Protein AF-0000000067177749 (afdb_homodimer)

Solvent-accessible surface area (backbone atoms only — not comparable to full-atom values): 25321 Å² total; per-residue (Å²): 124,82,77,78,74,75,46,23,33,37,27,30,26,16,43,41,59,54,26,25,30,34,47,50,45,42,32,74,72,66,27,38,26,38,27,27,24,71,51,59,69,42,24,50,57,51,28,57,97,35,91,42,40,44,68,45,76,39,55,46,50,37,53,69,58,34,46,52,51,50,50,49,48,30,72,73,70,38,70,59,27,30,39,37,42,48,42,65,64,75,65,81,40,43,67,90,73,46,51,70,67,59,46,50,48,38,35,34,35,42,36,46,13,44,53,35,53,47,63,59,38,47,64,62,12,59,75,66,39,38,25,35,37,38,36,52,52,53,49,59,38,54,45,48,42,69,27,21,24,54,41,14,11,30,38,29,16,44,56,34,31,39,32,15,54,33,63,62,52,54,57,83,81,29,32,36,48,32,31,30,35,37,19,70,39,41,38,32,33,100,85,32,91,57,57,46,58,34,69,65,45,25,64,52,51,51,54,61,66,62,49,55,70,64,43,84,57,36,39,38,26,47,55,95,36,79,48,77,68,52,52,57,55,24,43,48,50,30,56,73,36,64,56,65,80,58,80,64,53,72,63,61,80,106,124,80,78,78,74,78,46,24,33,36,27,30,26,14,43,40,59,55,26,25,29,35,46,50,46,43,32,74,72,66,26,39,25,39,28,27,24,71,50,56,69,43,24,49,58,52,25,56,100,35,91,42,41,45,69,43,77,38,54,45,49,36,53,70,57,34,46,51,51,50,50,50,47,30,71,75,67,38,69,58,26,30,39,36,41,48,43,66,62,76,65,80,40,42,66,90,74,45,50,71,66,60,44,49,48,37,35,33,35,42,36,46,12,43,53,34,53,47,62,58,40,47,64,60,12,59,75,67,38,37,25,35,38,38,37,52,50,54,50,60,37,57,46,49,41,70,29,21,25,56,41,13,11,28,38,29,17,42,55,34,32,39,34,15,54,34,62,62,50,55,56,84,83,27,31,36,48,33,31,32,35,37,17,71,40,40,38,30,33,98,85,31,90,58,56,46,56,34,68,65,45,25,65,52,52,51,55,62,64,62,50,52,72,64,42,84,59,36,39,38,25,46,54,95,37,77,50,75,66,51,52,57,54,24,43,49,49,32,55,72,35,64,56,66,80,58,78,67,55,71,64,61,82,109

Sequence (508 aa):
MPEHRFQVAVVTGGGGGIGRAVARGLASAGYCVAILGRCMEDLAEAARDHAHIAPFCLDVGDAARSAAVFAEVERRMGPVDILVANAAVYPKVHFLDQSPADFEETFRTNVHGVANAVRAVLPGMLSRNAGRVIVLGSLADQSPLAGACSYSASKGALHALVRGIAAEIDRVRYPNVLVNEFNPGQTRTAMSDGGQPPEAVYPLIQALIDLPPGGAHGRMFVMDREVRSNERLSRAILRRAGIGPRLTRLERHGMPEHRFQVAVVTGGGGGIGRAVARGLASAGYCVAILGRCMEDLAEAARDHAHIAPFCLDVGDAARSAAVFAEVERRMGPVDILVANAAVYPKVHFLDQSPADFEETFRTNVHGVANAVRAVLPGMLSRNAGRVIVLGSLADQSPLAGACSYSASKGALHALVRGIAAEIDRVRYPNVLVNEFNPGQTRTAMSDGGQPPEAVYPLIQALIDLPPGGAHGRMFVMDREVRSNERLSRAILRRAGIGPRLTRLERHG

Foldseek 3Di:
DPPPDAAEEEFEVCLFFLNLLQQVLCLVVHHQYEYEEADVVSQCVSCPPRPSYHYDYDQLLDLVVLLVRLVVSCVVRNAHQEYEYDWFDFFQAAPVGDDPVNLVVRLSRLPSSLVSNCVNRVVVCLVVLGHEYEYEAEPCLVPVPRRGVSNNVSSVNVLVVQLVVQVPDDLVSRQRYAGEYEYAYDECTVVHNDDHRSNLVNVQVVVRNPADRNGDHSWYYYNNDTDDDCVVVVVVVCVVVVPDPPVVPVPPVD/DPPPDAAEEEFEVCLFFLNLLQQVLCLVVHHQYEYEEADVVSQCVSCPPRPSYHYDYDQLLDLVVLLVRLVVCCVVRNAHQEYEYDWFDFFQAAPVGDDPVNLVVRLSRLPSSLVSNCVNRVVVCLVVLGHEYEYEAEPCLVPVPRRGVSNNVSSVNVLVVQLVVQVPDDLVSRQNYAGEYEYAYDECTVVHNDDHRSNLVNVLVVVRNPADRNGDHSWYYYNNDTDDDCVVVVVVVCVVVVPDPPVVPVPPVD

Secondary structure (DSSP, 8-state):
-------EEEEETTTSHHHHHHHHHHHHTT-EEEEEES-HHHHHHHHTT-TTEEEEE--TT-HHHHHHHHHHHHHHH-S--EEEE-------B-GGGS-HHHHHHHHIIIIIHHHHHHHHHHHHHHHHT-EEEEEE--GGGTS--TTBHHHHHHHHHHHHHHHHHHHTS-TTT-TTEEEEEEE--SB-BTTBSSSB-GGGHHHHHHHHHTPPTT---S-EEETTEEE---HHHHHHHHHHTT--GGGGGGGTT-/-------EEEEETTTSHHHHHHHHHHHHTT-EEEEEES-HHHHHHHHTT-TTEEEEE--TT-HHHHHHHHHHHHHHH-S--EEEE-------B-GGGS-HHHHHHHHIIIIIHHHHHHHHHHHHHHHHT-EEEEEE--GGGTS--TTBHHHHHHHHHHHHHHHHHHHTS-TTT-TTEEEEEEE--SB-BTTBSSSB-GGGHHHHHHHHHTPPTT---S-EEETTEEE---HHHHHHHHHHTT--GGGGGGGTT-

pLDDT: mean 82.86, std 21.35, range [20.5, 98.88]

Organism: Mycolicibacterium smegmatis (strain ATCC 700084 / mc(2)155) (NCBI:txid246196)

InterPro domains:
  IPR002347 Short-chain dehydrogenase/reductase SDR [PF00106] (7-193)
  IPR002347 Short-chain dehydrogenase/reductase SDR [PR00080] (78-89)
  IPR002347 Short-chain dehydrogenase/reductase SDR [PR00080] (131-139)
  IPR002347 Short-chain dehydrogenase/reductase SDR [PR00080] (151-170)
  IPR002347 Short-chain dehydrogenase/reductase SDR [PR00081] (8-25)
  IPR002347 Short-chain dehydrogenase/reductase SDR [PR00081] (78-89)
  IPR002347 Short-chain dehydrogenase/reductase SDR [PR00081] (125-141)
  IPR002347 Short-chain dehydrogenase/reductase SDR [PR00081] (151-170)
  IPR002347 Short-chain dehydrogenase/reductase SDR [PR00081] (175-192)
  IPR020904 Short-chain dehydrogenase/reductase, conserved site [PS00061] (138-166)
  IPR036291 NAD(P)-binding domain superfamily [SSF51735] (7-226)
  IPR057326 Ketoreductase domain [SM00822] (7-175)

Radius of gyration: 23.21 Å; Cα contacts (8 Å, |Δi|>4): 1094; chains: 2; bounding box: 67×69×51 Å

Structure (mmCIF, N/CA/C/O backbone):
data_AF-0000000067177749-model_v1
#
loop_
_entity.id
_entity.type
_entity.pdbx_description
1 polymer 'Oxidoreductase, short chain dehydrogenase/reductase family protein'
#
loop_
_atom_site.group_PDB
_atom_site.id
_atom_site.type_symbol
_atom_site.label_atom_id
_atom_site.label_alt_id
_atom_site.label_comp_id
_atom_site.label_asym_id
_atom_site.label_entity_id
_atom_site.label_seq_id
_atom_site.pdbx_PDB_ins_code
_atom_site.Cartn_x
_atom_site.Cartn_y
_atom_site.Cartn_z
_atom_site.occupancy
_atom_site.B_iso_or_equiv
_atom_site.auth_seq_id
_atom_site.auth_comp_id
_atom_site.auth_asym_id
_atom_site.auth_atom_id
_atom_site.pdbx_PDB_model_num
ATOM 1 N N . MET A 1 1 ? -17.219 33.719 6.602 1 36.5 1 MET A N 1
ATOM 2 C CA . MET A 1 1 ? -16.797 32.906 7.73 1 36.5 1 MET A CA 1
ATOM 3 C C . MET A 1 1 ? -15.391 33.281 8.188 1 36.5 1 MET A C 1
ATOM 5 O O . MET A 1 1 ? -14.547 33.656 7.371 1 36.5 1 MET A O 1
ATOM 9 N N . PRO A 1 2 ? -15.133 33.625 9.352 1 42.12 2 PRO A N 1
ATOM 10 C CA . PRO A 1 2 ? -13.836 34.188 9.742 1 42.12 2 PRO A CA 1
ATOM 11 C C . PRO A 1 2 ? -12.656 33.344 9.25 1 42.12 2 PRO A C 1
ATOM 13 O O . PRO A 1 2 ? -12.789 32.125 9.062 1 42.12 2 PRO A O 1
ATOM 16 N N . GLU A 1 3 ? -11.781 33.938 8.438 1 51.81 3 GLU A N 1
ATOM 17 C CA . GLU A 1 3 ? -10.594 33.312 7.852 1 51.81 3 GLU A CA 1
ATOM 18 C C . GLU A 1 3 ? -9.828 32.5 8.883 1 51.81 3 GLU A C 1
ATOM 20 O O . GLU A 1 3 ? -9.352 33.031 9.883 1 51.81 3 GLU A O 1
ATOM 25 N N . HIS A 1 4 ? -10.344 31.344 9.312 1 58.22 4 HIS A N 1
ATOM 26 C CA . HIS A 1 4 ? -9.609 30.531 10.273 1 58.22 4 HIS A CA 1
ATOM 27 C C . HIS A 1 4 ? -8.102 30.656 10.062 1 58.22 4 HIS A C 1
ATOM 29 O O . HIS A 1 4 ? -7.621 30.625 8.93 1 58.22 4 HIS A O 1
ATOM 35 N N . ARG A 1 5 ? -7.574 31.281 11.086 1 78.38 5 ARG A N 1
ATOM 36 C CA . ARG A 1 5 ? -6.121 31.406 11.031 1 78.38 5 ARG A CA 1
ATOM 37 C C . ARG A 1 5 ? -5.449 30.156 11.602 1 78.38 5 ARG A C 1
ATOM 39 O O . ARG A 1 5 ? -5.559 29.875 12.797 1 78.38 5 ARG A O 1
ATOM 46 N N . PHE A 1 6 ? -4.961 29.297 10.75 1 85.62 6 PHE A N 1
ATOM 47 C CA . PHE A 1 6 ? -4.18 28.141 11.164 1 85.62 6 PHE A CA 1
ATOM 48 C C . PHE A 1 6 ? -3 28.562 12.031 1 85.62 6 PHE A C 1
ATOM 50 O O . PHE A 1 6 ? -2.295 29.531 11.703 1 85.62 6 PHE A O 1
ATOM 57 N N . GLN A 1 7 ? -2.914 27.875 13.203 1 91.31 7 GLN A N 1
ATOM 58 C CA . GLN A 1 7 ? -1.868 28.266 14.141 1 91.31 7 GLN A CA 1
ATOM 59 C C . GLN A 1 7 ? -0.9 27.125 14.406 1 91.31 7 GLN A C 1
ATOM 61 O O . GLN A 1 7 ? 0.317 27.312 14.422 1 91.31 7 GLN A O 1
ATOM 66 N N . VAL A 1 8 ? -1.411 25.969 14.562 1 98.19 8 VAL A N 1
ATOM 67 C CA . VAL A 1 8 ? -0.595 24.844 15.016 1 98.19 8 VAL A CA 1
ATOM 68 C C . VAL A 1 8 ? -0.391 23.859 13.867 1 98.19 8 VAL A C 1
ATOM 70 O O . VAL A 1 8 ? -1.358 23.406 13.25 1 98.19 8 VAL A O 1
ATOM 73 N N . ALA A 1 9 ? 0.857 23.547 13.562 1 98.62 9 ALA A N 1
ATOM 74 C CA . ALA A 1 9 ? 1.231 22.562 12.547 1 98.62 9 ALA A CA 1
ATOM 75 C C . ALA A 1 9 ? 2.045 21.422 13.156 1 98.62 9 ALA A C 1
ATOM 77 O O . ALA A 1 9 ? 2.871 21.656 14.047 1 98.62 9 ALA A O 1
ATOM 78 N N . VAL A 1 10 ? 1.771 20.234 12.711 1 98.88 10 VAL A N 1
ATOM 79 C CA . VAL A 1 10 ? 2.578 19.078 13.07 1 98.88 10 VAL A CA 1
ATOM 80 C C . VAL A 1 10 ? 3.279 18.531 11.828 1 98.88 10 VAL A C 1
ATOM 82 O O . VAL A 1 10 ? 2.654 18.359 10.781 1 98.88 10 VAL A O 1
ATOM 85 N N . VAL A 1 11 ? 4.547 18.297 11.922 1 98.44 11 VAL A N 1
ATOM 86 C CA . VAL A 1 11 ? 5.344 17.672 10.875 1 98.44 11 VAL A CA 1
ATOM 87 C C . VAL A 1 11 ? 5.961 16.375 11.391 1 98.44 11 VAL A C 1
ATOM 89 O O . VAL A 1 11 ? 6.836 16.391 12.258 1 98.44 11 VAL A O 1
ATOM 92 N N . THR A 1 12 ? 5.492 15.273 10.922 1 98.38 12 THR A N 1
ATOM 93 C CA . THR A 1 12 ? 6.18 14.031 11.25 1 98.38 12 THR A CA 1
ATOM 94 C C . THR A 1 12 ? 7.445 13.875 10.414 1 98.38 12 THR A C 1
ATOM 96 O O . THR A 1 12 ? 7.523 14.375 9.289 1 98.38 12 THR A O 1
ATOM 99 N N . GLY A 1 13 ? 8.43 13.148 10.992 1 96.12 13 GLY A N 1
ATOM 100 C CA . GLY A 1 13 ? 9.711 13.117 10.32 1 96.12 13 GLY A CA 1
ATOM 101 C C . GLY A 1 13 ? 10.398 14.477 10.281 1 96.12 13 GLY A C 1
ATOM 102 O O . GLY A 1 13 ? 11.102 14.789 9.32 1 96.12 13 GLY A O 1
ATOM 103 N N . GLY A 1 14 ? 10.148 15.273 11.211 1 94.69 14 GLY A N 1
ATOM 104 C CA . GLY A 1 14 ? 10.602 16.656 11.219 1 94.69 14 GLY A CA 1
ATOM 105 C C . GLY A 1 14 ? 12.102 16.797 11.383 1 94.69 14 GLY A C 1
ATOM 106 O O . GLY A 1 14 ? 12.656 17.875 11.156 1 94.69 14 GLY A O 1
ATOM 107 N N . GLY A 1 15 ? 12.766 15.711 11.758 1 90.62 15 GLY A N 1
ATOM 108 C CA . GLY A 1 15 ? 14.211 15.742 11.914 1 90.62 15 GLY A CA 1
ATOM 109 C C . GLY A 1 15 ? 14.961 15.453 10.633 1 90.62 15 GLY A C 1
ATOM 110 O O . GLY A 1 15 ? 16.188 15.586 10.578 1 90.62 15 GLY A O 1
ATOM 111 N N . GLY A 1 16 ? 14.25 15.047 9.633 1 83.69 16 GLY A N 1
ATOM 112 C CA . GLY A 1 16 ? 14.859 14.695 8.359 1 83.69 16 GLY A CA 1
ATOM 113 C C . GLY A 1 16 ? 14.977 15.883 7.418 1 83.69 16 GLY A C 1
ATOM 114 O O . GLY A 1 16 ? 14.562 17 7.75 1 83.69 16 GLY A O 1
ATOM 115 N N . GLY A 1 17 ? 15.562 15.664 6.223 1 81.88 17 GLY A N 1
ATOM 116 C CA . GLY A 1 17 ? 15.859 16.734 5.273 1 81.88 17 GLY A CA 1
ATOM 117 C C . GLY A 1 17 ? 14.633 17.5 4.852 1 81.88 17 GLY A C 1
ATOM 118 O O . GLY A 1 17 ? 14.484 18.688 5.191 1 81.88 17 GLY A O 1
ATOM 119 N N . ILE A 1 18 ? 13.688 16.922 4.273 1 86.56 18 ILE A N 1
ATOM 120 C CA . ILE A 1 18 ? 12.492 17.594 3.803 1 86.56 18 ILE A CA 1
ATOM 121 C C . ILE A 1 18 ? 11.656 18.062 4.996 1 86.56 18 ILE A C 1
ATOM 123 O O . ILE A 1 18 ? 11.188 19.203 5.023 1 86.56 18 ILE A O 1
ATOM 127 N N . GLY A 1 19 ? 11.531 17.203 6.023 1 93.19 19 GLY A N 1
ATOM 128 C CA . GLY A 1 19 ? 10.758 17.531 7.207 1 93.19 19 GLY A CA 1
ATOM 129 C C . GLY A 1 19 ? 11.297 18.75 7.945 1 93.19 19 GLY A C 1
ATOM 130 O O . GLY A 1 19 ? 10.523 19.609 8.383 1 93.19 19 GLY A O 1
ATOM 131 N N . ARG A 1 20 ? 12.555 18.781 8.023 1 93.31 20 ARG A N 1
ATOM 132 C CA . ARG A 1 20 ? 13.203 19.922 8.688 1 93.31 20 ARG A CA 1
ATOM 133 C C . ARG A 1 20 ? 12.945 21.219 7.938 1 93.31 20 ARG A C 1
ATOM 135 O O . ARG A 1 20 ? 12.617 22.234 8.547 1 93.31 20 ARG A O 1
ATOM 142 N N . ALA A 1 21 ? 13.094 21.188 6.621 1 90.81 21 ALA A N 1
ATOM 143 C CA . ALA A 1 21 ? 12.891 22.359 5.789 1 90.81 21 ALA A CA 1
ATOM 144 C C . ALA A 1 21 ? 11.453 22.859 5.887 1 90.81 21 ALA A C 1
ATOM 146 O O . ALA A 1 21 ? 11.211 24.062 6 1 90.81 21 ALA A O 1
ATOM 147 N N . VAL A 1 22 ? 10.562 21.953 5.879 1 94 22 VAL A N 1
ATOM 148 C CA . VAL A 1 22 ? 9.148 22.297 5.961 1 94 22 VAL A CA 1
ATOM 149 C C . VAL A 1 22 ? 8.836 22.875 7.34 1 94 22 VAL A C 1
ATOM 151 O O . VAL A 1 22 ? 8.164 23.906 7.445 1 94 22 VAL A O 1
ATOM 154 N N . ALA A 1 23 ? 9.359 22.25 8.367 1 96.88 23 ALA A N 1
ATOM 155 C CA . ALA A 1 23 ? 9.133 22.719 9.727 1 96.88 23 ALA A CA 1
ATOM 156 C C . ALA A 1 23 ? 9.664 24.141 9.914 1 96.88 23 ALA A C 1
ATOM 158 O O . ALA A 1 23 ? 8.969 25 10.453 1 96.88 23 ALA A O 1
ATOM 159 N N . ARG A 1 24 ? 10.805 24.391 9.461 1 96.06 24 ARG A N 1
ATOM 160 C CA . ARG A 1 24 ? 11.422 25.703 9.602 1 96.06 24 ARG A CA 1
ATOM 161 C C . ARG A 1 24 ? 10.688 26.75 8.766 1 96.06 24 ARG A C 1
ATOM 163 O O . ARG A 1 24 ? 10.523 27.891 9.195 1 96.06 24 ARG A O 1
ATOM 170 N N . GLY A 1 25 ? 10.305 26.328 7.555 1 94.75 25 GLY A N 1
ATOM 171 C CA . GLY A 1 25 ? 9.492 27.219 6.738 1 94.75 25 GLY A CA 1
ATOM 172 C C . GLY A 1 25 ? 8.195 27.609 7.406 1 94.75 25 GLY A C 1
ATOM 173 O O . GLY A 1 25 ? 7.832 28.797 7.422 1 94.75 25 GLY A O 1
ATOM 174 N N . LEU A 1 26 ? 7.52 26.672 7.984 1 96.44 26 LEU A N 1
ATOM 175 C CA . LEU A 1 26 ? 6.273 26.922 8.695 1 96.44 26 LEU A CA 1
ATOM 176 C C . LEU A 1 26 ? 6.508 27.844 9.898 1 96.44 26 LEU A C 1
ATOM 178 O O . LEU A 1 26 ? 5.742 28.781 10.125 1 96.44 26 LEU A O 1
ATOM 182 N N . ALA A 1 27 ? 7.555 27.578 10.633 1 96.44 27 ALA A N 1
ATOM 183 C CA . ALA A 1 27 ? 7.887 28.406 11.789 1 96.44 27 ALA A CA 1
ATOM 184 C C . ALA A 1 27 ? 8.164 29.859 11.375 1 96.44 27 ALA A C 1
ATOM 186 O O . ALA A 1 27 ? 7.699 30.797 12.016 1 96.44 27 ALA A O 1
ATOM 187 N N . SER A 1 28 ? 8.867 29.984 10.312 1 94.44 28 SER A N 1
ATOM 188 C CA . SER A 1 28 ? 9.203 31.312 9.805 1 94.44 28 SER A CA 1
ATOM 189 C C . SER A 1 28 ? 7.953 32.062 9.359 1 94.44 28 SER A C 1
ATOM 191 O O . SER A 1 28 ? 7.918 33.312 9.391 1 94.44 28 SER A O 1
ATOM 193 N N . ALA A 1 29 ? 6.957 31.344 8.961 1 93.69 29 ALA A N 1
ATOM 194 C CA . ALA A 1 29 ? 5.703 31.938 8.5 1 93.69 29 ALA A CA 1
ATOM 195 C C . ALA A 1 29 ? 4.781 32.25 9.672 1 93.69 29 ALA A C 1
ATOM 197 O O . ALA A 1 29 ? 3.701 32.812 9.484 1 93.69 29 ALA A O 1
ATOM 198 N N . GLY A 1 30 ? 5.16 31.828 10.875 1 94.5 30 GLY A N 1
ATOM 199 C CA . GLY A 1 30 ? 4.43 32.25 12.055 1 94.5 30 GLY A CA 1
ATOM 200 C C . GLY A 1 30 ? 3.666 31.141 12.727 1 94.5 30 GLY A C 1
ATOM 201 O O . GLY A 1 30 ? 3.023 31.344 13.758 1 94.5 30 GLY A O 1
ATOM 202 N N . TYR A 1 31 ? 3.715 29.938 12.203 1 96.62 31 TYR A N 1
ATOM 203 C CA . TYR A 1 31 ? 3.031 28.797 12.82 1 96.62 31 TYR A CA 1
ATOM 204 C C . TYR A 1 31 ? 3.783 28.312 14.047 1 96.62 31 TYR A C 1
ATOM 206 O O . TYR A 1 31 ? 5.004 28.453 14.133 1 96.62 31 TYR A O 1
ATOM 214 N N . CYS A 1 32 ? 3.047 27.828 14.992 1 97.81 32 CYS A N 1
ATOM 215 C CA . CYS A 1 32 ? 3.627 26.969 16.016 1 97.81 32 CYS A CA 1
ATOM 216 C C . CYS A 1 32 ? 3.768 25.531 15.523 1 97.81 32 CYS A C 1
ATOM 218 O O . CYS A 1 32 ? 2.777 24.906 15.156 1 97.81 32 CYS A O 1
ATOM 220 N N . VAL A 1 33 ? 4.988 25.047 15.562 1 98.56 33 VAL A N 1
ATOM 221 C CA . VAL A 1 33 ? 5.242 23.812 14.844 1 98.56 33 VAL A CA 1
ATOM 222 C C . VAL A 1 33 ? 5.703 22.734 15.82 1 98.56 33 VAL A C 1
ATOM 224 O O . VAL A 1 33 ? 6.66 22.922 16.562 1 98.56 33 VAL A O 1
ATOM 227 N N . ALA A 1 34 ? 4.996 21.641 15.891 1 98.81 34 ALA A N 1
ATOM 228 C CA . ALA A 1 34 ? 5.477 20.422 16.531 1 98.81 34 ALA A CA 1
ATOM 229 C C . ALA A 1 34 ? 6.148 19.484 15.523 1 98.81 34 ALA A C 1
ATOM 231 O O . ALA A 1 34 ? 5.566 19.172 14.484 1 98.81 34 ALA A O 1
ATOM 232 N N . ILE A 1 35 ? 7.414 19.094 15.781 1 98.69 35 ILE A N 1
ATOM 233 C CA . ILE A 1 35 ? 8.086 18.109 14.938 1 98.69 35 ILE A CA 1
ATOM 234 C C . ILE A 1 35 ? 8.188 16.781 15.68 1 98.69 35 ILE A C 1
ATOM 236 O O . ILE A 1 35 ? 8.531 16.734 16.859 1 98.69 35 ILE A O 1
ATOM 240 N N . LEU A 1 36 ? 7.785 15.727 14.984 1 98.69 36 LEU A N 1
ATOM 241 C CA . LEU A 1 36 ? 7.789 14.383 15.547 1 98.69 36 LEU A CA 1
ATOM 242 C C . LEU A 1 36 ? 8.789 13.492 14.82 1 98.69 36 LEU A C 1
ATOM 244 O O . LEU A 1 36 ? 8.93 13.578 13.594 1 98.69 36 LEU A O 1
ATOM 248 N N . GLY A 1 37 ? 9.484 12.641 15.508 1 97.75 37 GLY A N 1
ATOM 249 C CA . GLY A 1 37 ? 10.438 11.688 14.953 1 97.75 37 GLY A CA 1
ATOM 250 C C . GLY A 1 37 ? 11.047 10.789 16 1 97.75 37 GLY A C 1
ATOM 251 O O . GLY A 1 37 ? 10.781 10.938 17.203 1 97.75 37 GLY A O 1
ATOM 252 N N . ARG A 1 38 ? 11.867 9.906 15.625 1 96 38 ARG A N 1
ATOM 253 C CA . ARG A 1 38 ? 12.391 8.883 16.516 1 96 38 ARG A CA 1
ATOM 254 C C . ARG A 1 38 ? 13.656 9.359 17.219 1 96 38 ARG A C 1
ATOM 256 O O . ARG A 1 38 ? 13.953 8.938 18.344 1 96 38 ARG A O 1
ATOM 263 N N . CYS A 1 39 ? 14.398 10.156 16.5 1 95.75 39 CYS A N 1
ATOM 264 C CA . CYS A 1 39 ? 15.703 10.578 17.016 1 95.75 39 CYS A CA 1
ATOM 265 C C . CYS A 1 39 ? 15.633 11.984 17.594 1 95.75 39 CYS A C 1
ATOM 267 O O . CYS A 1 39 ? 15.586 12.969 16.844 1 95.75 39 CYS A O 1
ATOM 269 N N . MET A 1 40 ? 15.789 12.078 18.875 1 96.19 40 MET A N 1
ATOM 270 C CA . MET A 1 40 ? 15.648 13.367 19.547 1 96.19 40 MET A CA 1
ATOM 271 C C . MET A 1 40 ? 16.781 14.312 19.156 1 96.19 40 MET A C 1
ATOM 273 O O . MET A 1 40 ? 16.578 15.523 19.078 1 96.19 40 MET A O 1
ATOM 277 N N . GLU A 1 41 ? 17.922 13.781 18.922 1 96.25 41 GLU A N 1
ATOM 278 C CA . GLU A 1 41 ? 19.047 14.609 18.516 1 96.25 41 GLU A CA 1
ATOM 279 C C . GLU A 1 41 ? 18.766 15.336 17.203 1 96.25 41 GLU A C 1
ATOM 281 O O . GLU A 1 41 ? 19.031 16.531 17.094 1 96.25 41 GLU A O 1
ATOM 286 N N . ASP A 1 42 ? 18.234 14.602 16.266 1 94.94 42 ASP A N 1
ATOM 287 C CA . ASP A 1 42 ? 17.875 15.195 14.977 1 94.94 42 ASP A CA 1
ATOM 288 C C . ASP A 1 42 ? 16.766 16.234 15.133 1 94.94 42 ASP A C 1
ATOM 290 O O . ASP A 1 42 ? 16.781 17.281 14.484 1 94.94 42 ASP A O 1
ATOM 294 N N . LEU A 1 43 ? 15.852 15.961 15.992 1 97.56 43 LEU A N 1
ATOM 295 C CA . LEU A 1 43 ? 14.734 16.875 16.234 1 97.56 43 LEU A CA 1
ATOM 296 C C . LEU A 1 43 ? 15.227 18.156 16.891 1 97.56 43 LEU A C 1
ATOM 298 O O . LEU A 1 43 ? 14.789 19.25 16.516 1 97.56 43 LEU A O 1
ATOM 302 N N . ALA A 1 44 ? 16.094 18.031 17.859 1 96.69 44 ALA A N 1
ATOM 303 C CA . ALA A 1 44 ? 16.641 19.203 18.547 1 96.69 44 ALA A CA 1
ATOM 304 C C . ALA A 1 44 ? 17.406 20.094 17.578 1 96.69 44 ALA A C 1
ATOM 306 O O . ALA A 1 44 ? 17.328 21.328 17.656 1 96.69 44 ALA A O 1
ATOM 307 N N . GLU A 1 45 ? 18.094 19.422 16.719 1 95.5 45 GLU A N 1
ATOM 308 C CA . GLU A 1 45 ? 18.828 20.188 15.711 1 95.5 45 GLU A CA 1
ATOM 309 C C . GLU A 1 45 ? 17.859 20.953 14.805 1 95.5 45 GLU A C 1
ATOM 311 O O . GLU A 1 45 ? 18.125 22.094 14.445 1 95.5 45 GLU A O 1
ATOM 316 N N . ALA A 1 46 ? 16.812 20.281 14.414 1 95.12 46 ALA A N 1
ATOM 317 C CA . ALA A 1 46 ? 15.805 20.922 13.57 1 95.12 46 ALA A CA 1
ATOM 318 C C . ALA A 1 46 ? 15.172 22.109 14.281 1 95.12 46 ALA A C 1
ATOM 320 O O . ALA A 1 46 ? 14.812 23.094 13.641 1 95.12 46 ALA A O 1
ATOM 321 N N . ALA A 1 47 ? 15.062 22.078 15.516 1 96.94 47 ALA A N 1
ATOM 322 C CA . ALA A 1 47 ? 14.414 23.125 16.312 1 96.94 47 ALA A CA 1
ATOM 323 C C . ALA A 1 47 ? 15.406 24.219 16.688 1 96.94 47 ALA A C 1
ATOM 325 O O . ALA A 1 47 ? 15.008 25.281 17.156 1 96.94 47 ALA A O 1
ATOM 326 N N . ARG A 1 48 ? 16.656 23.922 16.438 1 94.31 48 ARG A N 1
ATOM 327 C CA . ARG A 1 48 ? 17.688 24.859 16.891 1 94.31 48 ARG A CA 1
ATOM 328 C C . ARG A 1 48 ? 17.453 26.25 16.297 1 94.31 48 ARG A C 1
ATOM 330 O O . ARG A 1 48 ? 17.219 26.391 15.094 1 94.31 48 ARG A O 1
ATOM 337 N N . ASP A 1 49 ? 17.406 27.312 17.109 1 91 49 ASP A N 1
ATOM 338 C CA . ASP A 1 49 ? 17.281 28.719 16.766 1 91 49 ASP A CA 1
ATOM 339 C C . ASP A 1 49 ? 15.875 29.047 16.281 1 91 49 ASP A C 1
ATOM 341 O O . ASP A 1 49 ? 15.656 30.062 15.625 1 91 49 ASP A O 1
ATOM 345 N N . HIS A 1 50 ? 14.914 28.078 16.391 1 93.88 50 HIS A N 1
ATOM 346 C CA . HIS A 1 50 ? 13.508 28.312 16.078 1 93.88 50 HIS A CA 1
ATOM 347 C C . HIS A 1 50 ? 12.625 28.047 17.297 1 93.88 50 HIS A C 1
ATOM 349 O O . HIS A 1 50 ? 12.25 26.906 17.562 1 93.88 50 HIS A O 1
ATOM 355 N N . ALA A 1 51 ? 12.258 29.125 17.969 1 90.62 51 ALA A N 1
ATOM 356 C CA . ALA A 1 51 ? 11.531 29.031 19.234 1 90.62 51 ALA A CA 1
ATOM 357 C C . ALA A 1 51 ? 10.125 28.484 19.016 1 90.62 51 ALA A C 1
ATOM 359 O O . ALA A 1 51 ? 9.492 28 19.938 1 90.62 51 ALA A O 1
ATOM 360 N N . HIS A 1 52 ? 9.648 28.547 17.812 1 95.25 52 HIS A N 1
ATOM 361 C CA . HIS A 1 52 ? 8.281 28.141 17.516 1 95.25 52 HIS A CA 1
ATOM 362 C C . HIS A 1 52 ? 8.211 26.672 17.109 1 95.25 52 HIS A C 1
ATOM 364 O O . HIS A 1 52 ? 7.1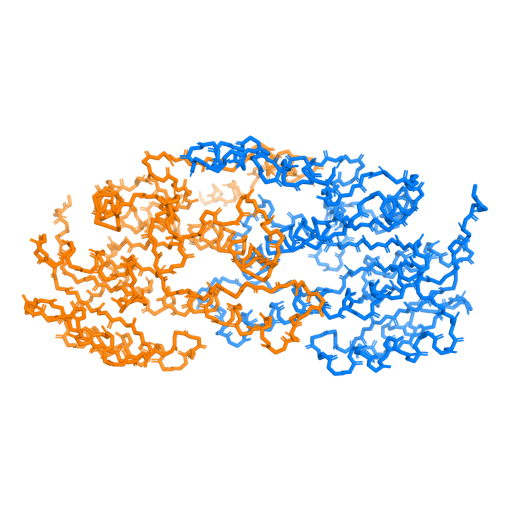48 26.172 16.734 1 95.25 52 HIS A O 1
ATOM 370 N N . ILE A 1 53 ? 9.352 25.953 17.172 1 98.06 53 ILE A N 1
ATOM 371 C CA . ILE A 1 53 ? 9.383 24.531 16.859 1 98.06 53 ILE A CA 1
ATOM 372 C C . ILE A 1 53 ? 9.578 23.719 18.141 1 98.06 53 ILE A C 1
ATOM 374 O O . ILE A 1 53 ? 10.539 23.953 18.875 1 98.06 53 ILE A O 1
ATOM 378 N N . ALA A 1 54 ? 8.695 22.828 18.438 1 98.25 54 ALA A N 1
ATOM 379 C CA . ALA A 1 54 ? 8.773 21.953 19.609 1 98.25 54 ALA A CA 1
ATOM 380 C C . ALA A 1 54 ? 8.984 20.5 19.188 1 98.25 54 ALA A C 1
ATOM 382 O O . ALA A 1 54 ? 8.18 19.938 18.438 1 98.25 54 ALA A O 1
ATOM 383 N N . PRO A 1 55 ? 10.086 19.844 19.688 1 98.25 55 PRO A N 1
ATOM 384 C CA . PRO A 1 55 ? 10.367 18.453 19.328 1 98.25 55 PRO A CA 1
ATOM 385 C C . PRO A 1 55 ? 9.625 17.453 20.219 1 98.25 55 PRO A C 1
ATOM 387 O O . PRO A 1 55 ? 9.484 17.688 21.422 1 98.25 55 PRO A O 1
ATOM 390 N N . PHE A 1 56 ? 9.039 16.406 19.656 1 98.44 56 PHE A N 1
ATOM 391 C CA . PHE A 1 56 ? 8.43 15.281 20.344 1 98.44 56 PHE A CA 1
ATOM 392 C C . PHE A 1 56 ? 8.945 13.961 19.781 1 98.44 56 PHE A C 1
ATOM 394 O O . PHE A 1 56 ? 8.953 13.75 18.562 1 98.44 56 PHE A O 1
ATOM 401 N N . CYS A 1 57 ? 9.375 13.062 20.656 1 98.31 57 CYS A N 1
ATOM 402 C CA . CYS A 1 57 ? 9.852 11.75 20.234 1 98.31 57 CYS A CA 1
ATOM 403 C C . CYS A 1 57 ? 8.68 10.812 19.953 1 98.31 57 CYS A C 1
ATOM 405 O O . CYS A 1 57 ? 7.824 10.609 20.812 1 98.31 57 CYS A O 1
ATOM 407 N N . LEU A 1 58 ? 8.672 10.281 18.688 1 98.5 58 LEU A N 1
ATOM 408 C CA . LEU A 1 58 ? 7.574 9.391 18.328 1 98.5 58 LEU A CA 1
ATOM 409 C C . LEU A 1 58 ? 7.98 8.484 17.172 1 98.5 58 LEU A C 1
ATOM 411 O O . LEU A 1 58 ? 8.516 8.953 16.156 1 98.5 58 LEU A O 1
ATOM 415 N N . ASP A 1 59 ? 7.852 7.246 17.406 1 98.19 59 ASP A N 1
ATOM 416 C CA . ASP A 1 59 ? 7.727 6.32 16.281 1 98.19 59 ASP A CA 1
ATOM 417 C C . ASP A 1 59 ? 6.289 6.277 15.766 1 98.19 59 ASP A C 1
ATOM 419 O O . ASP A 1 59 ? 5.41 5.703 16.406 1 98.19 59 ASP A O 1
ATOM 423 N N . VAL A 1 60 ? 6.117 6.828 14.617 1 98.25 60 VAL A N 1
ATOM 424 C CA . VAL A 1 60 ? 4.762 7.02 14.109 1 98.25 60 VAL A CA 1
ATOM 425 C C . VAL A 1 60 ? 4.098 5.66 13.883 1 98.25 60 VAL A C 1
ATOM 427 O O . VAL A 1 60 ? 2.873 5.574 13.766 1 98.25 60 VAL A O 1
ATOM 430 N N . GLY A 1 61 ? 4.879 4.613 13.742 1 97.88 61 GLY A N 1
ATOM 431 C CA . GLY A 1 61 ? 4.32 3.281 13.57 1 97.88 61 GLY A CA 1
ATOM 432 C C . GLY A 1 61 ? 3.668 2.736 14.82 1 97.88 61 GLY A C 1
ATOM 433 O O . GLY A 1 61 ? 2.951 1.735 14.773 1 97.88 61 GLY A O 1
ATOM 434 N N . ASP A 1 62 ? 3.936 3.348 15.945 1 98.12 62 ASP A N 1
ATOM 435 C CA . ASP A 1 62 ? 3.324 2.957 17.203 1 98.12 62 ASP A CA 1
ATOM 436 C C . ASP A 1 62 ? 1.997 3.682 17.422 1 98.12 62 ASP A C 1
ATOM 438 O O . ASP A 1 62 ? 1.979 4.848 17.828 1 98.12 62 ASP A O 1
ATOM 442 N N . ALA A 1 63 ? 0.94 2.947 17.234 1 98.06 63 ALA A N 1
ATOM 443 C CA . ALA A 1 63 ? -0.386 3.559 17.234 1 98.06 63 ALA A CA 1
ATOM 444 C C . ALA A 1 63 ? -0.705 4.18 18.594 1 98.06 63 ALA A C 1
ATOM 446 O O . ALA A 1 63 ? -1.182 5.312 18.672 1 98.06 63 ALA A O 1
ATOM 447 N N . ALA A 1 64 ? -0.454 3.459 19.625 1 98 64 ALA A N 1
ATOM 448 C CA . ALA A 1 64 ? -0.775 3.938 20.969 1 98 64 ALA A CA 1
ATOM 449 C C . ALA A 1 64 ? 0.049 5.172 21.328 1 98 64 ALA A C 1
ATOM 451 O O . ALA A 1 64 ? -0.486 6.156 21.844 1 98 64 ALA A O 1
ATOM 452 N N . ARG A 1 65 ? 1.307 5.137 21.031 1 98.44 65 ARG A N 1
ATOM 453 C CA . ARG A 1 65 ? 2.166 6.281 21.312 1 98.44 65 ARG A CA 1
ATOM 454 C C . ARG A 1 65 ? 1.798 7.473 20.438 1 98.44 65 ARG A C 1
ATOM 456 O O . ARG A 1 65 ? 1.903 8.625 20.875 1 98.44 65 ARG A O 1
ATOM 463 N N . SER A 1 66 ? 1.406 7.191 19.188 1 98.62 66 SER A N 1
ATOM 464 C CA . SER A 1 66 ? 0.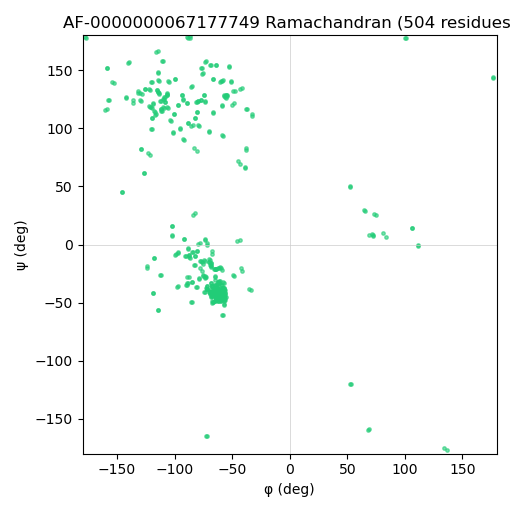968 8.273 18.312 1 98.62 66 SER A CA 1
ATOM 465 C C . SER A 1 66 ? -0.223 9.016 18.906 1 98.62 66 SER A C 1
ATOM 467 O O . SER A 1 66 ? -0.217 10.25 18.984 1 98.62 66 SER A O 1
ATOM 469 N N . ALA A 1 67 ? -1.188 8.273 19.359 1 98.25 67 ALA A N 1
ATOM 470 C CA . ALA A 1 67 ? -2.352 8.898 19.984 1 98.25 67 ALA A CA 1
ATOM 471 C C . ALA A 1 67 ? -1.94 9.742 21.188 1 98.25 67 ALA A C 1
ATOM 473 O O . ALA A 1 67 ? -2.383 10.883 21.344 1 98.25 67 ALA A O 1
ATOM 474 N N . ALA A 1 68 ? -1.061 9.219 21.969 1 98.56 68 ALA A N 1
ATOM 475 C CA . ALA A 1 68 ? -0.635 9.898 23.203 1 98.56 68 ALA A CA 1
ATOM 476 C C . ALA A 1 68 ? 0.161 11.156 22.875 1 98.56 68 ALA A C 1
ATOM 478 O O . ALA A 1 68 ? -0.049 12.203 23.5 1 98.56 68 ALA A O 1
ATOM 479 N N . VAL A 1 69 ? 1.06 11.055 21.953 1 98.75 69 VAL A N 1
ATOM 480 C CA . VAL A 1 69 ? 1.935 12.18 21.625 1 98.75 69 VAL A CA 1
ATOM 481 C C . VAL A 1 69 ? 1.128 13.281 20.953 1 98.75 69 VAL A C 1
ATOM 483 O O . VAL A 1 69 ? 1.318 14.469 21.25 1 98.75 69 VAL A O 1
ATOM 486 N N . PHE A 1 70 ? 0.2 12.945 20.047 1 98.81 70 PHE A N 1
ATOM 487 C CA . PHE A 1 70 ? -0.634 13.961 19.406 1 98.81 70 PHE A CA 1
ATOM 488 C C . PHE A 1 70 ? -1.525 14.648 20.438 1 98.81 70 PHE A C 1
ATOM 490 O O . PHE A 1 70 ? -1.747 15.859 20.359 1 98.81 70 PHE A O 1
ATOM 497 N N . ALA A 1 71 ? -2.018 13.891 21.391 1 98.56 71 ALA A N 1
ATOM 498 C CA . ALA A 1 71 ? -2.787 14.492 22.469 1 98.56 71 ALA A CA 1
ATOM 499 C C . ALA A 1 71 ? -1.932 15.461 23.281 1 98.56 71 ALA A C 1
ATOM 501 O O . ALA A 1 71 ? -2.4 16.531 23.672 1 98.56 71 ALA A O 1
ATOM 502 N N . GLU A 1 72 ? -0.731 15.07 23.547 1 98.62 72 GLU A N 1
ATOM 503 C CA . GLU A 1 72 ? 0.193 15.953 24.25 1 98.62 72 GLU A CA 1
ATOM 504 C C . GLU A 1 72 ? 0.454 17.234 23.469 1 98.62 72 GLU A C 1
ATOM 506 O O . GLU A 1 72 ? 0.505 18.312 24.047 1 98.62 72 GLU A O 1
ATOM 511 N N . VAL A 1 73 ? 0.66 17.109 22.141 1 98.56 73 VAL A N 1
ATOM 512 C CA . VAL A 1 73 ? 0.853 18.266 21.281 1 98.56 73 VAL A CA 1
ATOM 513 C C . VAL A 1 73 ? -0.341 19.219 21.422 1 98.56 73 VAL A C 1
ATOM 515 O O . VAL A 1 73 ? -0.17 20.422 21.625 1 98.56 73 VAL A O 1
ATOM 518 N N . GLU A 1 74 ? -1.521 18.688 21.344 1 98.12 74 GLU A N 1
ATOM 519 C CA . GLU A 1 74 ? -2.727 19.5 21.422 1 98.12 74 GLU A CA 1
ATOM 520 C C . GLU A 1 74 ? -2.871 20.156 22.797 1 98.12 74 GLU A C 1
ATOM 522 O O . GLU A 1 74 ? -3.314 21.297 22.891 1 98.12 74 GLU A O 1
ATOM 527 N N . ARG A 1 75 ? -2.523 19.422 23.828 1 97.88 75 ARG A N 1
ATOM 528 C CA . ARG A 1 75 ? -2.582 19.984 25.172 1 97.88 75 ARG A CA 1
ATOM 529 C C . ARG A 1 75 ? -1.621 21.156 25.328 1 97.88 75 ARG A C 1
ATOM 531 O O . ARG A 1 75 ? -1.967 22.172 25.938 1 97.88 75 ARG A O 1
ATOM 538 N N . ARG A 1 76 ? -0.513 21.062 24.734 1 97.44 76 ARG A N 1
ATOM 539 C CA . ARG A 1 76 ? 0.553 22.047 24.953 1 97.44 76 ARG A CA 1
ATOM 540 C C . ARG A 1 76 ? 0.433 23.203 23.969 1 97.44 76 ARG A C 1
ATOM 542 O O . ARG A 1 76 ? 0.779 24.344 24.297 1 97.44 76 ARG A O 1
ATOM 549 N N . MET A 1 77 ? 0.005 22.906 22.75 1 97.69 77 MET A N 1
ATOM 550 C CA . MET A 1 77 ? 0.153 23.906 21.688 1 97.69 77 MET A CA 1
ATOM 551 C C . MET A 1 77 ? -1.208 24.328 21.156 1 97.69 77 MET A C 1
ATOM 553 O O . MET A 1 77 ? -1.315 25.359 20.469 1 97.69 77 MET A O 1
ATOM 557 N N . GLY A 1 78 ? -2.285 23.594 21.531 1 96.94 78 GLY A N 1
ATOM 558 C CA . GLY A 1 78 ? -3.605 23.828 20.969 1 96.94 78 GLY A CA 1
ATOM 559 C C . GLY A 1 78 ? -3.979 22.844 19.875 1 96.94 78 GLY A C 1
ATOM 560 O O . GLY A 1 78 ? -3.195 21.953 19.531 1 96.94 78 GLY A O 1
ATOM 561 N N . PRO A 1 79 ? -5.199 23.016 19.375 1 97.19 79 PRO A N 1
ATOM 562 C CA . PRO A 1 79 ? -5.676 22.094 18.344 1 97.19 79 PRO A CA 1
ATOM 563 C C . PRO A 1 79 ? -4.809 22.109 17.094 1 97.19 79 PRO A C 1
ATOM 565 O O . PRO A 1 79 ? -4.375 23.172 16.656 1 97.19 79 PRO A O 1
ATOM 568 N N . VAL A 1 80 ? -4.594 20.906 16.547 1 98.38 80 VAL A N 1
ATOM 569 C CA . VAL A 1 80 ? -3.756 20.797 15.359 1 98.38 80 VAL A CA 1
ATOM 570 C C . VAL A 1 80 ? -4.543 21.234 14.133 1 98.38 80 VAL A C 1
ATOM 572 O O . VAL A 1 80 ? -5.57 20.641 13.797 1 98.38 80 VAL A O 1
ATOM 575 N N . ASP A 1 81 ? -3.977 22.219 13.406 1 97.88 81 ASP A N 1
ATOM 576 C CA . ASP A 1 81 ? -4.613 22.75 12.203 1 97.88 81 ASP A CA 1
ATOM 577 C C . ASP A 1 81 ? -4.051 22.094 10.945 1 97.88 81 ASP A C 1
ATOM 579 O O . ASP A 1 81 ? -4.754 21.969 9.945 1 97.88 81 ASP A O 1
ATOM 583 N N . ILE A 1 82 ? -2.779 21.828 11.008 1 98.44 82 ILE A N 1
ATOM 584 C CA . ILE A 1 82 ? -2.055 21.359 9.836 1 98.44 82 ILE A CA 1
ATOM 585 C C . ILE A 1 82 ? -1.251 20.109 10.203 1 98.44 82 ILE A C 1
ATOM 587 O O . ILE A 1 82 ? -0.515 20.109 11.195 1 98.44 82 ILE A O 1
ATOM 591 N N . LEU A 1 83 ? -1.496 19.078 9.477 1 98.81 83 LEU A N 1
ATOM 592 C CA . LEU A 1 83 ? -0.636 17.891 9.555 1 98.81 83 LEU A CA 1
ATOM 593 C C . LEU A 1 83 ? 0.143 17.703 8.25 1 98.81 83 LEU A C 1
ATOM 595 O O . LEU A 1 83 ? -0.452 17.578 7.18 1 98.81 83 LEU A O 1
ATOM 599 N N . VAL A 1 84 ? 1.434 17.797 8.344 1 98 84 VAL A N 1
ATOM 600 C CA . VAL A 1 84 ? 2.32 17.359 7.27 1 98 84 VAL A CA 1
ATOM 601 C C . VAL A 1 84 ? 2.904 15.984 7.617 1 98 84 VAL A C 1
ATOM 603 O O . VAL A 1 84 ? 3.855 15.891 8.398 1 98 84 VAL A O 1
ATOM 606 N N . ALA A 1 85 ? 2.287 14.992 7.109 1 97.81 85 ALA A N 1
ATOM 607 C CA . ALA A 1 85 ? 2.766 13.625 7.312 1 97.81 85 ALA A CA 1
ATOM 608 C C . ALA A 1 85 ? 3.93 13.305 6.375 1 97.81 85 ALA A C 1
ATOM 610 O O . ALA A 1 85 ? 3.721 12.922 5.223 1 97.81 85 ALA A O 1
ATOM 611 N N . ASN A 1 86 ? 5.113 13.336 6.957 1 94.06 86 ASN A N 1
ATOM 612 C CA . ASN A 1 86 ? 6.32 13.297 6.141 1 94.06 86 ASN A CA 1
ATOM 613 C C . ASN A 1 86 ? 7.227 12.133 6.539 1 94.06 86 ASN A C 1
ATOM 615 O O . ASN A 1 86 ? 8.109 11.734 5.773 1 94.06 86 ASN A O 1
ATOM 619 N N . ALA A 1 87 ? 7.062 11.602 7.723 1 93.81 87 ALA A N 1
ATOM 620 C CA . ALA A 1 87 ? 7.91 10.508 8.195 1 93.81 87 ALA A CA 1
ATOM 621 C C . ALA A 1 87 ? 7.879 9.328 7.227 1 93.81 87 ALA A C 1
ATOM 623 O O . ALA A 1 87 ? 6.805 8.875 6.828 1 93.81 87 ALA A O 1
ATOM 624 N N . ALA A 1 88 ? 9.039 8.898 6.805 1 91.5 88 ALA A N 1
ATOM 625 C CA . ALA A 1 88 ? 9.133 7.758 5.895 1 91.5 88 ALA A CA 1
ATOM 626 C C . ALA A 1 88 ? 10.523 7.121 5.949 1 91.5 88 ALA A C 1
ATOM 628 O O . ALA A 1 88 ? 11.492 7.773 6.332 1 91.5 88 ALA A O 1
ATOM 629 N N . VAL A 1 89 ? 10.578 5.871 5.668 1 90.06 89 VAL A N 1
ATOM 630 C CA . VAL A 1 89 ? 11.836 5.172 5.445 1 90.06 89 VAL A CA 1
ATOM 631 C C . VAL A 1 89 ? 11.914 4.699 3.994 1 90.06 89 VAL A C 1
ATOM 633 O O . VAL A 1 89 ? 10.891 4.449 3.359 1 90.06 89 VAL A O 1
ATOM 636 N N . TYR A 1 90 ? 13.102 4.668 3.492 1 85.56 90 TYR A N 1
ATOM 637 C CA . TYR A 1 90 ? 13.375 4.273 2.115 1 85.56 90 TYR A CA 1
ATOM 638 C C . TYR A 1 90 ? 14.469 3.215 2.057 1 85.56 90 TYR A C 1
ATOM 640 O O . TYR A 1 90 ? 15.617 3.518 1.726 1 85.56 90 TYR A O 1
ATOM 648 N N . PRO A 1 91 ? 14.094 1.994 2.266 1 85.12 91 PRO A N 1
ATOM 649 C CA . PRO A 1 91 ? 15.102 0.942 2.115 1 85.12 91 PRO A CA 1
ATOM 650 C C . PRO A 1 91 ? 15.453 0.666 0.656 1 85.12 91 PRO A C 1
ATOM 652 O O . PRO A 1 91 ? 14.57 0.407 -0.159 1 85.12 91 PRO A O 1
ATOM 655 N N . LYS A 1 92 ? 16.766 0.788 0.343 1 84.12 92 LYS A N 1
ATOM 656 C CA . LYS A 1 92 ? 17.266 0.429 -0.978 1 84.12 92 LYS A CA 1
ATOM 657 C C . LYS A 1 92 ? 17.75 -1.017 -1.005 1 84.12 92 LYS A C 1
ATOM 659 O O . LYS A 1 92 ? 18.922 -1.292 -0.698 1 84.12 92 LYS A O 1
ATOM 664 N N . VAL A 1 93 ? 16.891 -1.909 -1.339 1 88.88 93 VAL A N 1
ATOM 665 C CA . VAL A 1 93 ? 17.172 -3.34 -1.335 1 88.88 93 VAL A CA 1
ATOM 666 C C . VAL A 1 93 ? 16.266 -4.051 -2.336 1 88.88 93 VAL A C 1
ATOM 668 O O . VAL A 1 93 ? 15.094 -3.672 -2.502 1 88.88 93 VAL A O 1
ATOM 671 N N . HIS A 1 94 ? 16.844 -5.031 -3.066 1 91.12 94 HIS A N 1
ATOM 672 C CA . HIS A 1 94 ? 16.031 -5.844 -3.959 1 91.12 94 HIS A CA 1
ATOM 673 C C . HIS A 1 94 ? 15.008 -6.668 -3.178 1 91.12 94 HIS A C 1
ATOM 675 O O . HIS A 1 94 ? 15.234 -6.996 -2.012 1 91.12 94 HIS A O 1
ATOM 681 N N . PHE A 1 95 ? 13.945 -6.992 -3.875 1 94.44 95 PHE A N 1
ATOM 682 C CA . PHE A 1 95 ? 12.812 -7.645 -3.232 1 94.44 95 PHE A CA 1
ATOM 683 C C . PHE A 1 95 ? 13.242 -8.938 -2.545 1 94.44 95 PHE A C 1
ATOM 685 O O . PHE A 1 95 ? 12.977 -9.133 -1.358 1 94.44 95 PHE A O 1
ATOM 692 N N . LEU A 1 96 ? 14 -9.766 -3.262 1 95.38 96 LEU A N 1
ATOM 693 C CA . LEU A 1 96 ? 14.367 -11.078 -2.732 1 95.38 96 LEU A CA 1
ATOM 694 C C . LEU A 1 96 ? 15.445 -10.938 -1.658 1 95.38 96 LEU A C 1
ATOM 696 O O . LEU A 1 96 ? 15.688 -11.875 -0.895 1 95.38 96 LEU A O 1
ATOM 700 N N . ASP A 1 97 ? 16.047 -9.781 -1.58 1 94.5 97 ASP A N 1
ATOM 701 C CA . ASP A 1 97 ? 17.109 -9.547 -0.6 1 94.5 97 ASP A CA 1
ATOM 702 C C . ASP A 1 97 ? 16.562 -8.859 0.647 1 94.5 97 ASP A C 1
ATOM 704 O O . ASP A 1 97 ? 17.281 -8.672 1.627 1 94.5 97 ASP A O 1
ATOM 708 N N . GLN A 1 98 ? 15.375 -8.469 0.632 1 94.75 98 GLN A N 1
ATOM 709 C CA . GLN A 1 98 ? 14.734 -7.848 1.788 1 94.75 98 GLN A CA 1
ATOM 710 C C . GLN A 1 98 ? 13.992 -8.883 2.631 1 94.75 98 GLN A C 1
ATOM 712 O O . GLN A 1 98 ? 13.18 -9.648 2.111 1 94.75 98 GLN A O 1
ATOM 717 N N . SER A 1 99 ? 14.273 -8.891 3.922 1 96.38 99 SER A N 1
ATOM 718 C CA . SER A 1 99 ? 13.562 -9.82 4.793 1 96.38 99 SER A CA 1
ATOM 719 C C . SER A 1 99 ? 12.094 -9.445 4.926 1 96.38 99 SER A C 1
ATOM 721 O O . SER A 1 99 ? 11.734 -8.273 4.773 1 96.38 99 SER A O 1
ATOM 723 N N . PRO A 1 100 ? 11.242 -10.438 5.234 1 97.12 100 PRO A N 1
ATOM 724 C CA . PRO A 1 100 ? 9.836 -10.109 5.48 1 97.12 100 PRO A CA 1
ATOM 725 C C . PRO A 1 100 ? 9.656 -9.078 6.594 1 97.12 100 PRO A C 1
ATOM 727 O O . PRO A 1 100 ? 8.789 -8.203 6.496 1 97.12 100 PRO A O 1
ATOM 730 N N . ALA A 1 101 ? 10.445 -9.172 7.582 1 96.88 101 ALA A N 1
ATOM 731 C CA . ALA A 1 101 ? 10.352 -8.242 8.703 1 96.88 101 ALA A CA 1
ATOM 732 C C . ALA A 1 101 ? 10.672 -6.816 8.258 1 96.88 101 ALA A C 1
ATOM 734 O O . ALA A 1 101 ? 9.977 -5.875 8.641 1 96.88 101 ALA A O 1
ATOM 735 N N . ASP A 1 102 ? 11.734 -6.648 7.477 1 95.75 102 ASP A N 1
ATOM 736 C CA . ASP A 1 102 ? 12.102 -5.332 6.969 1 95.75 102 ASP A CA 1
ATOM 737 C C . ASP A 1 102 ? 11.039 -4.785 6.02 1 95.75 102 ASP A C 1
ATOM 739 O O . ASP A 1 102 ? 10.781 -3.582 5.996 1 95.75 102 ASP A O 1
ATOM 743 N N . PHE A 1 103 ? 10.484 -5.648 5.234 1 97 103 PHE A N 1
ATOM 744 C CA . PHE A 1 103 ? 9.391 -5.285 4.344 1 97 103 PHE A CA 1
ATOM 745 C C . PHE A 1 103 ? 8.219 -4.715 5.133 1 97 103 PHE A C 1
ATOM 747 O O . PHE A 1 103 ? 7.715 -3.635 4.816 1 97 103 PHE A O 1
ATOM 754 N N . GLU A 1 104 ? 7.859 -5.402 6.199 1 96.88 104 GLU A N 1
ATOM 755 C CA . GLU A 1 104 ? 6.754 -4.98 7.051 1 96.88 104 GLU A CA 1
ATOM 756 C C . GLU A 1 104 ? 7.07 -3.658 7.746 1 96.88 104 GLU A C 1
ATOM 758 O O . GLU A 1 104 ? 6.188 -2.818 7.926 1 96.88 104 GLU A O 1
ATOM 763 N N . GLU A 1 105 ? 8.289 -3.533 8.133 1 96.62 105 GLU A N 1
ATOM 764 C CA . GLU A 1 105 ? 8.703 -2.312 8.82 1 96.62 105 GLU A CA 1
ATOM 765 C C . GLU A 1 105 ? 8.523 -1.089 7.922 1 96.62 105 GLU A C 1
ATOM 767 O O . GLU A 1 105 ? 8.172 -0.01 8.406 1 96.62 105 GLU A O 1
ATOM 772 N N . THR A 1 106 ? 8.797 -1.21 6.664 1 95.44 106 THR A N 1
ATOM 773 C CA . THR A 1 106 ? 8.594 -0.114 5.719 1 95.44 106 THR A CA 1
ATOM 774 C C . THR A 1 106 ? 7.145 0.357 5.734 1 95.44 106 THR A C 1
ATOM 776 O O . THR A 1 106 ? 6.879 1.558 5.809 1 95.44 106 THR A O 1
ATOM 779 N N . PHE A 1 107 ? 6.215 -0.57 5.754 1 97.06 107 PHE A N 1
ATOM 780 C CA . PHE A 1 107 ? 4.797 -0.23 5.762 1 97.06 107 PHE A CA 1
ATOM 781 C C . PHE A 1 107 ? 4.379 0.336 7.113 1 97.06 107 PHE A C 1
ATOM 783 O O . PHE A 1 107 ? 3.518 1.214 7.188 1 97.06 107 PHE A O 1
ATOM 790 N N . ARG A 1 108 ? 4.988 -0.204 8.148 1 97.62 108 ARG A N 1
ATOM 791 C CA . ARG A 1 108 ? 4.703 0.272 9.5 1 97.62 108 ARG A CA 1
ATOM 792 C C . ARG A 1 108 ? 4.961 1.771 9.617 1 97.62 108 ARG A C 1
ATOM 794 O O . ARG A 1 108 ? 4.141 2.504 10.172 1 97.62 108 ARG A O 1
ATOM 801 N N . THR A 1 109 ? 5.973 2.209 9.055 1 96.56 109 THR A N 1
ATOM 802 C CA . THR A 1 109 ? 6.336 3.619 9.133 1 96.56 109 THR A CA 1
ATOM 803 C C . THR A 1 109 ? 5.617 4.422 8.055 1 96.56 109 THR A C 1
ATOM 805 O O . THR A 1 109 ? 4.941 5.41 8.352 1 96.56 109 THR A O 1
ATOM 808 N N . ASN A 1 110 ? 5.688 3.955 6.844 1 95.81 110 ASN A N 1
ATOM 809 C CA . ASN A 1 110 ? 5.301 4.758 5.688 1 95.81 110 ASN A CA 1
ATOM 810 C C . ASN A 1 110 ? 3.783 4.809 5.523 1 95.81 110 ASN A C 1
ATOM 812 O O . ASN A 1 110 ? 3.246 5.766 4.965 1 95.81 110 ASN A O 1
ATOM 816 N N . VAL A 1 111 ? 3.109 3.768 5.961 1 97.25 111 VAL A N 1
ATOM 817 C CA . VAL A 1 111 ? 1.674 3.701 5.711 1 97.25 111 VAL A CA 1
ATOM 818 C C . VAL A 1 111 ? 0.916 3.773 7.035 1 97.25 111 VAL A C 1
ATOM 820 O O . VAL A 1 111 ? 0.13 4.699 7.258 1 97.25 111 VAL A O 1
ATOM 823 N N . HIS A 1 112 ? 1.25 2.848 7.926 1 98.25 112 HIS A N 1
ATOM 824 C CA . HIS A 1 112 ? 0.546 2.84 9.203 1 98.25 112 HIS A CA 1
ATOM 825 C C . HIS A 1 112 ? 0.835 4.105 10 1 98.25 112 HIS A C 1
ATOM 827 O O . HIS A 1 112 ? -0.033 4.602 10.727 1 98.25 112 HIS A O 1
ATOM 833 N N . GLY A 1 113 ? 2.051 4.586 9.875 1 98.44 113 GLY A N 1
ATOM 834 C CA . GLY A 1 113 ? 2.4 5.836 10.531 1 98.44 113 GLY A CA 1
ATOM 835 C C . GLY A 1 113 ? 1.544 7.004 10.078 1 98.44 113 GLY A C 1
ATOM 836 O O . GLY A 1 113 ? 1.104 7.816 10.891 1 98.44 113 GLY A O 1
ATOM 837 N N . VAL A 1 114 ? 1.312 7.102 8.789 1 98 114 VAL A N 1
ATOM 838 C CA . VAL A 1 114 ? 0.465 8.148 8.234 1 98 114 VAL A CA 1
ATOM 839 C C . VAL A 1 114 ? -0.967 7.98 8.734 1 98 114 VAL A C 1
ATOM 841 O O . VAL A 1 114 ? -1.602 8.945 9.164 1 98 114 VAL A O 1
ATOM 844 N N . ALA A 1 115 ? -1.463 6.766 8.672 1 98.31 115 ALA A N 1
ATOM 845 C CA . ALA A 1 115 ? -2.814 6.484 9.148 1 98.31 115 ALA A CA 1
ATOM 846 C C . ALA A 1 115 ? -2.971 6.883 10.617 1 98.31 115 ALA A C 1
ATOM 848 O O . ALA A 1 115 ? -3.98 7.48 11 1 98.31 115 ALA A O 1
ATOM 849 N N . ASN A 1 116 ? -2.002 6.527 11.43 1 98.62 116 ASN A N 1
ATOM 850 C CA . ASN A 1 116 ? -2.035 6.863 12.852 1 98.62 116 ASN A CA 1
ATOM 851 C C . ASN A 1 116 ? -2.072 8.375 13.07 1 98.62 116 ASN A C 1
ATOM 853 O O . ASN A 1 116 ? -2.83 8.867 13.906 1 98.62 116 ASN A O 1
ATOM 857 N N . ALA A 1 117 ? -1.263 9.086 12.32 1 98.75 117 ALA A N 1
ATOM 858 C CA . ALA A 1 117 ? -1.212 10.539 12.445 1 98.75 117 ALA A CA 1
ATOM 859 C C . ALA A 1 117 ? -2.543 11.172 12.047 1 98.75 117 ALA A C 1
ATOM 861 O O . ALA A 1 117 ? -3.045 12.062 12.742 1 98.75 117 ALA A O 1
ATOM 862 N N . VAL A 1 118 ? -3.086 10.711 10.945 1 98.5 118 VAL A N 1
ATOM 863 C CA . VAL A 1 118 ? -4.352 11.25 10.453 1 98.5 118 VAL A CA 1
ATOM 864 C C . VAL A 1 118 ? -5.461 10.953 11.461 1 98.5 118 VAL A C 1
ATOM 866 O O . VAL A 1 118 ? -6.289 11.82 11.75 1 98.5 118 VAL A O 1
ATOM 869 N N . ARG A 1 119 ? -5.457 9.75 12.016 1 98.19 119 ARG A N 1
ATOM 870 C CA . ARG A 1 119 ? -6.457 9.367 13.008 1 98.19 119 ARG A CA 1
ATOM 871 C C . ARG A 1 119 ? -6.41 10.297 14.219 1 98.19 119 ARG A C 1
ATOM 873 O O . ARG A 1 119 ? -7.449 10.594 14.812 1 98.19 119 ARG A O 1
ATOM 880 N N . ALA A 1 120 ? -5.27 10.711 14.523 1 98.38 120 ALA A N 1
ATOM 881 C CA . ALA A 1 120 ? -5.078 11.523 15.727 1 98.38 120 ALA A CA 1
ATOM 882 C C . ALA A 1 120 ? -5.629 12.93 15.523 1 98.38 120 ALA A C 1
ATOM 884 O O . ALA A 1 120 ? -6.078 13.57 16.484 1 98.38 120 ALA A O 1
ATOM 885 N N . VAL A 1 121 ? -5.664 13.461 14.305 1 98.56 121 VAL A N 1
ATOM 886 C CA . VAL A 1 121 ? -5.93 14.891 14.156 1 98.56 121 VAL A CA 1
ATOM 887 C C . VAL A 1 121 ? -7.285 15.094 13.484 1 98.56 121 VAL A C 1
ATOM 889 O O . VAL A 1 121 ? -7.914 16.141 13.648 1 98.56 121 VAL A O 1
ATOM 892 N N . LEU A 1 122 ? -7.746 14.148 12.711 1 98.25 122 LEU A N 1
ATOM 893 C CA . LEU A 1 122 ? -8.883 14.344 11.812 1 98.25 122 LEU A CA 1
ATOM 894 C C . LEU A 1 122 ? -10.156 14.602 12.602 1 98.25 122 LEU A C 1
ATOM 896 O O . LEU A 1 122 ? -10.938 15.5 12.258 1 98.25 122 LEU A O 1
ATOM 900 N N . PRO A 1 123 ? -10.422 13.852 13.727 1 98.12 123 PRO A N 1
ATOM 901 C CA . PRO A 1 123 ? -11.641 14.125 14.484 1 98.12 123 PRO A CA 1
ATOM 902 C C . PRO A 1 123 ? -11.719 15.57 14.969 1 98.12 123 PRO A C 1
ATOM 904 O O . PRO A 1 123 ? -12.781 16.203 14.867 1 98.12 123 PRO A O 1
ATOM 907 N N . GLY A 1 124 ? -10.641 16.078 15.461 1 97.75 124 GLY A N 1
ATOM 908 C CA . GLY A 1 124 ? -10.617 17.469 15.891 1 97.75 124 GLY A CA 1
ATOM 909 C C . GLY A 1 124 ? -10.812 18.438 14.742 1 97.75 124 GLY A C 1
ATOM 910 O O . GLY A 1 124 ? -11.508 19.453 14.891 1 97.75 124 GLY A O 1
ATOM 911 N N . MET A 1 125 ? -10.211 18.172 13.633 1 97.81 125 MET A N 1
ATOM 912 C CA . MET A 1 125 ? -10.344 19 12.445 1 97.81 125 MET A CA 1
ATOM 913 C C . MET A 1 125 ? -11.789 19.047 11.961 1 97.81 125 MET A C 1
ATOM 915 O O . MET A 1 125 ? -12.297 20.094 11.594 1 97.81 125 MET A O 1
ATOM 919 N N . LEU A 1 126 ? -12.406 17.875 11.969 1 97.06 126 LEU A N 1
ATOM 920 C CA . LEU A 1 126 ? -13.797 17.781 11.547 1 97.06 126 LEU A CA 1
ATOM 921 C C . LEU A 1 126 ? -14.711 18.531 12.516 1 97.06 126 LEU A C 1
ATOM 923 O O . LEU A 1 126 ? -15.609 19.266 12.086 1 97.06 126 LEU A O 1
ATOM 927 N N . SER A 1 127 ? -14.453 18.422 13.797 1 96.94 127 SER A N 1
ATOM 928 C CA . SER A 1 127 ? -15.258 19.094 14.812 1 96.94 127 SER A CA 1
ATOM 929 C C . SER A 1 127 ? -15.211 20.609 14.648 1 96.94 127 SER A C 1
ATOM 931 O O . SER A 1 127 ? -16.219 21.297 14.859 1 96.94 127 SER A O 1
ATOM 933 N N . ARG A 1 128 ? -14.102 21.109 14.195 1 96.12 128 ARG A N 1
ATOM 934 C CA . ARG A 1 128 ? -13.914 22.547 14.062 1 96.12 128 ARG A CA 1
ATOM 935 C C . ARG A 1 128 ? -14.141 23 12.625 1 96.12 128 ARG A C 1
ATOM 937 O O . ARG A 1 128 ? -14.148 24.203 12.344 1 96.12 128 ARG A O 1
ATOM 944 N N . ASN A 1 129 ? -14.289 22.031 11.703 1 96.12 129 ASN A N 1
ATOM 945 C CA . ASN A 1 129 ? -14.344 22.312 10.266 1 96.12 129 ASN A CA 1
ATOM 946 C C . ASN A 1 129 ? -13.164 23.156 9.812 1 96.12 129 ASN A C 1
ATOM 948 O O . ASN A 1 129 ? -13.352 24.203 9.172 1 96.12 129 ASN A O 1
ATOM 952 N N . ALA A 1 130 ? -12.047 22.734 10.172 1 96.06 130 ALA A N 1
ATOM 953 C CA . ALA A 1 130 ? -10.805 23.422 9.844 1 96.06 130 ALA A CA 1
ATOM 954 C C . ALA A 1 130 ? -9.609 22.484 9.969 1 96.06 130 ALA A C 1
ATOM 956 O O . ALA A 1 130 ? -9.312 21.984 11.055 1 96.06 130 ALA A O 1
ATOM 957 N N . GLY A 1 131 ? -9.008 22.266 8.891 1 97.62 131 GLY A N 1
ATOM 958 C CA . GLY A 1 131 ? -7.848 21.391 8.945 1 97.62 131 GLY A CA 1
ATOM 959 C C . GLY A 1 131 ? -7.238 21.125 7.578 1 97.62 131 GLY A C 1
ATOM 960 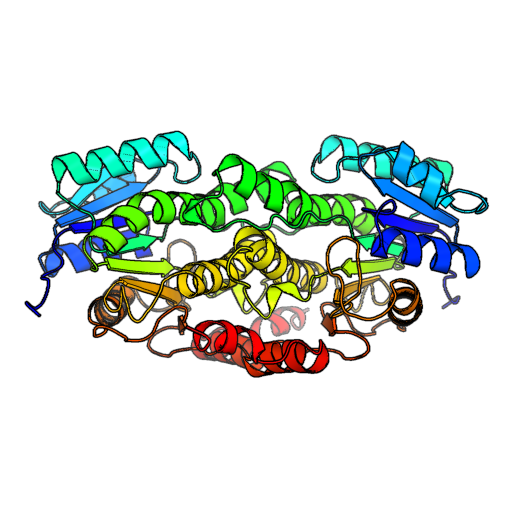O O . GLY A 1 131 ? -7.941 21.125 6.566 1 97.62 131 GLY A O 1
ATOM 961 N N . ARG A 1 132 ? -5.918 21.031 7.52 1 98.19 132 ARG A N 1
ATOM 962 C CA . ARG A 1 132 ? -5.156 20.641 6.344 1 98.19 132 ARG A CA 1
ATOM 963 C C . ARG A 1 132 ? -4.297 19.406 6.637 1 98.19 132 ARG A C 1
ATOM 965 O O . ARG A 1 132 ? -3.492 19.422 7.57 1 98.19 132 ARG A O 1
ATOM 972 N N . VAL A 1 133 ? -4.582 18.375 5.91 1 98.5 133 VAL A N 1
ATOM 973 C CA . VAL A 1 133 ? -3.723 17.203 5.957 1 98.5 133 VAL A CA 1
ATOM 974 C C . VAL A 1 133 ? -2.951 17.062 4.648 1 98.5 133 VAL A C 1
ATOM 976 O O . VAL A 1 133 ? -3.551 16.969 3.574 1 98.5 133 VAL A O 1
ATOM 979 N N . ILE A 1 134 ? -1.665 17.141 4.727 1 97.38 134 ILE A N 1
ATOM 980 C CA . ILE A 1 134 ? -0.779 16.969 3.58 1 97.38 134 ILE A CA 1
ATOM 981 C C . ILE A 1 134 ? 0.102 15.742 3.783 1 97.38 134 ILE A C 1
ATOM 983 O O . ILE A 1 134 ? 0.953 15.719 4.676 1 97.38 134 ILE A O 1
ATOM 987 N N . VAL A 1 135 ? -0.119 14.75 2.99 1 96.69 135 VAL A N 1
ATOM 988 C CA . VAL A 1 135 ? 0.657 13.516 3.053 1 96.69 135 VAL A CA 1
ATOM 989 C C . VAL A 1 135 ? 1.772 13.547 2.012 1 96.69 135 VAL A C 1
ATOM 991 O O . VAL A 1 135 ? 1.512 13.727 0.819 1 96.69 135 VAL A O 1
ATOM 994 N N . LEU A 1 136 ? 2.973 13.453 2.523 1 90.31 136 LEU A N 1
ATOM 995 C CA . LEU A 1 136 ? 4.098 13.484 1.596 1 90.31 136 LEU A CA 1
ATOM 996 C C . LEU A 1 136 ? 4.309 12.125 0.943 1 90.31 136 LEU A C 1
ATOM 998 O O . LEU A 1 136 ? 4.547 11.133 1.634 1 90.31 136 LEU A O 1
ATOM 1002 N N . GLY A 1 137 ? 4.098 12.086 -0.29 1 79.25 137 GLY A N 1
ATOM 1003 C CA . GLY A 1 137 ? 4.406 10.906 -1.079 1 79.25 137 GLY A CA 1
ATOM 1004 C C . GLY A 1 137 ? 5.84 10.875 -1.577 1 79.25 137 GLY A C 1
ATOM 1005 O O . GLY A 1 137 ? 6.734 11.43 -0.937 1 79.25 137 GLY A O 1
ATOM 1006 N N . SER A 1 138 ? 6.297 9.977 -2.248 1 58.09 138 SER A N 1
ATOM 1007 C CA . SER A 1 138 ? 7.648 9.953 -2.801 1 58.09 138 SER A CA 1
ATOM 1008 C C . SER A 1 138 ? 7.621 9.805 -4.32 1 58.09 138 SER A C 1
ATOM 1010 O O . SER A 1 138 ? 6.652 9.289 -4.879 1 58.09 138 SER A O 1
ATOM 1012 N N . LEU A 1 139 ? 8.406 10.625 -4.957 1 46.69 139 LEU A N 1
ATOM 1013 C CA . LEU A 1 139 ? 8.562 10.414 -6.391 1 46.69 139 LEU A CA 1
ATOM 1014 C C . LEU A 1 139 ? 9.172 9.039 -6.668 1 46.69 139 LEU A C 1
ATOM 1016 O O . LEU A 1 139 ? 9.234 8.609 -7.824 1 46.69 139 LEU A O 1
ATOM 1020 N N . ALA A 1 140 ? 9.789 8.523 -5.676 1 43.44 140 ALA A N 1
ATOM 1021 C CA . ALA A 1 140 ? 10.391 7.25 -6.066 1 43.44 140 ALA A CA 1
ATOM 1022 C C . ALA A 1 140 ? 9.336 6.262 -6.543 1 43.44 140 ALA A C 1
ATOM 1024 O O . ALA A 1 140 ? 9.656 5.152 -6.973 1 43.44 140 ALA A O 1
ATOM 1025 N N . ASP A 1 141 ? 8.016 6.426 -6.207 1 40.97 141 ASP A N 1
ATOM 1026 C CA . ASP A 1 141 ? 6.906 5.543 -6.539 1 40.97 141 ASP A CA 1
ATOM 1027 C C . ASP A 1 141 ? 6.797 5.336 -8.047 1 40.97 141 ASP A C 1
ATOM 1029 O O . ASP A 1 141 ? 6.371 4.273 -8.508 1 40.97 141 ASP A O 1
ATOM 1033 N N . GLN A 1 142 ? 6.941 6.461 -8.844 1 40.94 142 GLN A N 1
ATOM 1034 C CA . GLN A 1 142 ? 6.582 6.457 -10.258 1 40.94 142 GLN A CA 1
ATOM 1035 C C . GLN A 1 142 ? 7.625 5.711 -11.086 1 40.94 142 GLN A C 1
ATOM 1037 O O . GLN A 1 142 ? 7.395 5.41 -12.266 1 40.94 142 GLN A O 1
ATOM 1042 N N . SER A 1 143 ? 8.805 5.484 -10.531 1 42.34 143 SER A N 1
ATOM 1043 C CA . SER A 1 143 ? 9.719 4.535 -11.141 1 42.34 143 SER A CA 1
ATOM 1044 C C . SER A 1 143 ? 10.086 3.414 -10.172 1 42.34 143 SER A C 1
ATOM 1046 O O . SER A 1 143 ? 10.938 3.598 -9.297 1 42.34 143 SER A O 1
ATOM 1048 N N . PRO A 1 144 ? 9.062 2.535 -10.102 1 47.84 144 PRO A N 1
ATOM 1049 C CA . PRO A 1 144 ? 9.562 1.44 -9.266 1 47.84 144 PRO A CA 1
ATOM 1050 C C . PRO A 1 144 ? 11.039 1.125 -9.523 1 47.84 144 PRO A C 1
ATOM 1052 O O . PRO A 1 144 ? 11.43 0.878 -10.672 1 47.84 144 PRO A O 1
ATOM 1055 N N . LEU A 1 145 ? 11.93 1.955 -8.883 1 52.25 145 LEU A N 1
ATOM 1056 C CA . LEU A 1 145 ? 13.359 1.688 -9.008 1 52.25 145 LEU A CA 1
ATOM 1057 C C . LEU A 1 145 ? 13.695 0.293 -8.492 1 52.25 145 LEU A C 1
ATOM 1059 O O . LEU A 1 145 ? 13.164 -0.142 -7.469 1 52.25 145 LEU A O 1
ATOM 1063 N N . ALA A 1 146 ? 14.227 -0.411 -9.477 1 60.84 146 ALA A N 1
ATOM 1064 C CA . ALA A 1 146 ? 14.875 -1.624 -8.977 1 60.84 146 ALA A CA 1
ATOM 1065 C C . ALA A 1 146 ? 15.578 -1.369 -7.648 1 60.84 146 ALA A C 1
ATOM 1067 O O . ALA A 1 146 ? 16.266 -0.364 -7.484 1 60.84 146 ALA A O 1
ATOM 1068 N N . GLY A 1 147 ? 15.078 -2.053 -6.633 1 70.88 147 GLY A N 1
ATOM 1069 C CA . GLY A 1 147 ? 15.703 -1.935 -5.324 1 70.88 147 GLY A CA 1
ATOM 1070 C C . GLY A 1 147 ? 14.891 -1.116 -4.344 1 70.88 147 GLY A C 1
ATOM 1071 O O . GLY A 1 147 ? 15.406 -0.666 -3.32 1 70.88 147 GLY A O 1
ATOM 1072 N N . ALA A 1 148 ? 13.641 -0.907 -4.723 1 80.56 148 ALA A N 1
ATOM 1073 C CA . ALA A 1 148 ? 12.82 -0.152 -3.779 1 80.56 148 ALA A CA 1
ATOM 1074 C C . ALA A 1 148 ? 11.367 -0.63 -3.809 1 80.56 148 ALA A C 1
ATOM 1076 O O . ALA A 1 148 ? 10.438 0.18 -3.771 1 80.56 148 ALA A O 1
ATOM 1077 N N . CYS A 1 149 ? 11.203 -1.891 -3.809 1 86.81 149 CYS A N 1
ATOM 1078 C CA . CYS A 1 149 ? 9.883 -2.484 -3.984 1 86.81 149 CYS A CA 1
ATOM 1079 C C . CYS A 1 149 ? 8.961 -2.113 -2.83 1 86.81 149 CYS A C 1
ATOM 1081 O O . CYS A 1 149 ? 7.844 -1.643 -3.051 1 86.81 149 CYS A O 1
ATOM 1083 N N . SER A 1 150 ? 9.492 -2.275 -1.584 1 90.62 150 SER A N 1
ATOM 1084 C CA . SER A 1 150 ? 8.641 -2 -0.432 1 90.62 150 SER A CA 1
ATOM 1085 C C . SER A 1 150 ? 8.312 -0.515 -0.332 1 90.62 150 SER A C 1
ATOM 1087 O O . SER A 1 150 ? 7.191 -0.146 0.03 1 90.62 150 SER A O 1
ATOM 1089 N N . TYR A 1 151 ? 9.234 0.283 -0.671 1 87.81 151 TYR A N 1
ATOM 1090 C CA . TYR A 1 151 ? 8.992 1.722 -0.64 1 87.81 151 TYR A CA 1
ATOM 1091 C C . TYR A 1 151 ? 7.965 2.125 -1.689 1 87.81 151 TYR A C 1
ATOM 1093 O O . TYR A 1 151 ? 6.988 2.811 -1.379 1 87.81 151 TYR A O 1
ATOM 1101 N N . SER A 1 152 ? 8.18 1.666 -2.902 1 83.56 152 SER A N 1
ATOM 1102 C CA . SER A 1 152 ? 7.25 1.97 -3.984 1 83.56 152 SER A CA 1
ATOM 1103 C C . SER A 1 152 ? 5.84 1.482 -3.656 1 83.56 152 SER A C 1
ATOM 1105 O O . SER A 1 152 ? 4.859 2.188 -3.904 1 83.56 152 SER A O 1
ATOM 1107 N N . ALA A 1 153 ? 5.773 0.356 -3.15 1 89.75 153 ALA A N 1
ATOM 1108 C CA . ALA A 1 153 ? 4.484 -0.205 -2.762 1 89.75 153 ALA A CA 1
ATOM 1109 C C . ALA A 1 153 ? 3.824 0.637 -1.674 1 89.75 153 ALA A C 1
ATOM 1111 O O . ALA A 1 153 ? 2.617 0.886 -1.719 1 89.75 153 ALA A O 1
ATOM 1112 N N . SER A 1 154 ? 4.586 1.069 -0.711 1 91.31 154 SER A N 1
ATOM 1113 C CA . SER A 1 154 ? 4.043 1.896 0.363 1 91.31 154 SER A CA 1
ATOM 1114 C C . SER A 1 154 ? 3.494 3.213 -0.176 1 91.31 154 SER A C 1
ATOM 1116 O O . SER A 1 154 ? 2.457 3.693 0.288 1 91.31 154 SER A O 1
ATOM 1118 N N . LYS A 1 155 ? 4.184 3.738 -1.075 1 84.56 155 LYS A N 1
ATOM 1119 C CA . LYS A 1 155 ? 3.732 5.004 -1.647 1 84.56 155 LYS A CA 1
ATOM 1120 C C . LYS A 1 155 ? 2.455 4.812 -2.463 1 84.56 155 LYS A C 1
ATOM 1122 O O . LYS A 1 155 ? 1.588 5.688 -2.48 1 84.56 155 LYS A O 1
ATOM 1127 N N . GLY A 1 156 ? 2.391 3.703 -3.18 1 83.31 156 GLY A N 1
ATOM 1128 C CA . GLY A 1 156 ? 1.137 3.361 -3.83 1 83.31 156 GLY A CA 1
ATOM 1129 C C . GLY A 1 156 ? -0.028 3.258 -2.863 1 83.31 156 GLY A C 1
ATOM 1130 O O . GLY A 1 156 ? -1.143 3.68 -3.18 1 83.31 156 GLY A O 1
ATOM 1131 N N . ALA A 1 157 ? 0.252 2.73 -1.767 1 90.94 157 ALA A N 1
ATOM 1132 C CA . ALA A 1 157 ? -0.766 2.613 -0.726 1 90.94 157 ALA A CA 1
ATOM 1133 C C . ALA A 1 157 ? -1.244 3.988 -0.27 1 90.94 157 ALA A C 1
ATOM 1135 O O . ALA A 1 157 ? -2.438 4.191 -0.036 1 90.94 157 ALA A O 1
ATOM 1136 N N . LEU A 1 158 ? -0.327 4.91 -0.179 1 91.19 158 LEU A N 1
ATOM 1137 C CA . LEU A 1 158 ? -0.643 6.23 0.354 1 91.19 158 LEU A CA 1
ATOM 1138 C C . LEU A 1 158 ? -1.609 6.969 -0.564 1 91.19 158 LEU A C 1
ATOM 1140 O O . LEU A 1 158 ? -2.514 7.66 -0.092 1 91.19 158 LEU A O 1
ATOM 1144 N N . HIS A 1 159 ? -1.345 6.82 -1.788 1 84.38 159 HIS A N 1
ATOM 1145 C CA . HIS A 1 159 ? -2.236 7.484 -2.732 1 84.38 159 HIS A CA 1
ATOM 1146 C C . HIS A 1 159 ? -3.68 7.035 -2.535 1 84.38 159 HIS A C 1
ATOM 1148 O O . HIS A 1 159 ? -4.586 7.867 -2.426 1 84.38 159 HIS A O 1
ATOM 1154 N N . ALA A 1 160 ? -3.855 5.773 -2.523 1 84.38 160 ALA A N 1
ATOM 1155 C CA . ALA A 1 160 ? -5.191 5.219 -2.326 1 84.38 160 ALA A CA 1
ATOM 1156 C C . ALA A 1 160 ? -5.738 5.578 -0.949 1 84.38 160 ALA A C 1
ATOM 1158 O O . ALA A 1 160 ? -6.938 5.824 -0.794 1 84.38 160 ALA A O 1
ATOM 1159 N N . LEU A 1 161 ? -4.914 5.633 0.005 1 91.06 161 LEU A N 1
ATOM 1160 C CA . LEU A 1 161 ? -5.32 5.969 1.367 1 91.06 161 LEU A CA 1
ATOM 1161 C C . LEU A 1 161 ? -5.844 7.395 1.444 1 91.06 161 LEU A C 1
ATOM 1163 O O . LEU A 1 161 ? -6.918 7.637 2.002 1 91.06 161 LEU A O 1
ATOM 1167 N N . VAL A 1 162 ? -5.09 8.32 0.868 1 92.5 162 VAL A N 1
ATOM 1168 C CA . VAL A 1 162 ? -5.465 9.727 0.877 1 92.5 162 VAL A CA 1
ATOM 1169 C C . VAL A 1 162 ? -6.816 9.906 0.184 1 92.5 162 VAL A C 1
ATOM 1171 O O . VAL A 1 162 ? -7.715 10.562 0.721 1 92.5 162 VAL A O 1
ATOM 1174 N N . ARG A 1 163 ? -6.949 9.328 -0.923 1 87.12 163 ARG A N 1
ATOM 1175 C CA . ARG A 1 163 ? -8.203 9.422 -1.664 1 87.12 163 ARG A CA 1
ATOM 1176 C C . ARG A 1 163 ? -9.359 8.82 -0.867 1 87.12 163 ARG A C 1
ATOM 1178 O O . ARG A 1 163 ? -10.461 9.367 -0.846 1 87.12 163 ARG A O 1
ATOM 1185 N N . GLY A 1 164 ? -9.086 7.699 -0.285 1 87.56 164 GLY A N 1
ATOM 1186 C CA . GLY A 1 164 ? -10.102 7.035 0.51 1 87.56 164 GLY A CA 1
ATOM 1187 C C . GLY A 1 164 ? -10.562 7.855 1.701 1 87.56 164 GLY A C 1
ATOM 1188 O O . GLY A 1 164 ? -11.766 7.988 1.943 1 87.56 164 GLY A O 1
ATOM 1189 N N . ILE A 1 165 ? -9.664 8.367 2.453 1 93.06 165 ILE A N 1
ATOM 1190 C CA . ILE A 1 165 ? -9.984 9.195 3.609 1 93.06 165 ILE A CA 1
ATOM 1191 C C . ILE A 1 165 ? -10.781 10.422 3.162 1 93.06 165 ILE A C 1
ATOM 1193 O O . ILE A 1 165 ? -11.805 10.758 3.756 1 93.06 165 ILE A O 1
ATOM 1197 N N . ALA A 1 166 ? -10.25 11.094 2.113 1 92.62 166 ALA A N 1
ATOM 1198 C CA . ALA A 1 166 ? -10.906 12.297 1.595 1 92.62 166 ALA A CA 1
ATOM 1199 C C . ALA A 1 166 ? -12.344 12 1.179 1 92.62 166 ALA A C 1
ATOM 1201 O O . ALA A 1 166 ? -13.242 12.805 1.426 1 92.62 166 ALA A O 1
ATOM 1202 N N . ALA A 1 167 ? -12.57 10.844 0.571 1 87.69 167 ALA A N 1
ATOM 1203 C CA . ALA A 1 167 ? -13.883 10.461 0.059 1 87.69 167 ALA A CA 1
ATOM 1204 C C . ALA A 1 167 ? -14.883 10.297 1.196 1 87.69 167 ALA A C 1
ATOM 1206 O O . ALA A 1 167 ? -16.094 10.375 0.981 1 87.69 167 ALA A O 1
ATOM 1207 N N . GLU A 1 168 ? -14.43 10.094 2.371 1 90.81 168 GLU A N 1
ATOM 1208 C CA . GLU A 1 168 ? -15.32 9.852 3.504 1 90.81 168 GLU A CA 1
ATOM 1209 C C . GLU A 1 168 ? -15.688 11.164 4.199 1 90.81 168 GLU A C 1
ATOM 1211 O O . GLU A 1 168 ? -16.562 11.18 5.074 1 90.81 168 GLU A O 1
ATOM 1216 N N . ILE A 1 169 ? -15.031 12.203 3.826 1 92.75 169 ILE A N 1
ATOM 1217 C CA . ILE A 1 169 ? -15.312 13.508 4.426 1 92.75 169 ILE A CA 1
ATOM 1218 C C . ILE A 1 169 ? -16.406 14.211 3.639 1 92.75 169 ILE A C 1
ATOM 1220 O O . ILE A 1 169 ? -16.281 14.414 2.428 1 92.75 169 ILE A O 1
ATOM 1224 N N . ASP A 1 170 ? -17.5 14.562 4.273 1 91.94 170 ASP A N 1
ATOM 1225 C CA . ASP A 1 170 ? -18.594 15.297 3.648 1 91.94 170 ASP A CA 1
ATOM 1226 C C . ASP A 1 170 ? -18.156 16.719 3.277 1 91.94 170 ASP A C 1
ATOM 1228 O O . ASP A 1 170 ? -18.031 17.578 4.148 1 91.94 170 ASP A O 1
ATOM 1232 N N . ARG A 1 171 ? -18.109 17 2.125 1 92.12 171 ARG A N 1
ATOM 1233 C CA . ARG A 1 171 ? -17.562 18.266 1.634 1 92.12 171 ARG A CA 1
ATOM 1234 C C . ARG A 1 171 ? -18.531 19.406 1.87 1 92.12 171 ARG A C 1
ATOM 1236 O O . ARG A 1 171 ? -18.125 20.578 1.878 1 92.12 171 ARG A O 1
ATOM 1243 N N . VAL A 1 172 ? -19.703 19.125 1.929 1 93.81 172 VAL A N 1
ATOM 1244 C CA . VAL A 1 172 ? -20.703 20.156 2.203 1 93.81 172 VAL A CA 1
ATOM 1245 C C . VAL A 1 172 ? -20.641 20.547 3.678 1 93.81 172 VAL A C 1
ATOM 1247 O O . VAL A 1 172 ? -20.656 21.734 4.008 1 93.81 172 VAL A O 1
ATOM 1250 N N . ARG A 1 173 ? -20.484 19.562 4.48 1 95 173 ARG A N 1
ATOM 1251 C CA . ARG A 1 173 ? -20.5 19.797 5.918 1 95 173 ARG A CA 1
ATOM 1252 C C . ARG A 1 173 ? -19.141 20.312 6.395 1 95 173 ARG A C 1
ATOM 1254 O O . ARG A 1 173 ? -19.062 21.125 7.312 1 95 173 ARG A O 1
ATOM 1261 N N . TYR A 1 174 ? -18.094 19.781 5.773 1 96.5 174 TYR A N 1
ATOM 1262 C CA . TYR A 1 174 ? -16.734 20.109 6.227 1 96.5 174 TYR A CA 1
ATOM 1263 C C . TYR A 1 174 ? -15.883 20.625 5.078 1 96.5 174 TYR A C 1
ATOM 1265 O O . TYR A 1 174 ? -14.805 20.094 4.801 1 96.5 174 TYR A O 1
ATOM 1273 N N . PRO A 1 175 ? -16.266 21.734 4.48 1 94.69 175 PRO A N 1
ATOM 1274 C CA . PRO A 1 175 ? -15.555 22.234 3.297 1 94.69 175 PRO A CA 1
ATOM 1275 C C . PRO A 1 175 ? -14.148 22.734 3.619 1 94.69 175 PRO A C 1
ATOM 1277 O O . PRO A 1 175 ? -13.336 22.906 2.713 1 94.69 175 PRO A O 1
ATOM 1280 N N . ASN A 1 176 ? -13.898 22.953 4.848 1 96.44 176 ASN A N 1
ATOM 1281 C CA . ASN A 1 176 ? -12.609 23.547 5.195 1 96.44 176 ASN A CA 1
ATOM 1282 C C . ASN A 1 176 ? -11.633 22.516 5.734 1 96.44 176 ASN A C 1
ATOM 1284 O O . ASN A 1 176 ? -10.586 22.859 6.273 1 96.44 176 ASN A O 1
ATOM 1288 N N . VAL A 1 177 ? -11.992 21.25 5.68 1 97.81 177 VAL A N 1
ATOM 1289 C CA . VAL A 1 177 ? -11.086 20.141 5.984 1 97.81 177 VAL A CA 1
ATOM 1290 C C . VAL A 1 177 ? -10.625 19.484 4.688 1 97.81 177 VAL A C 1
ATOM 1292 O O . VAL A 1 177 ? -11.414 18.828 3.996 1 97.81 177 VAL A O 1
ATOM 1295 N N . LEU A 1 178 ? -9.352 19.75 4.352 1 97.38 178 LEU A N 1
ATOM 1296 C CA . LEU A 1 178 ? -8.812 19.234 3.098 1 97.38 178 LEU A CA 1
ATOM 1297 C C . LEU A 1 178 ? -7.688 18.234 3.355 1 97.38 178 LEU A C 1
ATOM 1299 O O . LEU A 1 178 ? -6.836 18.469 4.219 1 97.38 178 LEU A O 1
ATOM 1303 N N . VAL A 1 179 ? -7.746 17.094 2.68 1 97.31 179 VAL A N 1
ATOM 1304 C CA . VAL A 1 179 ? -6.742 16.047 2.732 1 97.31 179 VAL A CA 1
ATOM 1305 C C . VAL A 1 179 ? -6.16 15.805 1.339 1 97.31 179 VAL A C 1
ATOM 1307 O O . VAL A 1 179 ? -6.887 15.445 0.41 1 97.31 179 VAL A O 1
ATOM 1310 N N . ASN A 1 180 ? -4.828 16.047 1.203 1 94.75 180 ASN A N 1
ATOM 1311 C CA . ASN A 1 180 ? -4.191 15.898 -0.101 1 94.75 180 ASN A CA 1
ATOM 1312 C C . ASN A 1 180 ? -2.812 15.25 0.021 1 94.75 180 ASN A C 1
ATOM 1314 O O . ASN A 1 180 ? -2.232 15.211 1.108 1 94.75 180 ASN A O 1
ATOM 1318 N N . GLU A 1 181 ? -2.447 14.68 -1.076 1 92.81 181 GLU A N 1
ATOM 1319 C CA . GLU A 1 181 ? -1.104 14.117 -1.198 1 92.81 181 GLU A CA 1
ATOM 1320 C C . GLU A 1 181 ? -0.178 15.07 -1.953 1 92.81 181 GLU A C 1
ATOM 1322 O O . GLU A 1 181 ? -0.604 15.742 -2.895 1 92.81 181 GLU A O 1
ATOM 1327 N N . PHE A 1 182 ? 1.099 15.109 -1.482 1 90.31 182 PHE A N 1
ATOM 1328 C CA . PHE A 1 182 ? 2.09 15.969 -2.117 1 90.31 182 PHE A CA 1
ATOM 1329 C C . PHE A 1 182 ? 3.381 15.203 -2.383 1 90.31 182 PHE A C 1
ATOM 1331 O O . PHE A 1 182 ? 3.891 14.508 -1.501 1 90.31 182 PHE A O 1
ATOM 1338 N N . ASN A 1 183 ? 3.846 15.336 -3.549 1 82.12 183 ASN A N 1
ATOM 1339 C CA . ASN A 1 183 ? 5.133 14.773 -3.945 1 82.12 183 ASN A CA 1
ATOM 1340 C C . ASN A 1 183 ? 6.113 15.867 -4.367 1 82.12 183 ASN A C 1
ATOM 1342 O O . ASN A 1 183 ? 5.891 16.547 -5.371 1 82.12 183 ASN A O 1
ATOM 1346 N N . PRO A 1 184 ? 7.18 16.016 -3.604 1 75.44 184 PRO A N 1
ATOM 1347 C CA . PRO A 1 184 ? 8.133 17.094 -3.916 1 75.44 184 PRO A CA 1
ATOM 1348 C C . PRO A 1 184 ? 8.953 16.797 -5.172 1 75.44 184 PRO A C 1
ATOM 1350 O O . PRO A 1 184 ? 9.617 17.688 -5.695 1 75.44 184 PRO A O 1
ATOM 1353 N N . GLY A 1 185 ? 8.742 15.742 -5.797 1 65 185 GLY A N 1
ATOM 1354 C CA . GLY A 1 185 ? 9.609 15.406 -6.918 1 65 185 GLY A CA 1
ATOM 1355 C C . GLY A 1 185 ? 11.031 15.07 -6.496 1 65 185 GLY A C 1
ATOM 1356 O O . GLY A 1 185 ? 11.258 14.609 -5.375 1 65 185 GLY A O 1
ATOM 1357 N N . GLN A 1 186 ? 12.008 15.156 -7.43 1 55 186 GLN A N 1
ATOM 1358 C CA . GLN A 1 186 ? 13.406 14.883 -7.121 1 55 186 GLN A CA 1
ATOM 1359 C C . GLN A 1 186 ? 13.992 15.969 -6.23 1 55 186 GLN A C 1
ATOM 1361 O O . GLN A 1 186 ? 14.031 17.141 -6.613 1 55 186 GLN A O 1
ATOM 1366 N N . THR A 1 187 ? 14.023 15.703 -5.004 1 53.53 187 THR A N 1
ATOM 1367 C CA . THR A 1 187 ? 14.641 16.641 -4.078 1 53.53 187 THR A CA 1
ATOM 1368 C C . THR A 1 187 ? 15.953 16.094 -3.527 1 53.53 187 THR A C 1
ATOM 1370 O O . THR A 1 187 ? 16.078 14.891 -3.303 1 53.53 187 THR A O 1
ATOM 1373 N N . ARG A 1 188 ? 16.922 16.844 -3.654 1 44.5 188 ARG A N 1
ATOM 1374 C CA . ARG A 1 188 ? 18.203 16.469 -3.072 1 44.5 188 ARG A CA 1
ATOM 1375 C C . ARG A 1 188 ? 18.094 16.281 -1.564 1 44.5 188 ARG A C 1
ATOM 1377 O O . ARG A 1 188 ? 17.75 17.219 -0.835 1 44.5 188 ARG A O 1
ATOM 1384 N N . THR A 1 189 ? 17.891 15.125 -1.102 1 51.09 189 THR A N 1
ATOM 1385 C CA . THR A 1 189 ? 17.906 14.797 0.319 1 51.09 189 THR A CA 1
ATOM 1386 C C . THR A 1 189 ? 19.047 13.828 0.638 1 51.09 189 THR A C 1
ATOM 1388 O O . THR A 1 189 ? 19.828 13.477 -0.244 1 51.09 189 THR A O 1
ATOM 1391 N N . ALA A 1 190 ? 19.375 13.656 1.937 1 45.5 190 ALA A N 1
ATOM 1392 C CA . ALA A 1 190 ? 20.344 12.617 2.299 1 45.5 190 ALA A CA 1
ATOM 1393 C C . ALA A 1 190 ? 20.094 11.336 1.51 1 45.5 190 ALA A C 1
ATOM 1395 O O . ALA A 1 190 ? 21 10.531 1.314 1 45.5 190 ALA A O 1
ATOM 1396 N N . MET A 1 191 ? 18.859 11.359 1.066 1 46.72 191 MET A N 1
ATOM 1397 C CA . MET A 1 191 ? 18.469 10.133 0.381 1 46.72 191 MET A CA 1
ATOM 1398 C C . MET A 1 191 ? 18.797 10.211 -1.106 1 46.72 191 MET A C 1
ATOM 1400 O O . MET A 1 191 ? 18.891 9.18 -1.779 1 46.72 191 MET A O 1
ATOM 1404 N N . SER 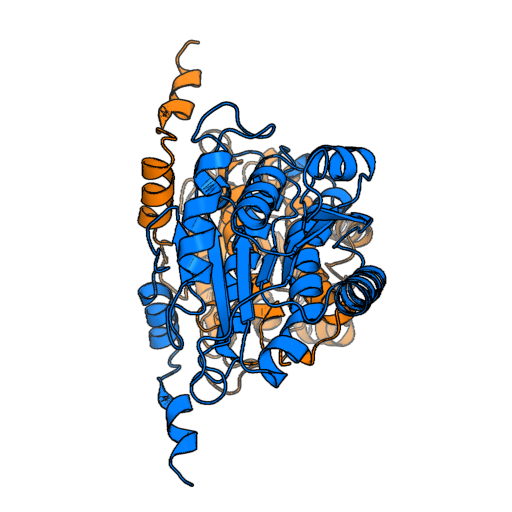A 1 192 ? 18.828 11.43 -1.74 1 52.19 192 SER A N 1
ATOM 1405 C CA . SER A 1 192 ? 19.094 11.602 -3.164 1 52.19 192 SER A CA 1
ATOM 1406 C C . SER A 1 192 ? 20.062 12.758 -3.408 1 52.19 192 SER A C 1
ATOM 1408 O O . SER A 1 192 ? 20.031 13.766 -2.688 1 52.19 192 SER A O 1
ATOM 1410 N N . ASP A 1 193 ? 21.156 12.57 -4.066 1 51.31 193 ASP A N 1
ATOM 1411 C CA . ASP A 1 193 ? 22.141 13.594 -4.391 1 51.31 193 ASP A CA 1
ATOM 1412 C C . ASP A 1 193 ? 21.562 14.641 -5.34 1 51.31 193 ASP A C 1
ATOM 1414 O O . ASP A 1 193 ? 22.031 15.781 -5.375 1 51.31 193 ASP A O 1
ATOM 1418 N N . GLY A 1 194 ? 20.625 14.305 -6.207 1 52.56 194 GLY A N 1
ATOM 1419 C CA . GLY A 1 194 ? 20.141 15.227 -7.223 1 52.56 194 GLY A CA 1
ATOM 1420 C C . GLY A 1 194 ? 18.766 15.781 -6.926 1 52.56 194 GLY A C 1
ATOM 1421 O O . GLY A 1 194 ? 18.094 15.32 -6 1 52.56 194 GLY A O 1
ATOM 1422 N N . GLY A 1 195 ? 18.469 17.141 -7.195 1 57.75 195 GLY A N 1
ATOM 1423 C CA . GLY A 1 195 ? 17.141 17.719 -7.141 1 57.75 195 GLY A CA 1
ATOM 1424 C C . GLY A 1 195 ? 17.078 19.031 -6.406 1 57.75 195 GLY A C 1
ATOM 1425 O O . GLY A 1 195 ? 18.125 19.656 -6.141 1 57.75 195 GLY A O 1
ATOM 1426 N N . GLN A 1 196 ? 15.914 19.562 -6.238 1 60.44 196 GLN A N 1
ATOM 1427 C CA . GLN A 1 196 ? 15.672 20.859 -5.609 1 60.44 196 GLN A CA 1
ATOM 1428 C C . GLN A 1 196 ? 16.047 20.828 -4.133 1 60.44 196 GLN A C 1
ATOM 1430 O O . GLN A 1 196 ? 15.953 19.781 -3.482 1 60.44 196 GLN A O 1
ATOM 1435 N N . PRO A 1 197 ? 16.594 21.953 -3.748 1 67.88 197 PRO A N 1
ATOM 1436 C CA . PRO A 1 197 ? 16.875 22.047 -2.312 1 67.88 197 PRO A CA 1
ATOM 1437 C C . PRO A 1 197 ? 15.617 21.875 -1.46 1 67.88 197 PRO A C 1
ATOM 1439 O O . PRO A 1 197 ? 14.531 22.266 -1.871 1 67.88 197 PRO A O 1
ATOM 1442 N N . PRO A 1 198 ? 15.75 21.203 -0.393 1 71.19 198 PRO A N 1
ATOM 1443 C CA . PRO A 1 198 ? 14.602 20.984 0.493 1 71.19 198 PRO A CA 1
ATOM 1444 C C . PRO A 1 198 ? 13.836 22.266 0.802 1 71.19 198 PRO A C 1
ATOM 1446 O O . PRO A 1 198 ? 12.617 22.219 0.986 1 71.19 198 PRO A O 1
ATOM 1449 N N . GLU A 1 199 ? 14.508 23.328 0.75 1 75.56 199 GLU A N 1
ATOM 1450 C CA . GLU A 1 199 ? 13.891 24.609 1.073 1 75.56 199 GLU A CA 1
ATOM 1451 C C . GLU A 1 199 ? 12.867 25 0.014 1 75.56 199 GLU A C 1
ATOM 1453 O O . GLU A 1 199 ? 11.977 25.828 0.276 1 75.56 199 GLU A O 1
ATOM 1458 N N . ALA A 1 200 ? 13.031 24.328 -1.088 1 79.31 200 ALA A N 1
ATOM 1459 C CA . ALA A 1 200 ? 12.117 24.641 -2.18 1 79.31 200 ALA A CA 1
ATOM 1460 C C . ALA A 1 200 ? 10.773 23.938 -1.981 1 79.31 200 ALA A C 1
ATOM 1462 O O . ALA A 1 200 ? 9.781 24.281 -2.641 1 79.31 200 ALA A O 1
ATOM 1463 N N . VAL A 1 201 ? 10.711 23.141 -1.002 1 86.31 201 VAL A N 1
ATOM 1464 C CA . VAL A 1 201 ? 9.523 22.328 -0.8 1 86.31 201 VAL A CA 1
ATOM 1465 C C . VAL A 1 201 ? 8.477 23.125 -0.024 1 86.31 201 VAL A C 1
ATOM 1467 O O . VAL A 1 201 ? 7.277 23.031 -0.313 1 86.31 201 VAL A O 1
ATOM 1470 N N . TYR A 1 202 ? 8.898 24 0.86 1 90.06 202 TYR A N 1
ATOM 1471 C CA . TYR A 1 202 ? 7.984 24.641 1.795 1 90.06 202 TYR A CA 1
ATOM 1472 C C . TYR A 1 202 ? 6.957 25.484 1.055 1 90.06 202 TYR A C 1
ATOM 1474 O O . TYR A 1 202 ? 5.758 25.406 1.331 1 90.06 202 TYR A O 1
ATOM 1482 N N . PRO A 1 203 ? 7.367 26.312 0.055 1 90.38 203 PRO A N 1
ATOM 1483 C CA . PRO A 1 203 ? 6.367 27.141 -0.62 1 90.38 203 PRO A CA 1
ATOM 1484 C C . PRO A 1 203 ? 5.23 26.328 -1.228 1 90.38 203 PRO A C 1
ATOM 1486 O O . PRO A 1 203 ? 4.09 26.797 -1.29 1 90.38 203 PRO A O 1
ATOM 1489 N N . LEU A 1 204 ? 5.562 25.188 -1.654 1 89.5 204 LEU A N 1
ATOM 1490 C CA . LEU A 1 204 ? 4.555 24.312 -2.242 1 89.5 204 LEU A CA 1
ATOM 1491 C C . LEU A 1 204 ? 3.609 23.766 -1.17 1 89.5 204 LEU A C 1
ATOM 1493 O O . LEU A 1 204 ? 2.41 23.625 -1.412 1 89.5 204 LEU A O 1
ATOM 1497 N N . ILE A 1 205 ? 4.137 23.453 -0.043 1 93.19 205 ILE A N 1
ATOM 1498 C CA . ILE A 1 205 ? 3.326 23.031 1.097 1 93.19 205 ILE A CA 1
ATOM 1499 C C . ILE A 1 205 ? 2.4 24.172 1.512 1 93.19 205 ILE A C 1
ATOM 1501 O O . ILE A 1 205 ? 1.212 23.969 1.76 1 93.19 205 ILE A O 1
ATOM 1505 N N . GLN A 1 206 ? 2.916 25.406 1.578 1 94.5 206 GLN A N 1
ATOM 1506 C CA . GLN A 1 206 ? 2.113 26.578 1.945 1 94.5 206 GLN A CA 1
ATOM 1507 C C . GLN A 1 206 ? 0.951 26.766 0.977 1 94.5 206 GLN A C 1
ATOM 1509 O O . GLN A 1 206 ? -0.152 27.141 1.388 1 94.5 206 GLN A O 1
ATOM 1514 N N . ALA A 1 207 ? 1.212 26.578 -0.276 1 93.25 207 ALA A N 1
ATOM 1515 C CA . ALA A 1 207 ? 0.161 26.703 -1.281 1 93.25 207 ALA A CA 1
ATOM 1516 C C . ALA A 1 207 ? -0.997 25.75 -0.995 1 93.25 207 ALA A C 1
ATOM 1518 O O . ALA A 1 207 ? -2.16 26.094 -1.216 1 93.25 207 ALA A O 1
ATOM 1519 N N . LEU A 1 208 ? -0.674 24.578 -0.524 1 94.69 208 LEU A N 1
ATOM 1520 C CA . LEU A 1 208 ? -1.706 23.594 -0.19 1 94.69 208 LEU A CA 1
ATOM 1521 C C . LEU A 1 208 ? -2.447 24 1.079 1 94.69 208 LEU A C 1
ATOM 1523 O O . LEU A 1 208 ? -3.656 23.797 1.192 1 94.69 208 LEU A O 1
ATOM 1527 N N . ILE A 1 209 ? -1.731 24.562 2.055 1 95.81 209 ILE A N 1
ATOM 1528 C CA . ILE A 1 209 ? -2.336 25.062 3.285 1 95.81 209 ILE A CA 1
ATOM 1529 C C . ILE A 1 209 ? -3.32 26.188 2.961 1 95.81 209 ILE A C 1
ATOM 1531 O O . ILE A 1 209 ? -4.391 26.281 3.566 1 95.81 209 ILE A O 1
ATOM 1535 N N . ASP A 1 210 ? -3.018 26.938 1.931 1 94.94 210 ASP A N 1
ATOM 1536 C CA . ASP A 1 210 ? -3.76 28.141 1.614 1 94.94 210 ASP A CA 1
ATOM 1537 C C . ASP A 1 210 ? -4.957 27.844 0.716 1 94.94 210 ASP A C 1
ATOM 1539 O O . ASP A 1 210 ? -5.695 28.75 0.328 1 94.94 210 ASP A O 1
ATOM 1543 N N . LEU A 1 211 ? -5.129 26.609 0.293 1 94 211 LEU A N 1
ATOM 1544 C CA . LEU A 1 211 ? -6.285 26.266 -0.526 1 94 211 LEU A CA 1
ATOM 1545 C C . LEU A 1 211 ? -7.574 26.766 0.124 1 94 211 LEU A C 1
ATOM 1547 O O . LEU A 1 211 ? -7.734 26.672 1.344 1 94 211 LEU A O 1
ATOM 1551 N N . PRO A 1 212 ? -8.469 27.281 -0.655 1 93.88 212 PRO A N 1
ATOM 1552 C CA . PRO A 1 212 ? -9.734 27.766 -0.101 1 93.88 212 PRO A CA 1
ATOM 1553 C C . PRO A 1 212 ? -10.664 26.641 0.333 1 93.88 212 PRO A C 1
ATOM 1555 O O . PRO A 1 212 ? -10.484 25.484 -0.085 1 93.88 212 PRO A O 1
ATOM 1558 N N . PRO A 1 213 ? -11.578 27.047 1.25 1 92.94 213 PRO A N 1
ATOM 1559 C CA . PRO A 1 213 ? -12.602 26.031 1.541 1 92.94 213 PRO A CA 1
ATOM 1560 C C . PRO A 1 213 ? -13.219 25.438 0.278 1 92.94 213 PRO A C 1
ATOM 1562 O O . PRO A 1 213 ? -13.469 26.156 -0.693 1 92.94 213 PRO A O 1
ATOM 1565 N N . GLY A 1 214 ? -13.281 24.156 0.289 1 92.44 214 GLY A N 1
ATOM 1566 C CA . GLY A 1 214 ? -13.82 23.5 -0.887 1 92.44 214 GLY A CA 1
ATOM 1567 C C . GLY A 1 214 ? -12.789 23.297 -1.986 1 92.44 214 GLY A C 1
ATOM 1568 O O . GLY A 1 214 ? -13.125 22.844 -3.08 1 92.44 214 GLY A O 1
ATOM 1569 N N . GLY A 1 215 ? -11.602 23.578 -1.734 1 93.19 215 GLY A N 1
ATOM 1570 C CA . GLY A 1 215 ? -10.539 23.422 -2.717 1 93.19 215 GLY A CA 1
ATOM 1571 C C . GLY A 1 215 ? -10.188 21.969 -2.994 1 93.19 215 GLY A C 1
ATOM 1572 O O . GLY A 1 215 ? -10.961 21.062 -2.67 1 93.19 215 GLY A O 1
ATOM 1573 N N . ALA A 1 216 ? -9.078 21.781 -3.605 1 92.56 216 ALA A N 1
ATOM 1574 C CA . ALA A 1 216 ? -8.625 20.453 -3.984 1 92.56 216 ALA A CA 1
ATOM 1575 C C . ALA A 1 216 ? -8.578 19.531 -2.773 1 92.56 216 ALA A C 1
ATOM 1577 O O . ALA A 1 216 ? -8.047 19.891 -1.723 1 92.56 216 ALA A O 1
ATOM 1578 N N . HIS A 1 217 ? -9.195 18.438 -2.947 1 93.12 217 HIS A N 1
ATOM 1579 C CA . HIS A 1 217 ? -9.391 17.469 -1.879 1 93.12 217 HIS A CA 1
ATOM 1580 C C . HIS A 1 217 ? -9.273 16.047 -2.404 1 93.12 217 HIS A C 1
ATOM 1582 O O . HIS A 1 217 ? -9.906 15.68 -3.395 1 93.12 217 HIS A O 1
ATOM 1588 N N . GLY A 1 218 ? -8.383 15.234 -1.73 1 91.06 218 GLY A N 1
ATOM 1589 C CA . GLY A 1 218 ? -8.141 13.875 -2.191 1 91.06 218 GLY A CA 1
ATOM 1590 C C . GLY A 1 218 ? -7.305 13.812 -3.453 1 91.06 218 GLY A C 1
ATOM 1591 O O . GLY A 1 218 ? -7.445 12.883 -4.254 1 91.06 218 GLY A O 1
ATOM 1592 N N . ARG A 1 219 ? -6.516 14.859 -3.59 1 88.75 219 ARG A N 1
ATOM 1593 C CA . ARG A 1 219 ? -5.75 14.984 -4.824 1 88.75 219 ARG A CA 1
ATOM 1594 C C . ARG A 1 219 ? -4.262 14.773 -4.566 1 88.75 219 ARG A C 1
ATOM 1596 O O . ARG A 1 219 ? -3.807 14.852 -3.424 1 88.75 219 ARG A O 1
ATOM 1603 N N . MET A 1 220 ? -3.635 14.43 -5.645 1 86.12 220 MET A N 1
ATOM 1604 C CA . MET A 1 220 ? -2.18 14.312 -5.609 1 86.12 220 MET A CA 1
ATOM 1605 C C . MET A 1 220 ? -1.521 15.469 -6.344 1 86.12 220 MET A C 1
ATOM 1607 O O . MET A 1 220 ? -1.898 15.797 -7.473 1 86.12 220 MET A O 1
ATOM 1611 N N . PHE A 1 221 ? -0.601 16.078 -5.664 1 83.56 221 PHE A N 1
ATOM 1612 C CA . PHE A 1 221 ? 0.18 17.156 -6.254 1 83.56 221 PHE A CA 1
ATOM 1613 C C . PHE A 1 221 ? 1.639 16.75 -6.41 1 83.56 221 PHE A C 1
ATOM 1615 O O . PHE A 1 221 ? 2.234 16.188 -5.492 1 83.56 221 PHE A O 1
ATOM 1622 N N . VAL A 1 222 ? 2.164 16.953 -7.574 1 75.88 222 VAL A N 1
ATOM 1623 C CA . VAL A 1 222 ? 3.594 16.797 -7.828 1 75.88 222 VAL A CA 1
ATOM 1624 C C . VAL A 1 222 ? 4.215 18.172 -8.109 1 75.88 222 VAL A C 1
ATOM 1626 O O . VAL A 1 222 ? 3.869 18.828 -9.094 1 75.88 222 VAL A O 1
ATOM 1629 N N . MET A 1 223 ? 5.031 18.5 -7.219 1 74.5 223 MET A N 1
ATOM 1630 C CA . MET A 1 223 ? 5.52 19.875 -7.27 1 74.5 223 MET A CA 1
ATOM 1631 C C . MET A 1 223 ? 4.359 20.859 -7.32 1 74.5 223 MET A C 1
ATOM 1633 O O . MET A 1 223 ? 3.541 20.906 -6.402 1 74.5 223 MET A O 1
ATOM 1637 N N . ASP A 1 224 ? 4.281 21.609 -8.297 1 70.75 224 ASP A N 1
ATOM 1638 C CA . ASP A 1 224 ? 3.25 22.641 -8.305 1 70.75 224 ASP A CA 1
ATOM 1639 C C . ASP A 1 224 ? 2.072 22.234 -9.188 1 70.75 224 ASP A C 1
ATOM 1641 O O . ASP A 1 224 ? 1.223 23.062 -9.523 1 70.75 224 ASP A O 1
ATOM 1645 N N . ARG A 1 225 ? 2.043 20.891 -9.5 1 72.31 225 ARG A N 1
ATOM 1646 C CA . ARG A 1 225 ? 1 20.469 -10.422 1 72.31 225 ARG A CA 1
ATOM 1647 C C . ARG A 1 225 ? 0.173 19.328 -9.828 1 72.31 225 ARG A C 1
ATOM 1649 O O . ARG A 1 225 ? 0.722 18.406 -9.227 1 72.31 225 ARG A O 1
ATOM 1656 N N . GLU A 1 226 ? -1.055 19.578 -10.008 1 71.06 226 GLU A N 1
ATOM 1657 C CA . GLU A 1 226 ? -1.95 18.484 -9.633 1 71.06 226 GLU A CA 1
ATOM 1658 C C . GLU A 1 226 ? -1.905 17.359 -10.664 1 71.06 226 GLU A C 1
ATOM 1660 O O . GLU A 1 226 ? -1.88 17.609 -11.867 1 71.06 226 GLU A O 1
ATOM 1665 N N . VAL A 1 227 ? -1.675 16.141 -10.07 1 66.19 227 VAL A N 1
ATOM 1666 C CA . VAL A 1 227 ? -1.671 14.969 -10.953 1 66.19 227 VAL A CA 1
ATOM 1667 C C . VAL A 1 227 ? -2.953 14.164 -10.75 1 66.19 227 VAL A C 1
ATOM 1669 O O . VAL A 1 227 ? -3.352 13.898 -9.617 1 66.19 227 VAL A O 1
ATOM 1672 N N . ARG A 1 228 ? -3.705 14.07 -11.773 1 54.28 228 ARG A N 1
ATOM 1673 C CA . ARG A 1 228 ? -4.957 13.328 -11.688 1 54.28 228 ARG A CA 1
ATOM 1674 C C . ARG A 1 228 ? -4.77 11.891 -12.164 1 54.28 228 ARG A C 1
ATOM 1676 O O . ARG A 1 228 ? -4.109 11.641 -13.18 1 54.28 228 ARG A O 1
ATOM 1683 N N . SER A 1 229 ? -4.621 11.031 -11.227 1 51.19 229 SER A N 1
ATOM 1684 C CA . SER A 1 229 ? -4.523 9.617 -11.57 1 51.19 229 SER A CA 1
ATOM 1685 C C . SER A 1 229 ? -5.531 9.242 -12.656 1 51.19 229 SER A C 1
ATOM 1687 O O . SER A 1 229 ? -6.539 9.93 -12.836 1 51.19 229 SER A O 1
ATOM 1689 N N . ASN A 1 230 ? -5.195 8.562 -13.609 1 40.81 230 ASN A N 1
ATOM 1690 C CA . ASN A 1 230 ? -6.125 8.188 -14.672 1 40.81 230 ASN A CA 1
ATOM 1691 C C . ASN A 1 230 ? -7.508 7.863 -14.117 1 40.81 230 ASN A C 1
ATOM 1693 O O . ASN A 1 230 ? -7.762 6.734 -13.695 1 40.81 230 ASN A O 1
ATOM 1697 N N . GLU A 1 231 ? -8.133 8.883 -13.609 1 42.94 231 GLU A N 1
ATOM 1698 C CA . GLU A 1 231 ? -9.555 8.797 -13.312 1 42.94 231 GLU A CA 1
ATOM 1699 C C . GLU A 1 231 ? -10.281 7.914 -14.328 1 42.94 231 GLU A C 1
ATOM 1701 O O . GLU A 1 231 ? -11.242 7.227 -13.984 1 42.94 231 GLU A O 1
ATOM 1706 N N . ARG A 1 232 ? -9.789 8.148 -15.453 1 41.03 232 ARG A N 1
ATOM 1707 C CA . ARG A 1 232 ? -10.391 7.336 -16.516 1 41.03 232 ARG A CA 1
ATOM 1708 C C . ARG A 1 232 ? -10.195 5.848 -16.234 1 41.03 232 ARG A C 1
ATOM 1710 O O . ARG A 1 232 ? -11.102 5.047 -16.469 1 41.03 232 ARG A O 1
ATOM 1717 N N . LEU A 1 233 ? -9.008 5.594 -15.867 1 42.41 233 LEU A N 1
ATOM 1718 C CA . LEU A 1 233 ? -8.797 4.191 -15.539 1 42.41 233 LEU A CA 1
ATOM 1719 C C . LEU A 1 233 ? -9.695 3.762 -14.383 1 42.41 233 LEU A C 1
ATOM 1721 O O . LEU A 1 233 ? -10.289 2.686 -14.422 1 42.41 233 LEU A O 1
ATOM 1725 N N . SER A 1 234 ? -9.75 4.648 -13.414 1 43.69 234 SER A N 1
ATOM 1726 C CA . SER A 1 234 ? -10.688 4.367 -12.328 1 43.69 234 SER A CA 1
ATOM 1727 C C . SER A 1 234 ? -12.117 4.281 -12.844 1 43.69 234 SER A C 1
ATOM 1729 O O . SER A 1 234 ? -12.859 3.367 -12.477 1 43.69 234 SER A O 1
ATOM 1731 N N . ARG A 1 235 ? -12.398 5.332 -13.719 1 44.31 235 ARG A N 1
ATOM 1732 C CA . ARG A 1 235 ? -13.734 5.344 -14.312 1 44.31 235 ARG A CA 1
ATOM 1733 C C . ARG A 1 235 ? -13.93 4.141 -15.227 1 44.31 235 ARG A C 1
ATOM 1735 O O . ARG A 1 235 ? -15.016 3.557 -15.273 1 44.31 235 ARG A O 1
ATOM 1742 N N . ALA A 1 236 ? -12.906 3.957 -15.977 1 41.91 236 ALA A N 1
ATOM 1743 C CA . ALA A 1 236 ? -13 2.816 -16.891 1 41.91 236 ALA A CA 1
ATOM 1744 C C . ALA A 1 236 ? -13.164 1.512 -16.109 1 41.91 236 ALA A C 1
ATOM 1746 O O . ALA A 1 236 ? -13.945 0.643 -16.5 1 41.91 236 ALA A O 1
ATOM 1747 N N . ILE A 1 237 ? -12.5 1.437 -15.125 1 44.06 237 ILE A N 1
ATOM 1748 C CA . ILE A 1 237 ? -12.609 0.263 -14.266 1 44.06 237 ILE A CA 1
ATOM 1749 C C . ILE A 1 237 ? -14 0.213 -13.633 1 44.06 237 ILE A C 1
ATOM 1751 O O . ILE A 1 237 ? -14.641 -0.84 -13.609 1 44.06 237 ILE A O 1
ATOM 1755 N N . LEU A 1 238 ? -14.383 1.447 -13.258 1 44.97 238 LEU A N 1
ATOM 1756 C CA . LEU A 1 238 ? -15.719 1.503 -12.672 1 44.97 238 LEU A CA 1
ATOM 1757 C C . LEU A 1 238 ? -16.781 1.2 -13.719 1 44.97 238 LEU A C 1
ATOM 1759 O O . LEU A 1 238 ? -17.75 0.487 -13.445 1 44.97 238 LEU A O 1
ATOM 1763 N N . ARG A 1 239 ? -16.766 1.833 -14.836 1 45.56 239 ARG A N 1
ATOM 1764 C CA . ARG A 1 239 ? -17.734 1.614 -15.906 1 45.56 239 ARG A CA 1
ATOM 1765 C C . ARG A 1 239 ? -17.781 0.146 -16.312 1 45.56 239 ARG A C 1
ATOM 1767 O O . ARG A 1 239 ? -18.859 -0.41 -16.547 1 45.56 239 ARG A O 1
ATOM 1774 N N . ARG A 1 240 ? -16.734 -0.278 -16.422 1 42.78 240 ARG A N 1
ATOM 1775 C CA . ARG A 1 240 ? -16.656 -1.65 -16.922 1 42.78 240 ARG A CA 1
ATOM 1776 C C . ARG A 1 240 ? -17.078 -2.643 -15.836 1 42.78 240 ARG A C 1
ATOM 1778 O O . ARG A 1 240 ? -17.625 -3.703 -16.141 1 42.78 240 ARG A O 1
ATOM 1785 N N . ALA A 1 241 ? -16.844 -2.189 -14.609 1 41.41 241 ALA A N 1
ATOM 1786 C CA . ALA A 1 241 ? -17.297 -2.998 -13.484 1 41.41 241 ALA A CA 1
ATOM 1787 C C . ALA A 1 241 ? -18.797 -2.826 -13.266 1 41.41 241 ALA A C 1
ATOM 1789 O O . ALA A 1 241 ? -19.391 -3.469 -12.391 1 41.41 241 ALA A O 1
ATOM 1790 N N . GLY A 1 242 ? -19.531 -2.072 -14.023 1 41.19 242 GLY A N 1
ATOM 1791 C CA . GLY A 1 242 ? -20.953 -1.804 -13.891 1 41.19 242 GLY A CA 1
ATOM 1792 C C . GLY A 1 242 ? -21.297 -0.977 -12.664 1 41.19 242 GLY A C 1
ATOM 1793 O O . GLY A 1 242 ? -22.453 -0.982 -12.211 1 41.19 242 GLY A O 1
ATOM 1794 N N . ILE A 1 243 ? -20.516 -0.481 -11.977 1 36.69 243 ILE A N 1
ATOM 1795 C CA . ILE A 1 243 ? -20.812 0.366 -10.828 1 36.69 243 ILE A CA 1
ATOM 1796 C C . ILE A 1 243 ? -21.125 1.786 -11.297 1 36.69 243 ILE A C 1
ATOM 1798 O O . ILE A 1 243 ? -20.234 2.473 -11.82 1 36.69 243 ILE A O 1
ATOM 1802 N N . GLY A 1 244 ? -22.359 2.041 -11.773 1 34.62 244 GLY A N 1
ATOM 1803 C CA . GLY A 1 244 ? -22.859 3.365 -12.094 1 34.62 244 GLY A CA 1
ATOM 1804 C C . GLY A 1 244 ? -22.703 4.355 -10.953 1 34.62 244 GLY A C 1
ATOM 1805 O O . GLY A 1 244 ? -22.469 3.963 -9.805 1 34.62 244 GLY A O 1
ATOM 1806 N N . PRO A 1 245 ? -22.594 5.648 -11.273 1 31.02 245 PRO A N 1
ATOM 1807 C CA . PRO A 1 245 ? -22.75 6.762 -10.336 1 31.02 245 PRO A CA 1
ATOM 1808 C C . PRO A 1 245 ? -23.938 6.578 -9.391 1 31.02 245 PRO A C 1
ATOM 1810 O O . PRO A 1 245 ? -24.359 7.523 -8.719 1 31.02 245 PRO A O 1
ATOM 1813 N N . ARG A 1 246 ? -24.656 5.594 -9.344 1 31.42 246 ARG A N 1
ATOM 1814 C CA . ARG A 1 246 ? -25.938 5.672 -8.664 1 31.42 246 ARG A CA 1
ATOM 1815 C C . ARG A 1 246 ? -25.766 5.938 -7.172 1 31.42 246 ARG A C 1
ATOM 1817 O O . ARG A 1 246 ? -26.734 6.105 -6.445 1 31.42 246 ARG A O 1
ATOM 1824 N N . LEU A 1 247 ? -24.656 5.664 -6.598 1 30.41 247 LEU A N 1
ATOM 1825 C CA . LEU A 1 247 ? -24.875 5.871 -5.172 1 30.41 247 LEU A CA 1
ATOM 1826 C C . LEU A 1 247 ? -24.938 7.359 -4.844 1 30.41 247 LEU A C 1
ATOM 1828 O O . LEU A 1 247 ? -25.141 7.734 -3.684 1 30.41 247 LEU A O 1
ATOM 1832 N N . THR A 1 248 ? -24.891 8.258 -5.793 1 28.09 248 THR A N 1
ATOM 1833 C CA . THR A 1 248 ? -25.25 9.609 -5.379 1 28.09 248 THR A CA 1
ATOM 1834 C C . THR A 1 248 ? -26.766 9.75 -5.258 1 28.09 248 THR A C 1
ATOM 1836 O O . THR A 1 248 ? -27.266 10.766 -4.77 1 28.09 248 THR 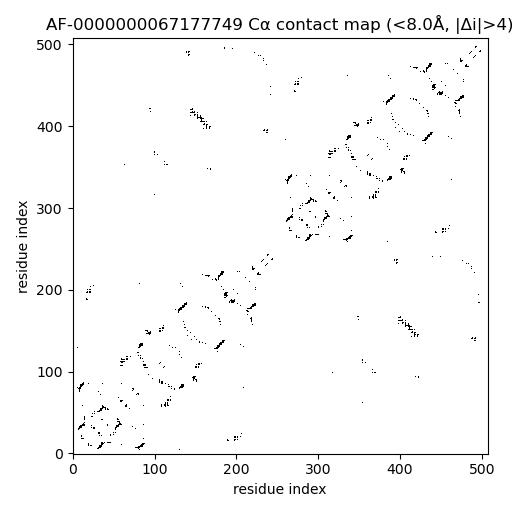A O 1
ATOM 1839 N N . ARG A 1 249 ? -27.578 8.961 -5.836 1 28.25 249 ARG A N 1
ATOM 1840 C CA . ARG A 1 249 ? -28.984 9.359 -5.754 1 28.25 249 ARG A CA 1
ATOM 1841 C C . ARG A 1 249 ? -29.594 8.922 -4.434 1 28.25 249 ARG A C 1
ATOM 1843 O O . ARG A 1 249 ? -30.781 9.156 -4.188 1 28.25 249 ARG A O 1
ATOM 1850 N N . LEU A 1 250 ? -28.969 8.117 -3.613 1 26.52 250 LEU A N 1
ATOM 1851 C CA . LEU A 1 250 ? -29.812 7.887 -2.453 1 26.52 250 LEU A CA 1
ATOM 1852 C C . LEU A 1 250 ? -29.969 9.156 -1.625 1 26.52 250 LEU A C 1
ATOM 1854 O O . LEU A 1 250 ? -30.703 9.18 -0.633 1 26.52 250 LEU A O 1
ATOM 1858 N N . GLU A 1 251 ? -29.266 10.281 -1.87 1 26.17 251 GLU A N 1
ATOM 1859 C CA . GLU A 1 251 ? -29.781 11.375 -1.042 1 26.17 251 GLU A CA 1
ATOM 1860 C C . GLU A 1 251 ? -31.078 11.922 -1.596 1 26.17 251 GLU A C 1
ATOM 1862 O O . GLU A 1 251 ? -31.703 12.789 -0.979 1 26.17 251 GLU A O 1
ATOM 1867 N N . ARG A 1 252 ? -31.547 11.68 -2.809 1 27.03 252 ARG A N 1
ATOM 1868 C CA . ARG A 1 252 ? -32.656 12.609 -3.025 1 27.03 252 ARG A CA 1
ATOM 1869 C C . ARG A 1 252 ? -33.938 12.086 -2.412 1 27.03 252 ARG A C 1
ATOM 1871 O O . ARG A 1 252 ? -35 12.719 -2.521 1 27.03 252 ARG A O 1
ATOM 1878 N N . HIS A 1 253 ? -34.031 10.812 -2.105 1 26.17 253 HIS A N 1
ATOM 1879 C CA . HIS A 1 253 ? -35.406 10.68 -1.619 1 26.17 253 HIS A CA 1
ATOM 1880 C C . HIS A 1 253 ? -35.5 11.07 -0.15 1 26.17 253 HIS A C 1
ATOM 1882 O O . HIS A 1 253 ? -36.562 10.922 0.465 1 26.17 253 HIS A O 1
ATOM 1888 N N . GLY A 1 254 ? -34.625 11.953 0.537 1 20.56 254 GLY A N 1
ATOM 1889 C CA . GLY A 1 254 ? -35.469 12.734 1.45 1 20.56 254 GLY A CA 1
ATOM 1890 C C . GLY A 1 254 ? -36.031 13.984 0.813 1 20.56 254 GLY A C 1
ATOM 1891 O O . GLY A 1 254 ? -35.5 14.477 -0.182 1 20.56 254 GLY A O 1
ATOM 1892 N N . MET B 1 1 ? 12.656 -23.859 -27.438 1 36.81 1 MET B N 1
ATOM 1893 C CA . MET B 1 1 ? 12.781 -24.234 -26.031 1 36.81 1 MET B CA 1
ATOM 1894 C C . MET B 1 1 ? 11.586 -25.062 -25.578 1 36.81 1 MET B C 1
ATOM 1896 O O . MET B 1 1 ? 10.461 -24.844 -26.047 1 36.81 1 MET B O 1
ATOM 1900 N N . PRO B 1 2 ? 11.703 -26.219 -25.109 1 42.28 2 PRO B N 1
ATOM 1901 C CA . PRO B 1 2 ? 10.555 -27.109 -24.875 1 42.28 2 PRO B CA 1
ATOM 1902 C C . PRO B 1 2 ? 9.422 -26.406 -24.125 1 42.28 2 PRO B C 1
ATOM 1904 O O . PRO B 1 2 ? 9.664 -25.469 -23.359 1 42.28 2 PRO B O 1
ATOM 1907 N N . GLU B 1 3 ? 8.234 -26.359 -24.719 1 51.62 3 GLU B N 1
ATOM 1908 C CA . GLU B 1 3 ? 7.02 -25.766 -24.188 1 51.62 3 GLU B CA 1
ATOM 1909 C C . GLU B 1 3 ? 6.828 -26.125 -22.719 1 51.62 3 GLU B C 1
ATOM 1911 O O . GLU B 1 3 ? 6.68 -27.312 -22.375 1 51.62 3 GLU B O 1
ATOM 1916 N N . HIS B 1 4 ? 7.645 -25.609 -21.797 1 58.25 4 HIS B N 1
ATOM 1917 C CA . HIS B 1 4 ? 7.457 -25.922 -20.391 1 58.25 4 HIS B CA 1
ATOM 1918 C C . HIS B 1 4 ? 5.977 -26.125 -20.062 1 58.25 4 HIS B C 1
ATOM 1920 O O . HIS B 1 4 ? 5.133 -25.344 -20.5 1 58.25 4 HIS B O 1
ATOM 1926 N N . ARG B 1 5 ? 5.738 -27.375 -19.781 1 78.38 5 ARG B N 1
ATOM 1927 C CA . ARG B 1 5 ? 4.367 -27.656 -19.375 1 78.38 5 ARG B CA 1
ATOM 1928 C C . ARG B 1 5 ? 4.168 -27.391 -17.891 1 78.38 5 ARG B C 1
ATOM 1930 O O . ARG B 1 5 ? 4.75 -28.078 -17.047 1 78.38 5 ARG B O 1
ATOM 1937 N N . PHE B 1 6 ? 3.553 -26.281 -17.562 1 85.5 6 PHE B N 1
ATOM 1938 C CA . PHE B 1 6 ? 3.189 -25.969 -16.172 1 85.5 6 PHE B CA 1
ATOM 1939 C C . PHE B 1 6 ? 2.348 -27.094 -15.578 1 85.5 6 PHE B C 1
ATOM 1941 O O . PHE B 1 6 ? 1.42 -27.594 -16.219 1 85.5 6 PHE B O 1
ATOM 1948 N N . GLN B 1 7 ? 2.822 -27.531 -14.375 1 91.31 7 GLN B N 1
ATOM 1949 C CA . GLN B 1 7 ? 2.131 -28.656 -13.766 1 91.31 7 GLN B CA 1
ATOM 1950 C C . GLN B 1 7 ? 1.531 -28.266 -12.414 1 91.31 7 GLN B C 1
ATOM 1952 O O . GLN B 1 7 ? 0.391 -28.625 -12.109 1 91.31 7 GLN B O 1
ATOM 1957 N N . VAL B 1 8 ? 2.26 -27.531 -11.656 1 98.19 8 VAL B N 1
ATOM 1958 C CA . VAL B 1 8 ? 1.863 -27.281 -10.281 1 98.19 8 VAL B CA 1
ATOM 1959 C C . VAL B 1 8 ? 1.434 -25.828 -10.125 1 98.19 8 VAL B C 1
ATOM 1961 O O . VAL B 1 8 ? 2.178 -24.906 -10.484 1 98.19 8 VAL B O 1
ATOM 1964 N N . ALA B 1 9 ? 0.228 -25.609 -9.617 1 98.62 9 ALA B N 1
ATOM 1965 C CA . ALA B 1 9 ? -0.313 -24.281 -9.336 1 98.62 9 ALA B CA 1
ATOM 1966 C C . ALA B 1 9 ? -0.649 -24.141 -7.852 1 98.62 9 ALA B C 1
ATOM 1968 O O . ALA B 1 9 ? -1.133 -25.078 -7.219 1 98.62 9 ALA B O 1
ATOM 1969 N N . VAL B 1 10 ? -0.345 -22.984 -7.312 1 98.88 10 VAL B N 1
ATOM 1970 C CA . VAL B 1 10 ? -0.759 -22.641 -5.957 1 98.88 10 VAL B CA 1
ATOM 1971 C C . VAL B 1 10 ? -1.754 -21.484 -6.004 1 98.88 10 VAL B C 1
ATOM 1973 O O . VAL B 1 10 ? -1.529 -20.484 -6.703 1 98.88 10 VAL B O 1
ATOM 1976 N N . VAL B 1 11 ? -2.85 -21.609 -5.32 1 98.44 11 VAL B N 1
ATOM 1977 C CA . VAL B 1 11 ? -3.85 -20.562 -5.164 1 98.44 11 VAL B CA 1
ATOM 1978 C C . VAL B 1 11 ? -4.008 -20.219 -3.686 1 98.44 11 VAL B C 1
ATOM 1980 O O . VAL B 1 11 ? -4.504 -21.031 -2.9 1 98.44 11 VAL B O 1
ATOM 1983 N N . THR B 1 12 ? -3.555 -19.078 -3.301 1 98.38 12 THR B N 1
ATOM 1984 C CA . THR B 1 12 ? -3.855 -18.625 -1.943 1 98.38 12 THR B CA 1
ATOM 1985 C C . THR B 1 12 ? -5.293 -18.125 -1.844 1 98.38 12 THR B C 1
ATOM 1987 O O . THR B 1 12 ? -5.855 -17.641 -2.826 1 98.38 12 THR B O 1
ATOM 1990 N N . GLY B 1 13 ? -5.848 -18.25 -0.63 1 96.06 13 GLY B N 1
ATOM 1991 C CA . GLY B 1 13 ? -7.27 -17.953 -0.525 1 96.06 13 GLY B CA 1
ATOM 1992 C C . GLY B 1 13 ? -8.141 -18.922 -1.312 1 96.06 13 GLY B C 1
ATOM 1993 O O . GLY B 1 13 ? -9.188 -18.531 -1.833 1 96.06 13 GLY B O 1
ATOM 1994 N N . GLY B 1 14 ? -7.719 -20.094 -1.463 1 94.62 14 GLY B N 1
ATOM 1995 C CA . GLY B 1 14 ? -8.359 -21.062 -2.324 1 94.62 14 GLY B CA 1
ATOM 1996 C C . GLY B 1 14 ? -9.703 -21.531 -1.797 1 94.62 14 GLY B C 1
ATOM 1997 O O . GLY B 1 14 ? -10.477 -22.156 -2.523 1 94.62 14 GLY B O 1
ATOM 1998 N N . GLY B 1 15 ? -10 -21.219 -0.54 1 90.56 15 GLY B N 1
ATOM 1999 C CA . GLY B 1 15 ? -11.273 -21.609 0.047 1 90.56 15 GLY B CA 1
ATOM 2000 C C . GLY B 1 15 ? -12.375 -20.594 -0.194 1 90.56 15 GLY B C 1
ATOM 2001 O O . GLY B 1 15 ? -13.547 -20.844 0.106 1 90.56 15 GLY B O 1
ATOM 2002 N N . GLY B 1 16 ? -12.008 -19.453 -0.712 1 83.56 16 GLY B N 1
ATOM 2003 C CA . GLY B 1 16 ? -12.969 -18.391 -0.96 1 83.56 16 GLY B CA 1
ATOM 2004 C C . GLY B 1 16 ? -13.617 -18.484 -2.33 1 83.56 16 GLY B C 1
ATOM 2005 O O . GLY B 1 16 ? -13.297 -19.375 -3.119 1 83.56 16 GLY B O 1
ATOM 2006 N N . GLY B 1 17 ? -14.562 -17.562 -2.631 1 81.88 17 GLY B N 1
ATOM 2007 C CA . GLY B 1 17 ? -15.352 -17.609 -3.852 1 81.88 17 GLY B CA 1
ATOM 2008 C C . GLY B 1 17 ? -14.508 -17.594 -5.109 1 81.88 17 GLY B C 1
ATOM 2009 O O . GLY B 1 17 ? -14.461 -18.578 -5.848 1 81.88 17 GLY B O 1
ATOM 2010 N N . ILE B 1 18 ? -13.75 -16.609 -5.336 1 86.5 18 ILE B N 1
ATOM 2011 C CA . ILE B 1 18 ? -12.938 -16.5 -6.539 1 86.5 18 ILE B CA 1
ATOM 2012 C C . ILE B 1 18 ? -11.82 -17.547 -6.508 1 86.5 18 ILE B C 1
ATOM 2014 O O . ILE B 1 18 ? -11.578 -18.234 -7.508 1 86.5 18 ILE B O 1
ATOM 2018 N N . GLY B 1 19 ? -11.188 -17.734 -5.336 1 93.19 19 GLY B N 1
ATOM 2019 C CA . GLY B 1 19 ? -10.109 -18.703 -5.191 1 93.19 19 GLY B CA 1
ATOM 2020 C C . GLY B 1 19 ? -10.539 -20.125 -5.48 1 93.19 19 GLY B C 1
ATOM 2021 O O . GLY B 1 19 ? -9.82 -20.875 -6.148 1 93.19 19 GLY B O 1
ATOM 2022 N N . ARG B 1 20 ? -11.68 -20.406 -5.012 1 93.19 20 ARG B N 1
ATOM 2023 C CA . ARG B 1 20 ? -12.219 -21.75 -5.242 1 93.19 20 ARG B CA 1
ATOM 2024 C C . ARG B 1 20 ? -12.477 -21.984 -6.723 1 93.19 20 ARG B C 1
ATOM 2026 O O . ARG B 1 20 ? -12.133 -23.047 -7.258 1 93.19 20 ARG B O 1
ATOM 2033 N N . ALA B 1 21 ? -13.078 -21.016 -7.383 1 90.81 21 ALA B N 1
ATOM 2034 C CA . ALA B 1 21 ? -13.391 -21.125 -8.805 1 90.81 21 ALA B CA 1
ATOM 2035 C C . ALA B 1 21 ? -12.117 -21.281 -9.641 1 90.81 21 ALA B C 1
ATOM 2037 O O . ALA B 1 21 ? -12.062 -22.094 -10.555 1 90.81 21 ALA B O 1
ATOM 2038 N N . VAL B 1 22 ? -11.156 -20.531 -9.289 1 94 22 VAL B N 1
ATOM 2039 C CA . VAL B 1 22 ? -9.883 -20.578 -10.008 1 94 22 VAL B CA 1
ATOM 2040 C C . VAL B 1 22 ? -9.203 -21.922 -9.773 1 94 22 VAL B C 1
ATOM 2042 O O . VAL B 1 22 ? -8.727 -22.547 -10.719 1 94 22 VAL B O 1
ATOM 2045 N N . ALA B 1 23 ? -9.211 -22.359 -8.539 1 96.88 23 ALA B N 1
ATOM 2046 C CA . ALA B 1 23 ? -8.586 -23.641 -8.195 1 96.88 23 ALA B CA 1
ATOM 2047 C C . ALA B 1 23 ? -9.25 -24.797 -8.953 1 96.88 23 ALA B C 1
ATOM 2049 O O . ALA B 1 23 ? -8.562 -25.641 -9.539 1 96.88 23 ALA B O 1
ATOM 2050 N N . ARG B 1 24 ? -10.508 -24.812 -8.977 1 96.06 24 ARG B N 1
ATOM 2051 C CA . ARG B 1 24 ? -11.242 -25.875 -9.656 1 96.06 24 ARG B CA 1
ATOM 2052 C C . ARG B 1 24 ? -11.047 -25.812 -11.164 1 96.06 24 ARG B C 1
ATOM 2054 O O . ARG B 1 24 ? -10.938 -26.844 -11.828 1 96.06 24 ARG B O 1
ATOM 2061 N N . GLY B 1 25 ? -11.07 -24.562 -11.688 1 94.75 25 GLY B N 1
ATOM 2062 C CA . GLY B 1 25 ? -10.766 -24.391 -13.102 1 94.75 25 GLY B CA 1
ATOM 2063 C C . GLY B 1 25 ? -9.398 -24.922 -13.484 1 94.75 25 GLY B C 1
ATOM 2064 O O . GLY B 1 25 ? -9.266 -25.641 -14.477 1 94.75 25 GLY B O 1
ATOM 2065 N N . LEU B 1 26 ? -8.414 -24.625 -12.688 1 96.44 26 LEU B N 1
ATOM 2066 C CA . LEU B 1 26 ? -7.059 -25.109 -12.922 1 96.44 26 LEU B CA 1
ATOM 2067 C C . LEU B 1 26 ? -7.004 -26.641 -12.836 1 96.44 26 LEU B C 1
ATOM 2069 O O . LEU B 1 26 ? -6.379 -27.281 -13.68 1 96.44 26 LEU B O 1
ATOM 2073 N N . ALA B 1 27 ? -7.656 -27.188 -11.859 1 96.44 27 ALA B N 1
ATOM 2074 C CA . ALA B 1 27 ? -7.688 -28.641 -11.703 1 96.44 27 ALA B CA 1
ATOM 2075 C C . ALA B 1 27 ? -8.336 -29.312 -12.906 1 96.44 27 ALA B C 1
ATOM 2077 O O . ALA B 1 27 ? -7.84 -30.328 -13.414 1 96.44 27 ALA B O 1
ATOM 2078 N N . SER B 1 28 ? -9.391 -28.734 -13.352 1 94.44 28 SER B N 1
ATOM 2079 C CA . SER B 1 28 ? -10.102 -29.281 -14.5 1 94.44 28 SER B CA 1
ATOM 2080 C C . SER B 1 28 ? -9.242 -29.219 -15.766 1 94.44 28 SER B C 1
ATOM 2082 O O . SER B 1 28 ? -9.414 -30.031 -16.672 1 94.44 28 SER B O 1
ATOM 2084 N N . ALA B 1 29 ? -8.344 -28.281 -15.812 1 93.69 29 ALA B N 1
ATOM 2085 C CA . ALA B 1 29 ? -7.461 -28.109 -16.969 1 93.69 29 ALA B CA 1
ATOM 2086 C C . ALA B 1 29 ? -6.25 -29.031 -16.875 1 93.69 29 ALA B C 1
ATOM 2088 O O . ALA B 1 29 ? -5.414 -29.078 -17.781 1 93.69 29 ALA B O 1
ATOM 2089 N N . GLY B 1 30 ? -6.094 -29.734 -15.727 1 94.44 30 GLY B N 1
ATOM 2090 C CA . GLY B 1 30 ? -5.07 -30.75 -15.641 1 94.44 30 GLY B CA 1
ATOM 2091 C C . GLY B 1 30 ? -3.939 -30.391 -14.695 1 94.44 30 GLY B C 1
ATOM 2092 O O . GLY B 1 30 ? -3.014 -31.188 -14.5 1 94.44 30 GLY B O 1
ATOM 2093 N N . TYR B 1 31 ? -3.967 -29.25 -14.086 1 96.62 31 TYR B N 1
ATOM 2094 C CA . TYR B 1 31 ? -2.928 -28.844 -13.141 1 96.62 31 TYR B CA 1
ATOM 2095 C C . TYR B 1 31 ? -3.094 -29.562 -11.812 1 96.62 31 TYR B C 1
ATOM 2097 O O . TYR B 1 31 ? -4.211 -29.922 -11.422 1 96.62 31 TYR B O 1
ATOM 2105 N N . CYS B 1 32 ? -1.996 -29.828 -11.188 1 97.75 32 CYS B N 1
ATOM 2106 C CA . CYS B 1 32 ? -2.016 -30.125 -9.758 1 97.75 32 CYS B CA 1
ATOM 2107 C C . CYS B 1 32 ? -2.08 -28.844 -8.93 1 97.75 32 CYS B C 1
ATOM 2109 O O . CYS B 1 32 ? -1.197 -28 -9.031 1 97.75 32 CYS B O 1
ATOM 2111 N N . VAL B 1 33 ? -3.105 -28.781 -8.109 1 98.56 33 VAL B N 1
ATOM 2112 C CA . VAL B 1 33 ? -3.383 -27.484 -7.504 1 98.56 33 VAL B CA 1
ATOM 2113 C C . VAL B 1 33 ? -3.273 -27.578 -5.984 1 98.56 33 VAL B C 1
ATOM 2115 O O . VAL B 1 33 ? -3.926 -28.422 -5.363 1 98.56 33 VAL B O 1
ATOM 2118 N N . ALA B 1 34 ? -2.404 -26.797 -5.391 1 98.81 34 ALA B N 1
ATOM 2119 C CA . ALA B 1 34 ? -2.406 -26.578 -3.947 1 98.81 34 ALA B CA 1
ATOM 2120 C C . ALA B 1 34 ? -3.225 -25.344 -3.588 1 98.81 34 ALA B C 1
ATOM 2122 O O . ALA B 1 34 ? -3.01 -24.266 -4.145 1 98.81 34 ALA B O 1
ATOM 2123 N N . ILE B 1 35 ? -4.234 -25.484 -2.689 1 98.69 35 ILE B N 1
ATOM 2124 C CA . ILE B 1 35 ? -4.988 -24.344 -2.197 1 98.69 35 ILE B CA 1
ATOM 2125 C C . ILE B 1 35 ? -4.586 -24.031 -0.754 1 98.69 35 ILE B C 1
ATOM 2127 O O . ILE B 1 35 ? -4.461 -24.953 0.065 1 98.69 35 ILE B O 1
ATOM 2131 N N . LEU B 1 36 ? -4.277 -22.781 -0.52 1 98.69 36 LEU B N 1
ATOM 2132 C CA . LEU B 1 36 ? -3.846 -22.328 0.799 1 98.69 36 LEU B CA 1
ATOM 2133 C C . LEU B 1 36 ? -4.871 -21.375 1.411 1 98.69 36 LEU B C 1
ATOM 2135 O O . LEU B 1 36 ? -5.453 -20.547 0.708 1 98.69 36 LEU B O 1
ATOM 2139 N N . GLY B 1 37 ? -5.125 -21.453 2.682 1 97.69 37 GLY B N 1
ATOM 2140 C CA . GLY B 1 37 ? -6.031 -20.594 3.422 1 97.69 37 GLY B CA 1
ATOM 2141 C C . GLY B 1 37 ? -6.066 -20.891 4.906 1 97.69 37 GLY B C 1
ATOM 2142 O O . GLY B 1 37 ? -5.426 -21.844 5.367 1 97.69 37 GLY B O 1
ATOM 2143 N N . ARG B 1 38 ? -6.793 -20.172 5.633 1 95.94 38 ARG B N 1
ATOM 2144 C CA . ARG B 1 38 ? -6.773 -20.266 7.09 1 95.94 38 ARG B CA 1
ATOM 2145 C C . ARG B 1 38 ? -7.77 -21.312 7.582 1 95.94 38 ARG B C 1
ATOM 2147 O O . ARG B 1 38 ? -7.566 -21.922 8.633 1 95.94 38 ARG B O 1
ATOM 2154 N N . CYS B 1 39 ? -8.844 -21.422 6.848 1 95.62 39 CYS B N 1
ATOM 2155 C CA . CYS B 1 39 ? -9.93 -22.297 7.289 1 95.62 39 CYS B CA 1
ATOM 2156 C C . CYS B 1 39 ? -9.898 -23.625 6.551 1 95.62 39 CYS B C 1
ATOM 2158 O O . CYS B 1 39 ? -10.297 -23.703 5.387 1 95.62 39 CYS B O 1
ATOM 2160 N N . MET B 1 40 ? -9.602 -24.656 7.27 1 96.25 40 MET B N 1
ATOM 2161 C CA . MET B 1 40 ? -9.445 -25.969 6.645 1 96.25 40 MET B CA 1
ATOM 2162 C C . MET B 1 40 ? -10.789 -26.484 6.129 1 96.25 40 MET B C 1
ATOM 2164 O O . MET B 1 40 ? -10.844 -27.172 5.109 1 96.25 40 MET B O 1
ATOM 2168 N N . GLU B 1 41 ? -11.836 -26.156 6.797 1 96.25 41 GLU B N 1
ATOM 2169 C CA . GLU B 1 41 ? -13.156 -26.609 6.359 1 96.25 41 GLU B CA 1
ATOM 2170 C C . GLU B 1 41 ? -13.492 -26.047 4.977 1 96.25 41 GLU B C 1
ATOM 2172 O O . GLU B 1 41 ? -13.969 -26.781 4.109 1 96.25 41 GLU B O 1
ATOM 2177 N N . ASP B 1 42 ? -13.211 -24.766 4.797 1 95 42 ASP B N 1
ATOM 2178 C CA . ASP B 1 42 ? -13.445 -24.141 3.502 1 95 42 ASP B CA 1
ATOM 2179 C C . ASP B 1 42 ? -12.547 -24.734 2.426 1 95 42 ASP B C 1
ATOM 2181 O O . ASP B 1 42 ? -12.977 -24.938 1.288 1 95 42 ASP B O 1
ATOM 2185 N N . LEU B 1 43 ? -11.352 -25.047 2.773 1 97.56 43 LEU B N 1
ATOM 2186 C CA . LEU B 1 43 ? -10.398 -25.625 1.835 1 97.56 43 LEU B CA 1
ATOM 2187 C C . LEU B 1 43 ? -10.828 -27.031 1.428 1 97.56 43 LEU B C 1
ATOM 2189 O O . LEU B 1 43 ? -10.75 -27.391 0.251 1 97.56 43 LEU B O 1
ATOM 2193 N N . ALA B 1 44 ? -11.25 -27.812 2.365 1 96.75 44 ALA B N 1
ATOM 2194 C CA . ALA B 1 44 ? -11.711 -29.172 2.094 1 96.75 44 ALA B CA 1
ATOM 2195 C C . ALA B 1 44 ? -12.922 -29.156 1.157 1 96.75 44 ALA B C 1
ATOM 2197 O O . ALA B 1 44 ? -13.023 -30 0.261 1 96.75 44 ALA B O 1
ATOM 2198 N N . GLU B 1 45 ? -13.742 -28.219 1.428 1 95.56 45 GLU B N 1
ATOM 2199 C CA . GLU B 1 45 ? -14.906 -28.078 0.549 1 95.56 45 GLU B CA 1
ATOM 2200 C C . GLU B 1 45 ? -14.477 -27.734 -0.877 1 95.56 45 GLU B C 1
ATOM 2202 O O . GLU B 1 45 ? -15.039 -28.266 -1.839 1 95.56 45 GLU B O 1
ATOM 2207 N N . ALA B 1 46 ? -13.547 -26.828 -0.972 1 95.12 46 ALA B N 1
ATOM 2208 C CA . ALA B 1 46 ? -13.031 -26.453 -2.285 1 95.12 46 ALA B CA 1
ATOM 2209 C C . ALA B 1 46 ? -12.398 -27.641 -2.998 1 95.12 46 ALA B C 1
ATOM 2211 O O . ALA B 1 46 ? -12.469 -27.75 -4.227 1 95.12 46 ALA B O 1
ATOM 2212 N N . ALA B 1 47 ? -11.844 -28.516 -2.316 1 96.94 47 ALA B N 1
ATOM 2213 C CA . ALA B 1 47 ? -11.141 -29.672 -2.871 1 96.94 47 ALA B CA 1
ATOM 2214 C C . ALA B 1 47 ? -12.109 -30.828 -3.123 1 96.94 47 ALA B C 1
ATOM 2216 O O . ALA B 1 47 ? -11.75 -31.812 -3.781 1 96.94 47 ALA B O 1
ATOM 2217 N N . ARG B 1 48 ? -13.281 -30.672 -2.592 1 94.25 48 ARG B N 1
ATOM 2218 C CA . ARG B 1 48 ? -14.227 -31.781 -2.664 1 94.25 48 ARG B CA 1
ATOM 2219 C C . ARG B 1 48 ? -14.461 -32.188 -4.109 1 94.25 48 ARG B C 1
ATOM 2221 O O . ARG B 1 48 ? -14.703 -31.359 -4.977 1 94.25 48 ARG B O 1
ATOM 2228 N N . ASP B 1 49 ? -14.328 -33.469 -4.457 1 91 49 ASP B N 1
ATOM 2229 C CA . ASP B 1 49 ? -14.578 -34.125 -5.742 1 91 49 ASP B CA 1
ATOM 2230 C C . ASP B 1 49 ? -13.508 -33.75 -6.762 1 91 49 ASP B C 1
ATOM 2232 O O . ASP B 1 49 ? -13.711 -33.875 -7.969 1 91 49 ASP B O 1
ATOM 2236 N N . HIS B 1 50 ? -12.422 -33.031 -6.332 1 93.94 50 HIS B N 1
ATOM 2237 C CA . HIS B 1 50 ? -11.281 -32.719 -7.176 1 93.94 50 HIS B CA 1
ATOM 2238 C C . HIS B 1 50 ? -9.992 -33.312 -6.602 1 93.94 50 HIS B C 1
ATOM 2240 O O . HIS B 1 50 ? -9.352 -32.688 -5.746 1 93.94 50 HIS B O 1
ATOM 2246 N N . ALA B 1 51 ? -9.602 -34.438 -7.152 1 90.88 51 ALA B N 1
ATOM 2247 C CA . ALA B 1 51 ? -8.469 -35.188 -6.625 1 90.88 51 ALA B CA 1
ATOM 2248 C C . ALA B 1 51 ? -7.16 -34.438 -6.855 1 90.88 51 ALA B C 1
ATOM 2250 O O . ALA B 1 51 ? -6.16 -34.688 -6.184 1 90.88 51 ALA B O 1
ATOM 2251 N N . HIS B 1 52 ? -7.164 -33.5 -7.754 1 95.19 52 HIS B N 1
ATOM 2252 C CA . HIS B 1 52 ? -5.945 -32.781 -8.109 1 95.19 52 HIS B CA 1
ATOM 2253 C C . HIS B 1 52 ? -5.781 -31.516 -7.277 1 95.19 52 HIS B C 1
ATOM 2255 O O . HIS B 1 52 ? -4.852 -30.734 -7.496 1 95.19 52 HIS B O 1
ATOM 2261 N N . ILE B 1 53 ? -6.684 -31.297 -6.297 1 98.12 53 ILE B N 1
ATOM 2262 C CA . ILE B 1 53 ? -6.586 -30.141 -5.414 1 98.12 53 ILE B CA 1
ATOM 2263 C C . ILE B 1 53 ? -6.164 -30.594 -4.016 1 98.12 53 ILE B C 1
ATOM 2265 O O . ILE B 1 53 ? -6.812 -31.453 -3.414 1 98.12 53 ILE B O 1
ATOM 2269 N N . ALA B 1 54 ? -5.082 -30.094 -3.496 1 98.25 54 ALA B N 1
ATOM 2270 C CA . ALA B 1 54 ? -4.586 -30.406 -2.156 1 98.25 54 ALA B CA 1
ATOM 2271 C C . ALA B 1 54 ? -4.688 -29.188 -1.243 1 98.25 54 ALA B C 1
ATOM 2273 O O . ALA B 1 54 ? -4.129 -28.125 -1.545 1 98.25 54 ALA B O 1
ATOM 2274 N N . PRO B 1 55 ? -5.41 -29.328 -0.066 1 98.25 55 PRO B N 1
ATOM 2275 C CA . PRO B 1 55 ? -5.559 -28.203 0.863 1 98.25 55 PRO B CA 1
ATOM 2276 C C . PRO B 1 55 ? -4.395 -28.094 1.843 1 98.25 55 PRO B C 1
ATOM 2278 O O . PRO B 1 55 ? -3.867 -29.109 2.303 1 98.25 55 PRO B O 1
ATOM 2281 N N . PHE B 1 56 ? -3.873 -26.891 2.08 1 98.44 56 PHE B N 1
ATOM 2282 C CA . PHE B 1 56 ? -2.871 -26.562 3.09 1 98.44 56 PHE B CA 1
ATOM 2283 C C . PHE B 1 56 ? -3.324 -25.391 3.941 1 98.44 56 PHE B C 1
ATOM 2285 O O . PHE B 1 56 ? -3.732 -24.359 3.412 1 98.44 56 PHE B O 1
ATOM 2292 N N . CYS B 1 57 ? -3.262 -25.531 5.246 1 98.31 57 CYS B N 1
ATOM 2293 C CA . CYS B 1 57 ? -3.623 -24.438 6.148 1 98.31 57 CYS B CA 1
ATOM 2294 C C . CYS B 1 57 ? -2.49 -23.438 6.266 1 98.31 57 CYS B C 1
ATOM 2296 O O . CYS B 1 57 ? -1.36 -23.797 6.602 1 98.31 57 CYS B O 1
ATOM 2298 N N . LEU B 1 58 ? -2.842 -22.156 5.945 1 98.5 58 LEU B N 1
ATOM 2299 C CA . LEU B 1 58 ? -1.816 -21.125 6 1 98.5 58 LEU B CA 1
ATOM 2300 C C . LEU B 1 58 ? -2.447 -19.734 6.16 1 98.5 58 LEU B C 1
ATOM 2302 O O . LEU B 1 58 ? -3.379 -19.391 5.434 1 98.5 58 LEU B O 1
ATOM 2306 N N . ASP B 1 59 ? -2.021 -19.094 7.168 1 98.19 59 ASP B N 1
ATOM 2307 C CA . ASP B 1 59 ? -2.146 -17.641 7.18 1 98.19 59 ASP B CA 1
ATOM 2308 C C . ASP B 1 59 ? -1.01 -16.984 6.398 1 98.19 59 ASP B C 1
ATOM 2310 O O . ASP B 1 59 ? 0.13 -16.953 6.867 1 98.19 59 ASP B O 1
ATOM 2314 N N . VAL B 1 60 ? -1.361 -16.453 5.281 1 98.25 60 VAL B N 1
ATOM 2315 C CA . VAL B 1 60 ? -0.332 -15.977 4.367 1 98.25 60 VAL B CA 1
ATOM 2316 C C . VAL B 1 60 ? 0.432 -14.82 5.008 1 98.25 60 VAL B C 1
ATOM 2318 O O . VAL B 1 60 ? 1.529 -14.469 4.566 1 98.25 60 VAL B O 1
ATOM 2321 N N . GLY B 1 61 ? -0.16 -14.164 5.992 1 97.88 61 GLY B N 1
ATOM 2322 C CA . GLY B 1 61 ? 0.516 -13.078 6.684 1 97.88 61 GLY B CA 1
ATOM 2323 C C . GLY B 1 61 ? 1.657 -13.547 7.562 1 97.88 61 GLY B C 1
ATOM 2324 O O . GLY B 1 61 ? 2.469 -12.742 8.023 1 97.88 61 GLY B O 1
ATOM 2325 N N . ASP B 1 62 ? 1.714 -14.82 7.836 1 98.12 62 ASP B N 1
ATOM 2326 C CA . ASP B 1 62 ? 2.795 -15.406 8.625 1 98.12 62 ASP B CA 1
ATOM 2327 C C . ASP B 1 62 ? 3.967 -15.812 7.73 1 98.12 62 ASP B C 1
ATOM 2329 O O . ASP B 1 62 ? 3.93 -16.859 7.09 1 98.12 62 ASP B O 1
ATOM 2333 N N . ALA B 1 63 ? 4.992 -15.016 7.789 1 98.06 63 ALA B N 1
ATOM 2334 C CA . ALA B 1 63 ? 6.105 -15.188 6.859 1 98.06 63 ALA B CA 1
ATOM 2335 C C . ALA B 1 63 ? 6.781 -16.547 7.051 1 98.06 63 ALA B C 1
ATOM 2337 O O . ALA B 1 63 ? 7.051 -17.25 6.082 1 98.06 63 ALA B O 1
ATOM 2338 N N . ALA B 1 64 ? 7.051 -16.875 8.258 1 98 64 ALA B N 1
ATOM 2339 C CA . ALA B 1 64 ? 7.746 -18.125 8.539 1 98 64 ALA B CA 1
ATOM 2340 C C . ALA B 1 64 ? 6.902 -19.328 8.125 1 98 64 ALA B C 1
ATOM 2342 O O . ALA B 1 64 ? 7.41 -20.266 7.488 1 98 64 ALA B O 1
ATOM 2343 N N . ARG B 1 65 ? 5.652 -19.312 8.438 1 98.44 65 ARG B N 1
ATOM 2344 C CA . ARG B 1 65 ? 4.766 -20.422 8.055 1 98.44 65 ARG B CA 1
ATOM 2345 C C . ARG B 1 65 ? 4.586 -20.469 6.543 1 98.44 65 ARG B C 1
ATOM 2347 O O . ARG B 1 65 ? 4.449 -21.562 5.969 1 98.44 65 ARG B O 1
ATOM 2354 N N . SER B 1 66 ? 4.547 -19.297 5.902 1 98.62 66 SER B N 1
ATOM 2355 C CA . SER B 1 66 ? 4.449 -19.266 4.445 1 98.62 66 SER B CA 1
ATOM 2356 C C . SER B 1 66 ? 5.629 -19.984 3.803 1 98.62 66 SER B C 1
ATOM 2358 O O . SER B 1 66 ? 5.445 -20.844 2.934 1 98.62 66 SER B O 1
ATOM 2360 N N . ALA B 1 67 ? 6.801 -19.688 4.266 1 98.25 67 ALA B N 1
ATOM 2361 C CA . ALA B 1 67 ? 7.984 -20.359 3.74 1 98.25 67 ALA B CA 1
ATOM 2362 C C . ALA B 1 67 ? 7.898 -21.859 3.943 1 98.25 67 ALA B C 1
ATOM 2364 O O . ALA B 1 67 ? 8.164 -22.641 3.02 1 98.25 67 ALA B O 1
ATOM 2365 N N . ALA B 1 68 ? 7.461 -22.25 5.09 1 98.56 68 ALA B N 1
ATOM 2366 C CA . ALA B 1 68 ? 7.398 -23.672 5.438 1 98.56 68 ALA B CA 1
ATOM 2367 C C . ALA B 1 68 ? 6.336 -24.391 4.609 1 98.56 68 ALA B C 1
ATOM 2369 O O . ALA B 1 68 ? 6.57 -25.484 4.105 1 98.56 68 ALA B O 1
ATOM 2370 N N . VAL B 1 69 ? 5.195 -23.781 4.48 1 98.75 69 VAL B N 1
ATOM 2371 C CA . VAL B 1 69 ? 4.086 -24.422 3.781 1 98.75 69 VAL B CA 1
ATOM 2372 C C . VAL B 1 69 ? 4.391 -24.5 2.287 1 98.75 69 VAL B C 1
ATOM 2374 O O . VAL B 1 69 ? 4.121 -25.531 1.646 1 98.75 69 VAL B O 1
ATOM 2377 N N . PHE B 1 70 ? 4.969 -23.453 1.685 1 98.81 70 PHE B N 1
ATOM 2378 C CA . PHE B 1 70 ? 5.332 -23.5 0.274 1 98.81 70 PHE B CA 1
ATOM 2379 C C . PHE B 1 70 ? 6.402 -24.562 0.024 1 98.81 70 PHE B C 1
ATOM 2381 O O . PHE B 1 70 ? 6.371 -25.25 -0.994 1 98.81 70 PHE B O 1
ATOM 2388 N N . ALA B 1 71 ? 7.328 -24.672 0.942 1 98.56 71 ALA B N 1
ATOM 2389 C CA . ALA B 1 71 ? 8.328 -25.734 0.836 1 98.56 71 ALA B CA 1
ATOM 2390 C C . ALA B 1 71 ? 7.664 -27.109 0.881 1 98.56 71 ALA B C 1
ATOM 2392 O O . ALA B 1 71 ? 8.055 -28.016 0.143 1 98.56 71 ALA B O 1
ATOM 2393 N N . GLU B 1 72 ? 6.715 -27.25 1.752 1 98.62 72 GLU B N 1
ATOM 2394 C CA . GLU B 1 72 ? 5.977 -28.516 1.841 1 98.62 72 GLU B CA 1
ATOM 2395 C C . GLU B 1 72 ? 5.234 -28.812 0.541 1 98.62 72 GLU B C 1
ATOM 2397 O O . GLU B 1 72 ? 5.211 -29.953 0.08 1 98.62 72 GLU B O 1
ATOM 2402 N N . VAL B 1 73 ? 4.59 -27.781 -0.052 1 98.56 73 VAL B N 1
ATOM 2403 C CA . VAL B 1 73 ? 3.906 -27.938 -1.331 1 98.56 73 VAL B CA 1
ATOM 2404 C C . VAL B 1 73 ? 4.887 -28.438 -2.385 1 98.56 73 VAL B C 1
ATOM 2406 O O . VAL B 1 73 ? 4.598 -29.406 -3.102 1 98.56 73 VAL B O 1
ATOM 2409 N N . GLU B 1 74 ? 6.039 -27.844 -2.459 1 98.12 74 GLU B N 1
ATOM 2410 C CA . GLU B 1 74 ? 7.027 -28.219 -3.465 1 98.12 74 GLU B CA 1
ATOM 2411 C C . GLU B 1 74 ? 7.543 -29.641 -3.225 1 98.12 74 GLU B C 1
ATOM 2413 O O . GLU B 1 74 ? 7.793 -30.375 -4.176 1 98.12 74 GLU B O 1
ATOM 2418 N N . ARG B 1 75 ? 7.723 -29.984 -1.951 1 97.88 75 ARG B N 1
ATOM 2419 C CA . ARG B 1 75 ? 8.164 -31.328 -1.619 1 97.88 75 ARG B CA 1
ATOM 2420 C C . ARG B 1 75 ? 7.141 -32.375 -2.055 1 97.88 75 ARG B C 1
ATOM 2422 O O . ARG B 1 75 ? 7.5 -33.406 -2.592 1 97.88 75 ARG B O 1
ATOM 2429 N N . ARG B 1 76 ? 5.918 -32.062 -1.943 1 97.44 76 ARG B N 1
ATOM 2430 C CA . ARG B 1 76 ? 4.852 -33.031 -2.166 1 97.44 76 ARG B CA 1
ATOM 2431 C C . ARG B 1 76 ? 4.406 -33.031 -3.625 1 97.44 76 ARG B C 1
ATOM 2433 O O . ARG B 1 76 ? 4.008 -34.094 -4.156 1 97.44 76 ARG B O 1
ATOM 2440 N N . MET B 1 77 ? 4.414 -31.875 -4.25 1 97.62 77 MET B N 1
ATOM 2441 C CA . MET B 1 77 ? 3.727 -31.766 -5.535 1 97.62 77 MET B CA 1
ATOM 2442 C C . MET B 1 77 ? 4.707 -31.406 -6.648 1 97.62 77 MET B C 1
ATOM 2444 O O . MET B 1 77 ? 4.387 -31.531 -7.828 1 97.62 77 MET B O 1
ATOM 2448 N N . GLY B 1 78 ? 5.961 -31.016 -6.266 1 96.88 78 GLY B N 1
ATOM 2449 C CA . GLY B 1 78 ? 6.93 -30.531 -7.234 1 96.88 78 GLY B CA 1
ATOM 2450 C C . GLY B 1 78 ? 7.047 -29.016 -7.258 1 96.88 78 GLY B C 1
ATOM 2451 O O . GLY B 1 78 ? 6.359 -28.328 -6.504 1 96.88 78 GLY B O 1
ATOM 2452 N N . PRO B 1 79 ? 7.965 -28.562 -8.094 1 97.19 79 PRO B N 1
ATOM 2453 C CA . PRO B 1 79 ? 8.188 -27.109 -8.156 1 97.19 79 PRO B CA 1
ATOM 2454 C C . PRO B 1 79 ? 6.938 -26.344 -8.57 1 97.19 79 PRO B C 1
ATOM 2456 O O . PRO B 1 79 ? 6.199 -26.781 -9.461 1 97.19 79 PRO B O 1
ATOM 2459 N N . VAL B 1 80 ? 6.75 -25.188 -7.918 1 98.44 80 VAL B N 1
ATOM 2460 C CA . VAL B 1 80 ? 5.574 -24.375 -8.203 1 98.44 80 VAL B CA 1
ATOM 2461 C C . VAL B 1 80 ? 5.777 -23.625 -9.516 1 98.44 80 VAL B C 1
ATOM 2463 O O . VAL B 1 80 ? 6.691 -22.797 -9.625 1 98.44 80 VAL B O 1
ATOM 2466 N N . ASP B 1 81 ? 4.832 -23.812 -10.445 1 97.94 81 ASP B N 1
ATOM 2467 C CA . ASP B 1 81 ? 4.895 -23.172 -11.75 1 97.94 81 ASP B CA 1
ATOM 2468 C C . ASP B 1 81 ? 4.035 -21.906 -11.781 1 97.94 81 ASP B C 1
ATOM 2470 O O . ASP B 1 81 ? 4.344 -20.953 -12.5 1 97.94 81 ASP B O 1
ATOM 2474 N N . ILE B 1 82 ? 2.938 -21.984 -11.102 1 98.44 82 ILE B N 1
ATOM 2475 C CA . ILE B 1 82 ? 1.935 -20.938 -11.141 1 98.44 82 ILE B CA 1
ATOM 2476 C C . ILE B 1 82 ? 1.541 -20.531 -9.719 1 98.44 82 ILE B C 1
ATOM 2478 O O . ILE B 1 82 ? 1.223 -21.391 -8.898 1 98.44 82 ILE B O 1
ATOM 2482 N N . LEU B 1 83 ? 1.686 -19.281 -9.453 1 98.81 83 LEU B N 1
ATOM 2483 C CA . LEU B 1 83 ? 1.124 -18.719 -8.234 1 98.81 83 LEU B CA 1
ATOM 2484 C C . LEU B 1 83 ? -0.025 -17.766 -8.547 1 98.81 83 LEU B C 1
ATOM 2486 O O . LEU B 1 83 ? 0.156 -16.797 -9.266 1 98.81 83 LEU B O 1
ATOM 2490 N N . VAL B 1 84 ? -1.191 -18.109 -8.094 1 98 84 VAL B N 1
ATOM 2491 C CA . VAL B 1 84 ? -2.312 -17.172 -8.047 1 98 84 VAL B CA 1
ATOM 2492 C C . VAL B 1 84 ? -2.49 -16.656 -6.629 1 98 84 VAL B C 1
ATOM 2494 O O . VAL B 1 84 ? -3.064 -17.328 -5.773 1 98 84 VAL B O 1
ATOM 2497 N N . ALA B 1 85 ? -1.938 -15.531 -6.395 1 97.81 85 ALA B N 1
ATOM 2498 C CA . ALA B 1 85 ? -2.07 -14.875 -5.094 1 97.81 85 ALA B CA 1
ATOM 2499 C C . ALA B 1 85 ? -3.418 -14.172 -4.965 1 97.81 85 ALA B C 1
ATOM 2501 O O . ALA B 1 85 ? -3.574 -13.031 -5.406 1 97.81 85 ALA B O 1
ATOM 2502 N N . ASN B 1 86 ? -4.309 -14.82 -4.238 1 94 86 ASN B N 1
ATOM 2503 C CA . ASN B 1 86 ? -5.703 -14.391 -4.23 1 94 86 ASN B CA 1
ATOM 2504 C C . ASN B 1 86 ? -6.188 -14.094 -2.816 1 94 86 ASN B C 1
ATOM 2506 O O . ASN B 1 86 ? -7.211 -13.422 -2.635 1 94 86 ASN B O 1
ATOM 2510 N N . ALA B 1 87 ? -5.504 -14.594 -1.814 1 93.81 87 ALA B N 1
ATOM 2511 C CA . ALA B 1 87 ? -5.926 -14.383 -0.431 1 93.81 87 ALA B CA 1
ATOM 2512 C C . ALA B 1 87 ? -6.051 -12.898 -0.117 1 93.81 87 ALA B C 1
ATOM 2514 O O . ALA B 1 87 ? -5.133 -12.117 -0.388 1 93.81 87 ALA B O 1
ATOM 2515 N N . ALA B 1 88 ? -7.191 -12.5 0.385 1 91.31 88 ALA B N 1
ATOM 2516 C CA . ALA B 1 88 ? -7.41 -11.102 0.746 1 91.31 88 ALA B CA 1
ATOM 2517 C C . ALA B 1 88 ? -8.555 -10.969 1.747 1 91.31 88 ALA B C 1
ATOM 2519 O O . ALA B 1 88 ? -9.414 -11.844 1.834 1 91.31 88 ALA B O 1
ATOM 2520 N N . VAL B 1 89 ? -8.477 -9.953 2.541 1 89.94 89 VAL B N 1
ATOM 2521 C CA . VAL B 1 89 ? -9.602 -9.555 3.389 1 89.94 89 VAL B CA 1
ATOM 2522 C C . VAL B 1 89 ? -10.109 -8.188 2.951 1 89.94 89 VAL B C 1
ATOM 2524 O O . VAL B 1 89 ? -9.359 -7.375 2.41 1 89.94 89 VAL B O 1
ATOM 2527 N N . TYR B 1 90 ? -11.391 -7.996 3.109 1 85.31 90 TYR B N 1
ATOM 2528 C CA . TYR B 1 90 ? -12.062 -6.766 2.725 1 85.31 90 TYR B CA 1
ATOM 2529 C C . TYR B 1 90 ? -12.914 -6.227 3.871 1 85.31 90 TYR B C 1
ATOM 2531 O O . TYR B 1 90 ? -14.141 -6.383 3.869 1 85.31 90 TYR B O 1
ATOM 2539 N N . PRO B 1 91 ? -12.281 -5.527 4.773 1 85.12 91 PRO B N 1
ATOM 2540 C CA . PRO B 1 91 ? -13.078 -4.91 5.836 1 85.12 91 PRO B CA 1
ATOM 2541 C C . PRO B 1 91 ? -13.883 -3.707 5.348 1 85.12 91 PRO B C 1
ATOM 2543 O O . PRO B 1 91 ? -13.312 -2.773 4.777 1 85.12 91 PRO B O 1
ATOM 2546 N N . LYS B 1 92 ? -15.211 -3.773 5.531 1 84.06 92 LYS B N 1
ATOM 2547 C CA . LYS B 1 92 ? -16.094 -2.646 5.234 1 84.06 92 LYS B CA 1
ATOM 2548 C C . LYS B 1 92 ? -16.312 -1.774 6.469 1 84.06 92 LYS B C 1
ATOM 2550 O O . LYS B 1 92 ? -17.219 -2.021 7.258 1 84.06 92 LYS B O 1
ATOM 2555 N N . VAL B 1 93 ? -15.469 -0.803 6.641 1 89.06 93 VAL B N 1
ATOM 2556 C CA . VAL B 1 93 ? -15.484 0.074 7.805 1 89.06 93 VAL B CA 1
ATOM 2557 C C . VAL B 1 93 ? -14.891 1.433 7.438 1 89.06 93 VAL B C 1
ATOM 2559 O O . VAL B 1 93 ? -13.945 1.511 6.648 1 89.06 93 VAL B O 1
ATOM 2562 N N . HIS B 1 94 ? -15.531 2.506 7.957 1 91.12 94 HIS B N 1
ATOM 2563 C CA . HIS B 1 94 ? -14.969 3.836 7.762 1 91.12 94 HIS B CA 1
ATOM 2564 C C . HIS B 1 94 ? -13.617 3.965 8.445 1 91.12 94 HIS B C 1
ATOM 2566 O O . HIS B 1 94 ? -13.344 3.275 9.438 1 91.12 94 HIS B O 1
ATOM 2572 N N . PHE B 1 95 ? -12.82 4.875 7.918 1 94.44 95 PHE B N 1
ATOM 2573 C CA . PHE B 1 95 ? -11.438 5.016 8.359 1 94.44 95 PHE B CA 1
ATOM 2574 C C . PHE B 1 95 ? -11.367 5.266 9.859 1 94.44 95 PHE B C 1
ATOM 2576 O O . PHE B 1 95 ? -10.656 4.559 10.578 1 94.44 95 PHE B O 1
ATOM 2583 N N . LEU B 1 96 ? -12.172 6.215 10.336 1 95.44 96 LEU B N 1
ATOM 2584 C CA . LEU B 1 96 ? -12.102 6.602 11.734 1 95.44 96 LEU B CA 1
ATOM 2585 C C . LEU B 1 96 ? -12.727 5.535 12.633 1 95.44 96 LEU B C 1
ATOM 2587 O O . LEU B 1 96 ? -12.508 5.531 13.844 1 95.44 96 LEU B O 1
ATOM 2591 N N . ASP B 1 97 ? -13.461 4.621 12.031 1 94.56 97 ASP B N 1
ATOM 2592 C CA . ASP B 1 97 ? -14.109 3.564 12.797 1 94.56 97 ASP B CA 1
ATOM 2593 C C . ASP B 1 97 ? -13.273 2.285 12.789 1 94.56 97 ASP B C 1
ATOM 2595 O O . ASP B 1 97 ? -13.617 1.314 13.469 1 94.56 97 ASP B O 1
ATOM 2599 N N . GLN B 1 98 ? -12.25 2.24 12.062 1 94.88 98 GLN B N 1
ATOM 2600 C CA . GLN B 1 98 ? -11.359 1.089 12.023 1 94.88 98 GLN B CA 1
ATOM 2601 C C . GLN B 1 98 ? -10.203 1.257 13.008 1 94.88 98 GLN B C 1
ATOM 2603 O O . GLN B 1 98 ? -9.508 2.275 12.984 1 94.88 98 GLN B O 1
ATOM 2608 N N . SER B 1 99 ? -9.992 0.254 13.828 1 96.44 99 SER B N 1
ATOM 2609 C CA . SER B 1 99 ? -8.875 0.328 14.758 1 96.44 99 SER B CA 1
ATOM 2610 C C . SER B 1 99 ? -7.539 0.241 14.023 1 96.44 99 SER B C 1
ATOM 2612 O O . SER B 1 99 ? -7.457 -0.342 12.945 1 96.44 99 SER B O 1
ATOM 2614 N N . PRO B 1 100 ? -6.48 0.802 14.633 1 97.12 100 PRO B N 1
ATOM 2615 C CA . PRO B 1 100 ? -5.16 0.65 14.023 1 97.12 100 PRO B CA 1
ATOM 2616 C C . PRO B 1 100 ? -4.766 -0.812 13.82 1 97.12 100 PRO B C 1
ATOM 2618 O O . PRO B 1 100 ? -4.156 -1.154 12.805 1 97.12 100 PRO B O 1
ATOM 2621 N N . ALA B 1 101 ? -5.121 -1.62 14.734 1 96.94 101 ALA B N 1
ATOM 2622 C CA . ALA B 1 101 ? -4.789 -3.039 14.648 1 96.94 101 ALA B CA 1
ATOM 2623 C C . ALA B 1 101 ? -5.48 -3.688 13.445 1 96.94 101 ALA B C 1
ATOM 2625 O O . ALA B 1 101 ? -4.863 -4.457 12.711 1 96.94 101 ALA B O 1
ATOM 2626 N N . ASP B 1 102 ? -6.766 -3.395 13.266 1 95.69 102 ASP B N 1
ATOM 2627 C CA . ASP B 1 102 ? -7.516 -3.934 12.133 1 95.69 102 ASP B CA 1
ATOM 2628 C C . ASP B 1 102 ? -6.969 -3.4 10.812 1 95.69 102 ASP B C 1
ATOM 2630 O O . ASP B 1 102 ? -6.941 -4.121 9.812 1 95.69 102 ASP B O 1
ATOM 2634 N N . PHE B 1 103 ? -6.602 -2.166 10.805 1 97 103 PHE B N 1
ATOM 2635 C CA . PHE B 1 103 ? -5.98 -1.553 9.633 1 97 103 PHE B CA 1
ATOM 2636 C C . PHE B 1 103 ? -4.715 -2.305 9.242 1 97 103 PHE B C 1
ATOM 2638 O O . PHE B 1 103 ? -4.551 -2.684 8.078 1 97 103 PHE B O 1
ATOM 2645 N N . GLU B 1 104 ? -3.883 -2.588 10.227 1 96.94 104 GLU B N 1
ATOM 2646 C CA . GLU B 1 104 ? -2.635 -3.309 9.992 1 96.94 104 GLU B CA 1
ATOM 2647 C C . GLU B 1 104 ? -2.898 -4.734 9.516 1 96.94 104 GLU B C 1
ATOM 2649 O O . GLU B 1 104 ? -2.166 -5.262 8.68 1 96.94 104 GLU B O 1
ATOM 2654 N N . GLU B 1 105 ? -3.896 -5.309 10.086 1 96.62 105 GLU B N 1
ATOM 2655 C CA . GLU B 1 105 ? -4.242 -6.68 9.711 1 96.62 105 GLU B CA 1
ATOM 2656 C C . GLU B 1 105 ? -4.605 -6.777 8.234 1 96.62 105 GLU B C 1
ATOM 2658 O O . GLU B 1 105 ? -4.293 -7.773 7.578 1 96.62 105 GLU B O 1
ATOM 2663 N N . THR B 1 106 ? -5.289 -5.805 7.715 1 95.38 106 THR B N 1
ATOM 2664 C CA . THR B 1 106 ? -5.633 -5.781 6.297 1 95.38 106 THR B CA 1
ATOM 2665 C C . THR B 1 106 ? -4.379 -5.848 5.434 1 95.38 106 THR B C 1
ATOM 2667 O O . THR B 1 106 ? -4.309 -6.637 4.488 1 95.38 106 THR B O 1
ATOM 2670 N N . PHE B 1 107 ? -3.357 -5.102 5.797 1 97.06 107 PHE B N 1
ATOM 2671 C CA . PHE B 1 107 ? -2.111 -5.086 5.039 1 97.06 107 PHE B CA 1
ATOM 2672 C C . PHE B 1 107 ? -1.345 -6.391 5.23 1 97.06 107 PHE B C 1
ATOM 2674 O O . PHE B 1 107 ? -0.68 -6.867 4.309 1 97.06 107 PHE B O 1
ATOM 2681 N N . ARG B 1 108 ? -1.437 -6.918 6.438 1 97.56 108 ARG B N 1
ATOM 2682 C CA . ARG B 1 108 ? -0.772 -8.18 6.742 1 97.56 108 ARG B CA 1
ATOM 2683 C C . ARG B 1 108 ? -1.223 -9.281 5.789 1 97.56 108 ARG B C 1
ATOM 2685 O O . ARG B 1 108 ? -0.396 -10.031 5.262 1 97.56 108 ARG B O 1
ATOM 2692 N N . THR B 1 109 ? -2.43 -9.32 5.52 1 96.56 109 THR B N 1
ATOM 2693 C CA . THR B 1 109 ? -2.973 -10.352 4.648 1 96.56 109 THR B CA 1
ATOM 2694 C C . THR B 1 109 ? -2.844 -9.945 3.182 1 96.56 109 THR B C 1
ATOM 2696 O O . THR B 1 109 ? -2.289 -10.695 2.373 1 96.56 109 THR B O 1
ATOM 2699 N N . ASN B 1 110 ? -3.254 -8.758 2.867 1 95.75 110 ASN B N 1
ATOM 2700 C CA . ASN B 1 110 ? -3.451 -8.352 1.478 1 95.75 110 ASN B CA 1
ATOM 2701 C C . ASN B 1 110 ? -2.129 -8.008 0.801 1 95.75 110 ASN B C 1
ATOM 2703 O O . ASN B 1 110 ? -2 -8.125 -0.418 1 95.75 110 ASN B O 1
ATOM 2707 N N . VAL B 1 111 ? -1.179 -7.543 1.58 1 97.31 111 VAL B N 1
ATOM 2708 C CA . VAL B 1 111 ? 0.061 -7.066 0.973 1 97.31 111 VAL B CA 1
ATOM 2709 C C . VAL B 1 111 ? 1.22 -7.969 1.395 1 97.31 111 VAL B C 1
ATOM 2711 O O . VAL B 1 111 ? 1.866 -8.594 0.552 1 97.31 111 VAL B O 1
ATOM 2714 N N . HIS B 1 112 ? 1.392 -8.086 2.707 1 98.25 112 HIS B N 1
ATOM 2715 C CA . HIS B 1 112 ? 2.498 -8.914 3.182 1 98.25 112 HIS B CA 1
ATOM 2716 C C . HIS B 1 112 ? 2.301 -10.375 2.793 1 98.25 112 HIS B C 1
ATOM 2718 O O . HIS B 1 112 ? 3.271 -11.086 2.52 1 98.25 112 HIS B O 1
ATOM 2724 N N . GLY B 1 113 ? 1.051 -10.797 2.799 1 98.44 113 GLY B N 1
ATOM 2725 C CA . GLY B 1 113 ? 0.752 -12.148 2.363 1 98.44 113 GLY B CA 1
ATOM 2726 C C . GLY B 1 113 ? 1.177 -12.422 0.933 1 98.44 113 GLY B C 1
ATOM 2727 O O . GLY B 1 113 ? 1.738 -13.484 0.639 1 98.44 113 GLY B O 1
ATOM 2728 N N . VAL B 1 114 ? 0.913 -11.492 0.052 1 98 114 VAL B N 1
ATOM 2729 C CA . VAL B 1 114 ? 1.313 -11.617 -1.346 1 98 114 VAL B CA 1
ATOM 2730 C C . VAL B 1 114 ? 2.838 -11.641 -1.446 1 98 114 VAL B C 1
ATOM 2732 O O . VAL B 1 114 ? 3.408 -12.469 -2.152 1 98 114 VAL B O 1
ATOM 2735 N N . ALA B 1 115 ? 3.475 -10.719 -0.758 1 98.31 115 ALA B N 1
ATOM 2736 C CA . ALA B 1 115 ? 4.934 -10.656 -0.763 1 98.31 115 ALA B CA 1
ATOM 2737 C C . ALA B 1 115 ? 5.535 -11.977 -0.286 1 98.31 115 ALA B C 1
ATOM 2739 O O . ALA B 1 115 ? 6.496 -12.477 -0.875 1 98.31 115 ALA B O 1
ATOM 2740 N N . ASN B 1 116 ? 4.996 -12.516 0.783 1 98.62 116 ASN B N 1
ATOM 2741 C CA . ASN B 1 116 ? 5.48 -13.781 1.323 1 98.62 116 ASN B CA 1
ATOM 2742 C C . ASN B 1 116 ? 5.336 -14.914 0.311 1 98.62 116 ASN B C 1
ATOM 2744 O O . ASN B 1 116 ? 6.246 -15.727 0.146 1 98.62 116 ASN B O 1
ATOM 2748 N N . ALA B 1 117 ? 4.199 -14.969 -0.347 1 98.75 117 ALA B N 1
ATOM 2749 C CA . ALA B 1 117 ? 3.951 -16.016 -1.337 1 98.75 117 ALA B CA 1
ATOM 2750 C C . ALA B 1 117 ? 4.926 -15.906 -2.508 1 98.75 117 ALA B C 1
ATOM 2752 O O . ALA B 1 117 ? 5.484 -16.906 -2.955 1 98.75 117 ALA B O 1
ATOM 2753 N N . VAL B 1 118 ? 5.109 -14.688 -2.986 1 98.5 118 VAL B N 1
ATOM 2754 C CA . VAL B 1 118 ? 6.004 -14.453 -4.117 1 98.5 118 VAL B CA 1
ATOM 2755 C C . VAL B 1 118 ? 7.434 -14.82 -3.727 1 98.5 118 VAL B C 1
ATOM 2757 O O . VAL B 1 118 ? 8.156 -15.461 -4.5 1 98.5 118 VAL B O 1
ATOM 2760 N N . ARG B 1 119 ? 7.828 -14.461 -2.52 1 98.12 119 ARG B N 1
ATOM 2761 C CA . ARG B 1 119 ? 9.164 -14.773 -2.031 1 98.12 119 ARG B CA 1
ATOM 2762 C C . ARG B 1 119 ? 9.398 -16.281 -2.018 1 98.12 119 ARG B C 1
ATOM 2764 O O . ARG B 1 119 ? 10.516 -16.75 -2.271 1 98.12 119 ARG B O 1
ATOM 2771 N N . ALA B 1 120 ? 8.391 -16.984 -1.746 1 98.38 120 ALA B N 1
ATOM 2772 C CA . ALA B 1 120 ? 8.508 -18.422 -1.599 1 98.38 120 ALA B CA 1
ATOM 2773 C C . ALA B 1 120 ? 8.703 -19.094 -2.953 1 98.38 120 ALA B C 1
ATOM 2775 O O . ALA B 1 120 ? 9.352 -20.141 -3.047 1 98.38 120 ALA B O 1
ATOM 2776 N N . VAL B 1 121 ? 8.203 -18.531 -4.047 1 98.56 121 VAL B N 1
ATOM 2777 C CA . VAL B 1 121 ? 8.148 -19.297 -5.285 1 98.56 121 VAL B CA 1
ATOM 2778 C C . VAL B 1 121 ? 9.117 -18.703 -6.309 1 98.56 121 VAL B C 1
ATOM 2780 O O . VAL B 1 121 ? 9.57 -19.406 -7.219 1 98.56 121 VAL B O 1
ATOM 2783 N N . LEU B 1 122 ? 9.422 -17.438 -6.211 1 98.25 122 LEU B N 1
ATOM 2784 C CA . LEU B 1 122 ? 10.109 -16.703 -7.273 1 98.25 122 LEU B CA 1
ATOM 2785 C C . LEU B 1 122 ? 11.516 -17.234 -7.477 1 98.25 122 LEU B C 1
ATOM 2787 O O . LEU B 1 122 ? 11.953 -17.438 -8.609 1 98.25 122 LEU B O 1
ATOM 2791 N N . PRO B 1 123 ? 12.281 -17.531 -6.379 1 98.12 123 PRO B N 1
ATOM 2792 C CA . PRO B 1 123 ? 13.633 -18.062 -6.59 1 98.12 123 PRO B CA 1
ATOM 2793 C C . PRO B 1 123 ? 13.633 -19.344 -7.418 1 98.12 123 PRO B C 1
ATOM 2795 O O . PRO B 1 123 ? 14.461 -19.5 -8.32 1 98.12 123 PRO B O 1
ATOM 2798 N N . GLY B 1 124 ? 12.734 -20.234 -7.121 1 97.75 124 GLY B N 1
ATOM 2799 C CA . GLY B 1 124 ? 12.633 -21.453 -7.902 1 97.75 124 GLY B CA 1
ATOM 2800 C C . GLY B 1 124 ? 12.234 -21.203 -9.344 1 97.75 124 GLY B C 1
ATOM 2801 O O . GLY B 1 124 ? 12.75 -21.844 -10.258 1 97.75 124 GLY B O 1
ATOM 2802 N N . MET B 1 125 ? 11.32 -20.312 -9.555 1 97.81 125 MET B N 1
ATOM 2803 C CA . MET B 1 125 ? 10.875 -19.953 -10.898 1 97.81 125 MET B CA 1
ATOM 2804 C C . MET B 1 125 ? 12.023 -19.375 -11.711 1 97.81 125 MET B C 1
ATOM 2806 O O . MET B 1 125 ? 12.188 -19.703 -12.891 1 97.81 125 MET B O 1
ATOM 2810 N N . LEU B 1 126 ? 12.789 -18.516 -11.07 1 97.12 126 LEU B N 1
ATOM 2811 C CA . LEU B 1 126 ? 13.93 -17.906 -11.742 1 97.12 126 LEU B CA 1
ATOM 2812 C C . LEU B 1 126 ? 14.984 -18.953 -12.086 1 97.12 126 LEU B C 1
ATOM 2814 O O . LEU B 1 126 ? 15.539 -18.953 -13.188 1 97.12 126 LEU B O 1
ATOM 2818 N N . SER B 1 127 ? 15.227 -19.875 -11.172 1 96.94 127 SER B N 1
ATOM 2819 C CA . SER B 1 127 ? 16.219 -20.922 -11.391 1 96.94 127 SER B CA 1
ATOM 2820 C C . SER B 1 127 ? 15.859 -21.781 -12.586 1 96.94 127 SER B C 1
ATOM 2822 O O . SER B 1 127 ? 16.734 -22.219 -13.328 1 96.94 127 SER B O 1
ATOM 2824 N N . ARG B 1 128 ? 14.586 -21.969 -12.805 1 96.19 128 ARG B N 1
ATOM 2825 C CA . ARG B 1 128 ? 14.125 -22.844 -13.883 1 96.19 128 ARG B CA 1
ATOM 2826 C C . ARG B 1 128 ? 13.742 -22.031 -15.117 1 96.19 128 ARG B C 1
ATOM 2828 O O . ARG B 1 128 ? 13.445 -22.594 -16.172 1 96.19 128 ARG B O 1
ATOM 2835 N N . ASN B 1 129 ? 13.711 -20.688 -14.984 1 96.19 129 ASN B N 1
ATOM 2836 C CA . ASN B 1 129 ? 13.203 -19.797 -16.016 1 96.19 129 ASN B CA 1
ATOM 2837 C C . ASN B 1 129 ? 11.812 -20.203 -16.484 1 96.19 129 ASN B C 1
ATOM 2839 O O . ASN B 1 129 ? 11.578 -20.375 -17.688 1 96.19 129 ASN B O 1
ATOM 2843 N N . ALA B 1 130 ? 10.992 -20.406 -15.562 1 96.06 130 ALA B N 1
ATOM 2844 C CA . ALA B 1 130 ? 9.609 -20.812 -15.812 1 96.06 130 ALA B CA 1
ATOM 2845 C C . ALA B 1 130 ? 8.719 -20.5 -14.617 1 96.06 130 ALA B C 1
ATOM 2847 O O . ALA B 1 130 ? 8.922 -21.031 -13.523 1 96.06 130 ALA B O 1
ATOM 2848 N N . GLY B 1 131 ? 7.816 -19.656 -14.859 1 97.62 131 GLY B N 1
ATOM 2849 C CA . GLY B 1 131 ? 6.918 -19.328 -13.758 1 97.62 131 GLY B CA 1
ATOM 2850 C C . GLY B 1 131 ? 5.918 -18.25 -14.117 1 97.62 131 GLY B C 1
ATOM 2851 O O . GLY B 1 131 ? 6.203 -17.375 -14.938 1 97.62 131 GLY B O 1
ATOM 2852 N N . ARG B 1 132 ? 4.703 -18.359 -13.602 1 98.19 132 ARG B N 1
ATOM 2853 C CA . ARG B 1 132 ? 3.652 -17.359 -13.703 1 98.19 132 ARG B CA 1
ATOM 2854 C C . ARG B 1 132 ? 3.18 -16.922 -12.312 1 98.19 132 ARG B C 1
ATOM 2856 O O . ARG B 1 132 ? 2.775 -17.766 -11.5 1 98.19 132 ARG B O 1
ATOM 2863 N N . VAL B 1 133 ? 3.359 -15.664 -12.07 1 98.56 133 VAL B N 1
ATOM 2864 C CA . VAL B 1 133 ? 2.791 -15.086 -10.852 1 98.56 133 VAL B CA 1
ATOM 2865 C C . VAL B 1 133 ? 1.636 -14.156 -11.219 1 98.56 133 VAL B C 1
ATOM 2867 O O . VAL B 1 133 ? 1.818 -13.188 -11.961 1 98.56 133 VAL B O 1
ATOM 2870 N N . ILE B 1 134 ? 0.469 -14.469 -10.766 1 97.44 134 ILE B N 1
ATOM 2871 C CA . ILE B 1 134 ? -0.729 -13.664 -10.969 1 97.44 134 ILE B CA 1
ATOM 2872 C C . ILE B 1 134 ? -1.254 -13.164 -9.625 1 97.44 134 ILE B C 1
ATOM 2874 O O . ILE B 1 134 ? -1.701 -13.961 -8.797 1 97.44 134 ILE B O 1
ATOM 2878 N N . VAL B 1 135 ? -1.165 -11.906 -9.414 1 96.69 135 VAL B N 1
ATOM 2879 C CA . VAL B 1 135 ? -1.644 -11.281 -8.18 1 96.69 135 VAL B CA 1
ATOM 2880 C C . VAL B 1 135 ? -3.047 -10.719 -8.398 1 96.69 135 VAL B C 1
ATOM 2882 O O . VAL B 1 135 ? -3.266 -9.914 -9.305 1 96.69 135 VAL B O 1
ATOM 2885 N N . LEU B 1 136 ? -3.947 -11.227 -7.609 1 90.25 136 LEU B N 1
ATOM 2886 C CA . LEU B 1 136 ? -5.32 -10.75 -7.758 1 90.25 136 LEU B CA 1
ATOM 2887 C C . LEU B 1 136 ? -5.512 -9.422 -7.043 1 90.25 136 LEU B C 1
ATOM 2889 O O . LEU B 1 136 ? -5.316 -9.328 -5.828 1 90.25 136 LEU B O 1
ATOM 2893 N N . GLY B 1 137 ? -5.754 -8.445 -7.789 1 78.75 137 GLY B N 1
ATOM 2894 C CA . GLY B 1 137 ? -6.117 -7.145 -7.25 1 78.75 137 GLY B CA 1
ATOM 2895 C C . GLY B 1 137 ? -7.605 -7 -6.992 1 78.75 137 GLY B C 1
ATOM 2896 O O . GLY B 1 137 ? -8.289 -7.988 -6.723 1 78.75 137 GLY B O 1
ATOM 2897 N N . SER B 1 138 ? -8.125 -6.035 -6.523 1 57.59 138 SER B N 1
ATOM 2898 C CA . SER B 1 138 ? -9.562 -5.84 -6.344 1 57.59 138 SER B CA 1
ATOM 2899 C C . SER B 1 138 ? -10.047 -4.602 -7.09 1 57.59 138 SER B C 1
ATOM 2901 O O . SER B 1 138 ? -9.266 -3.684 -7.355 1 57.59 138 SER B O 1
ATOM 2903 N N . LEU B 1 139 ? -11.133 -4.793 -7.801 1 45.94 139 LEU B N 1
ATOM 2904 C CA . LEU B 1 139 ? -11.758 -3.615 -8.391 1 45.94 139 LEU B CA 1
ATOM 2905 C C . LEU B 1 139 ? -12.148 -2.613 -7.309 1 45.94 139 LEU B C 1
ATOM 2907 O O . LEU B 1 139 ? -12.523 -1.478 -7.617 1 45.94 139 LEU B O 1
ATOM 2911 N N . ALA B 1 140 ? -12.289 -3.096 -6.145 1 42.69 140 ALA B N 1
ATOM 2912 C CA . ALA B 1 140 ? -12.742 -2.082 -5.195 1 42.69 140 ALA B CA 1
ATOM 2913 C C . ALA B 1 140 ? -11.734 -0.937 -5.098 1 42.69 140 ALA B C 1
ATOM 2915 O O . ALA B 1 140 ? -11.961 0.031 -4.363 1 42.69 140 ALA B O 1
ATOM 2916 N N . ASP B 1 141 ? -10.461 -1.088 -5.508 1 41.06 141 ASP B N 1
ATOM 2917 C CA . ASP B 1 141 ? -9.383 -0.106 -5.422 1 41.06 141 ASP B CA 1
ATOM 2918 C C . ASP B 1 141 ? -9.758 1.187 -6.145 1 41.06 141 ASP B C 1
ATOM 2920 O O . ASP B 1 141 ? -9.328 2.271 -5.75 1 41.06 141 ASP B O 1
ATOM 2924 N N . GLN B 1 142 ? -10.367 1.045 -7.391 1 40.47 142 GLN B N 1
ATOM 2925 C CA . GLN B 1 142 ? -10.508 2.166 -8.312 1 40.47 142 GLN B CA 1
ATOM 2926 C C . GLN B 1 142 ? -11.633 3.098 -7.887 1 40.47 142 GLN B C 1
ATOM 2928 O O . GLN B 1 142 ? -11.766 4.207 -8.406 1 40.47 142 GLN B O 1
ATOM 2933 N N . SER B 1 143 ? -12.508 2.643 -6.984 1 41.84 143 SER B N 1
ATOM 2934 C CA . SER B 1 143 ? -13.422 3.561 -6.316 1 41.84 143 SER B CA 1
ATOM 2935 C C . SER B 1 143 ? -13.273 3.486 -4.801 1 41.84 143 SER B C 1
ATOM 2937 O O . SER B 1 143 ? -13.789 2.562 -4.168 1 41.84 143 SER B O 1
ATOM 2939 N N . PRO B 1 144 ? -12.188 4.191 -4.43 1 47.53 144 PRO B N 1
ATOM 2940 C CA . PRO B 1 144 ? -12.188 4.176 -2.963 1 47.53 144 PRO B CA 1
ATOM 2941 C C . PRO B 1 144 ? -13.586 4.297 -2.369 1 47.53 144 PRO B C 1
ATOM 2943 O O . PRO B 1 144 ? -14.32 5.23 -2.703 1 47.53 144 PRO B O 1
ATOM 2946 N N . LEU B 1 145 ? -14.305 3.123 -2.283 1 52.12 145 LEU B N 1
ATOM 2947 C CA . LEU B 1 145 ? -15.609 3.133 -1.635 1 52.12 145 LEU B CA 1
ATOM 2948 C C . LEU B 1 145 ? -15.5 3.607 -0.19 1 52.12 145 LEU B C 1
ATOM 2950 O O . LEU B 1 145 ? -14.555 3.246 0.515 1 52.12 145 LEU B O 1
ATOM 2954 N N . ALA B 1 146 ? -16.234 4.703 -0.034 1 60.53 146 ALA B N 1
ATOM 2955 C CA . ALA B 1 146 ? -16.438 5.016 1.378 1 60.53 146 ALA B CA 1
ATOM 2956 C C . ALA B 1 146 ? -16.625 3.742 2.199 1 60.53 146 ALA B C 1
ATOM 2958 O O . ALA B 1 146 ? -17.375 2.844 1.799 1 60.53 146 ALA B O 1
ATOM 2959 N N . GLY B 1 147 ? -15.695 3.521 3.102 1 70.19 147 GLY B N 1
ATOM 2960 C CA . GLY B 1 147 ? -15.805 2.371 3.98 1 70.19 147 GLY B CA 1
ATOM 2961 C C . GLY B 1 147 ? -14.844 1.254 3.631 1 70.19 147 GLY B C 1
ATOM 2962 O O . GLY B 1 147 ? -15.023 0.112 4.059 1 70.19 147 GLY B O 1
ATOM 2963 N N . ALA B 1 148 ? -13.883 1.612 2.812 1 80.69 148 ALA B N 1
ATOM 2964 C CA . ALA B 1 148 ? -12.914 0.567 2.486 1 80.69 148 ALA B CA 1
ATOM 2965 C C . ALA B 1 148 ? -11.516 1.15 2.301 1 80.69 148 ALA B C 1
ATOM 2967 O O . ALA B 1 148 ? -10.797 0.769 1.376 1 80.69 148 ALA B O 1
ATOM 2968 N N . CYS B 1 149 ? -11.148 1.993 3.18 1 86.94 149 CYS B N 1
ATOM 2969 C CA . CYS B 1 149 ? -9.906 2.734 3.045 1 86.94 149 CYS B CA 1
ATOM 2970 C C . CYS B 1 149 ? -8.703 1.797 3.092 1 86.94 149 CYS B C 1
ATOM 2972 O O . CYS B 1 149 ? -7.836 1.85 2.219 1 86.94 149 CYS B O 1
ATOM 2974 N N . SER B 1 150 ? -8.703 0.89 4.102 1 90.81 150 SER B N 1
ATOM 2975 C CA . SER B 1 150 ? -7.559 0.001 4.238 1 90.81 150 SER B CA 1
ATOM 2976 C C . SER B 1 150 ? -7.473 -0.979 3.074 1 90.81 150 SER B C 1
ATOM 2978 O O . SER B 1 150 ? -6.379 -1.296 2.602 1 90.81 150 SER B O 1
ATOM 2980 N N . TYR B 1 151 ? -8.578 -1.403 2.617 1 87.81 151 TYR B N 1
ATOM 2981 C CA . TYR B 1 151 ? -8.586 -2.316 1.479 1 87.81 151 TYR B CA 1
ATOM 2982 C C . TYR B 1 151 ? -8.094 -1.621 0.218 1 87.81 151 TYR B C 1
ATOM 2984 O O . TYR B 1 151 ? -7.203 -2.131 -0.469 1 87.81 151 TYR B O 1
ATOM 2992 N N . SER B 1 152 ? -8.641 -0.458 -0.048 1 83.56 152 SER B N 1
ATOM 2993 C CA . SER B 1 152 ? -8.234 0.309 -1.219 1 83.56 152 SER B CA 1
ATOM 2994 C C . SER B 1 152 ? -6.738 0.621 -1.178 1 83.56 152 SER B C 1
ATOM 2996 O O . SER B 1 152 ? -6.047 0.514 -2.193 1 83.56 152 SER B O 1
ATOM 2998 N N . ALA B 1 153 ? -6.301 0.984 -0.074 1 89.81 153 ALA B N 1
ATOM 2999 C CA . ALA B 1 153 ? -4.883 1.278 0.097 1 89.81 153 ALA B CA 1
ATOM 3000 C C . ALA B 1 153 ? -4.031 0.036 -0.152 1 89.81 153 ALA B C 1
ATOM 3002 O O . ALA B 1 153 ? -2.98 0.114 -0.795 1 89.81 153 ALA B O 1
ATOM 3003 N N . SER B 1 154 ? -4.457 -1.084 0.338 1 91.31 154 SER B N 1
ATOM 3004 C CA . SER B 1 154 ? -3.715 -2.324 0.134 1 91.31 154 SER B CA 1
ATOM 3005 C C . SER B 1 154 ? -3.629 -2.68 -1.346 1 91.31 154 SER B C 1
ATOM 3007 O O . SER B 1 154 ? -2.596 -3.164 -1.814 1 91.31 154 SER B O 1
ATOM 3009 N N . LYS B 1 155 ? -4.68 -2.475 -1.995 1 84.44 155 LYS B N 1
ATOM 3010 C CA . LYS B 1 155 ? -4.684 -2.785 -3.422 1 84.44 155 LYS B CA 1
ATOM 3011 C C . LYS B 1 155 ? -3.77 -1.839 -4.195 1 84.44 155 LYS B C 1
ATOM 3013 O O . LYS B 1 155 ? -3.127 -2.244 -5.164 1 84.44 155 LYS B O 1
ATOM 3018 N N . GLY B 1 156 ? -3.785 -0.576 -3.797 1 83.19 156 GLY B N 1
ATOM 3019 C CA . GLY B 1 156 ? -2.805 0.342 -4.355 1 83.19 156 GLY B CA 1
ATOM 3020 C C . GLY B 1 156 ? -1.373 -0.114 -4.148 1 83.19 156 GLY B C 1
ATOM 3021 O O . GLY B 1 156 ? -0.535 0.033 -5.039 1 83.19 156 GLY B O 1
ATOM 3022 N N . ALA B 1 157 ? -1.141 -0.637 -3.041 1 90.94 157 ALA B N 1
ATOM 3023 C CA . ALA B 1 157 ? 0.186 -1.164 -2.73 1 90.94 157 ALA B CA 1
ATOM 3024 C C . ALA B 1 157 ? 0.551 -2.314 -3.666 1 90.94 157 ALA B C 1
ATOM 3026 O O . ALA B 1 157 ? 1.696 -2.42 -4.109 1 90.94 157 ALA B O 1
ATOM 3027 N N . LEU B 1 158 ? -0.42 -3.133 -3.973 1 91.19 158 LEU B N 1
ATOM 3028 C CA . LEU B 1 158 ? -0.167 -4.332 -4.766 1 91.19 158 LEU B CA 1
ATOM 3029 C C . LEU B 1 158 ? 0.268 -3.965 -6.18 1 91.19 158 LEU B C 1
ATOM 3031 O O . LEU B 1 158 ? 1.152 -4.609 -6.75 1 91.19 158 LEU B O 1
ATOM 3035 N N . HIS B 1 159 ? -0.383 -3.014 -6.668 1 84.31 159 HIS B N 1
ATOM 3036 C CA . HIS B 1 159 ? -0.015 -2.594 -8.016 1 84.31 159 HIS B CA 1
ATOM 3037 C C . HIS B 1 159 ? 1.457 -2.201 -8.086 1 84.31 159 HIS B C 1
ATOM 3039 O O . HIS B 1 159 ? 2.186 -2.666 -8.969 1 84.31 159 HIS B O 1
ATOM 3045 N N . ALA B 1 160 ? 1.835 -1.357 -7.215 1 84.38 160 ALA B N 1
ATOM 3046 C CA . ALA B 1 160 ? 3.227 -0.917 -7.168 1 84.38 160 ALA B CA 1
ATOM 3047 C C . ALA B 1 160 ? 4.16 -2.082 -6.855 1 84.38 160 ALA B C 1
ATOM 3049 O O . ALA B 1 160 ? 5.273 -2.152 -7.383 1 84.38 160 ALA B O 1
ATOM 3050 N N . LEU B 1 161 ? 3.74 -2.967 -6.062 1 91.25 161 LEU B N 1
ATOM 3051 C CA . LEU B 1 161 ? 4.543 -4.125 -5.684 1 91.25 161 LEU B CA 1
ATOM 3052 C C . LEU B 1 161 ? 4.805 -5.02 -6.891 1 91.25 161 LEU B C 1
ATOM 3054 O O . LEU B 1 161 ? 5.949 -5.41 -7.145 1 91.25 161 LEU B O 1
ATOM 3058 N N . VAL B 1 162 ? 3.744 -5.316 -7.621 1 92.5 162 VAL B N 1
ATOM 3059 C CA . VAL B 1 162 ? 3.85 -6.176 -8.797 1 92.5 162 VAL B CA 1
ATOM 3060 C C . VAL B 1 162 ? 4.809 -5.551 -9.812 1 92.5 162 VAL B C 1
ATOM 3062 O O . VAL B 1 162 ? 5.711 -6.219 -10.312 1 92.5 162 VAL B O 1
ATOM 3065 N N . ARG B 1 163 ? 4.637 -4.324 -10.062 1 87.19 163 ARG B N 1
ATOM 3066 C CA . ARG B 1 163 ? 5.504 -3.623 -11 1 87.19 163 ARG B CA 1
ATOM 3067 C C . ARG B 1 163 ? 6.949 -3.629 -10.516 1 87.19 163 ARG B C 1
ATOM 3069 O O . ARG B 1 163 ? 7.875 -3.818 -11.312 1 87.19 163 ARG B O 1
ATOM 3076 N N . GLY B 1 164 ? 7.098 -3.383 -9.258 1 87.62 164 GLY B N 1
ATOM 3077 C CA . GLY B 1 164 ? 8.43 -3.365 -8.68 1 87.62 164 GLY B CA 1
ATOM 3078 C C . GLY B 1 164 ? 9.141 -4.703 -8.781 1 87.62 164 GLY B C 1
ATOM 3079 O O . GLY B 1 164 ? 10.305 -4.766 -9.172 1 87.62 164 GLY 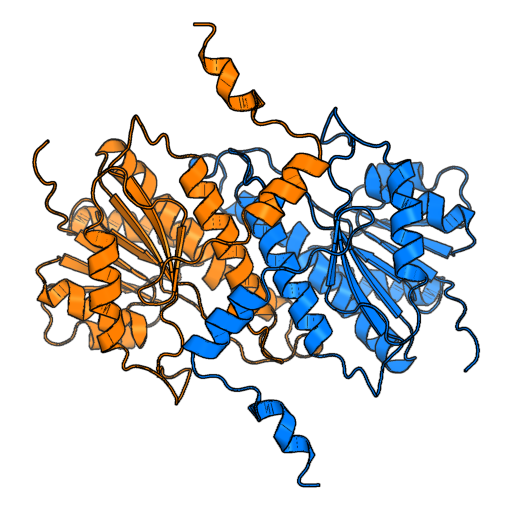B O 1
ATOM 3080 N N . ILE B 1 165 ? 8.5 -5.746 -8.422 1 93.25 165 ILE B N 1
ATOM 3081 C CA . ILE B 1 165 ? 9.07 -7.086 -8.492 1 93.25 165 ILE B CA 1
ATOM 3082 C C . ILE B 1 165 ? 9.422 -7.414 -9.945 1 93.25 165 ILE B C 1
ATOM 3084 O O . ILE B 1 165 ? 10.523 -7.895 -10.227 1 93.25 165 ILE B O 1
ATOM 3088 N N . ALA B 1 166 ? 8.453 -7.168 -10.844 1 92.75 166 ALA B N 1
ATOM 3089 C CA . ALA B 1 166 ? 8.656 -7.449 -12.258 1 92.75 166 ALA B CA 1
ATOM 3090 C C . ALA B 1 166 ? 9.875 -6.707 -12.797 1 92.75 166 ALA B C 1
ATOM 3092 O O . ALA B 1 166 ? 10.656 -7.258 -13.578 1 92.75 166 ALA B O 1
ATOM 3093 N N . ALA B 1 167 ? 10.07 -5.469 -12.367 1 87.81 167 ALA B N 1
ATOM 3094 C CA . ALA B 1 167 ? 11.156 -4.625 -12.852 1 87.81 167 ALA B CA 1
ATOM 3095 C C . ALA B 1 167 ? 12.516 -5.188 -12.445 1 87.81 167 ALA B C 1
ATOM 3097 O O . ALA B 1 167 ? 13.531 -4.875 -13.062 1 87.81 167 ALA B O 1
ATOM 3098 N N . GLU B 1 168 ? 12.547 -6 -11.453 1 91 168 GLU B N 1
ATOM 3099 C CA . GLU B 1 168 ? 13.812 -6.535 -10.953 1 91 168 GLU B CA 1
ATOM 3100 C C . GLU B 1 168 ? 14.18 -7.836 -11.664 1 91 168 GLU B C 1
ATOM 3102 O O . GLU B 1 168 ? 15.289 -8.352 -11.492 1 91 168 GLU B O 1
ATOM 3107 N N . ILE B 1 169 ? 13.258 -8.344 -12.422 1 92.94 169 ILE B N 1
ATOM 3108 C CA . ILE B 1 169 ? 13.508 -9.578 -13.141 1 92.94 169 ILE B CA 1
ATOM 3109 C C . ILE B 1 169 ? 14.109 -9.266 -14.508 1 92.94 169 ILE B C 1
ATOM 3111 O O . ILE B 1 169 ? 13.531 -8.523 -15.297 1 92.94 169 ILE B O 1
ATOM 3115 N N . ASP B 1 170 ? 15.273 -9.781 -14.789 1 92 170 ASP B N 1
ATOM 3116 C CA . ASP B 1 170 ? 15.93 -9.609 -16.078 1 92 170 ASP B CA 1
ATOM 3117 C C . ASP B 1 170 ? 15.164 -10.32 -17.188 1 92 170 ASP B C 1
ATOM 3119 O O . ASP B 1 170 ? 15.211 -11.555 -17.297 1 92 170 ASP B O 1
ATOM 3123 N N . ARG B 1 171 ? 14.648 -9.672 -18.031 1 92.31 171 ARG B N 1
ATOM 3124 C CA . ARG B 1 171 ? 13.758 -10.211 -19.047 1 92.31 171 ARG B CA 1
ATOM 3125 C C . ARG B 1 171 ? 14.531 -10.969 -20.125 1 92.31 171 ARG B C 1
ATOM 3127 O O . ARG B 1 171 ? 13.969 -11.797 -20.844 1 92.31 171 ARG B O 1
ATOM 3134 N N . VAL B 1 172 ? 15.68 -10.617 -20.297 1 93.94 172 VAL B N 1
ATOM 3135 C CA . VAL B 1 172 ? 16.516 -11.32 -21.266 1 93.94 172 VAL B CA 1
ATOM 3136 C C . VAL B 1 172 ? 16.922 -12.68 -20.703 1 93.94 172 VAL B C 1
ATOM 3138 O O . VAL B 1 172 ? 16.859 -13.695 -21.406 1 93.94 172 VAL B O 1
ATOM 3141 N N . ARG B 1 173 ? 17.234 -12.672 -19.453 1 95 173 ARG B N 1
ATOM 3142 C CA . ARG B 1 173 ? 17.719 -13.891 -18.828 1 95 173 ARG B CA 1
ATOM 3143 C C . ARG B 1 173 ? 16.562 -14.805 -18.453 1 95 173 ARG B C 1
ATOM 3145 O O . ARG B 1 173 ? 16.688 -16.031 -18.516 1 95 173 ARG B O 1
ATOM 3152 N N . TYR B 1 174 ? 15.461 -14.18 -18.031 1 96.56 174 TYR B N 1
ATOM 3153 C CA . TYR B 1 174 ? 14.328 -14.953 -17.531 1 96.56 174 TYR B CA 1
ATOM 3154 C C . TYR B 1 174 ? 13.039 -14.578 -18.266 1 96.56 174 TYR B C 1
ATOM 3156 O O . TYR B 1 174 ? 12.047 -14.211 -17.625 1 96.56 174 TYR B O 1
ATOM 3164 N N . PRO B 1 175 ? 12.992 -14.781 -19.547 1 94.75 175 PRO B N 1
ATOM 3165 C CA . PRO B 1 175 ? 11.828 -14.352 -20.344 1 94.75 175 PRO B CA 1
ATOM 3166 C C . PRO B 1 175 ? 10.578 -15.164 -20.031 1 94.75 175 PRO B C 1
ATOM 3168 O O . PRO B 1 175 ? 9.469 -14.75 -20.375 1 94.75 175 PRO B O 1
ATOM 3171 N N . ASN B 1 176 ? 10.742 -16.266 -19.406 1 96.5 176 ASN B N 1
ATOM 3172 C CA . ASN B 1 176 ? 9.586 -17.125 -19.188 1 96.5 176 ASN B CA 1
ATOM 3173 C C . ASN B 1 176 ? 9.062 -17.016 -17.75 1 96.5 176 ASN B C 1
ATOM 3175 O O . ASN B 1 176 ? 8.219 -17.812 -17.328 1 96.5 176 ASN B O 1
ATOM 3179 N N . VAL B 1 177 ? 9.586 -16.094 -16.984 1 97.81 177 VAL B N 1
ATOM 3180 C CA . VAL B 1 177 ? 9.047 -15.758 -15.664 1 97.81 177 VAL B CA 1
ATOM 3181 C C . VAL B 1 177 ? 8.273 -14.438 -15.742 1 97.81 177 VAL B C 1
ATOM 3183 O O . VAL B 1 177 ? 8.867 -13.375 -15.945 1 97.81 177 VAL B O 1
ATOM 3186 N N . LEU B 1 178 ? 6.941 -14.594 -15.672 1 97.44 178 LEU B N 1
ATOM 3187 C CA . LEU B 1 178 ? 6.082 -13.422 -15.805 1 97.44 178 LEU B CA 1
ATOM 3188 C C . LEU B 1 178 ? 5.32 -13.148 -14.516 1 97.44 178 LEU B C 1
ATOM 3190 O O . LEU B 1 178 ? 4.805 -14.078 -13.891 1 97.44 178 LEU B O 1
ATOM 3194 N N . VAL B 1 179 ? 5.32 -11.898 -14.078 1 97.31 179 VAL B N 1
ATOM 3195 C CA . VAL B 1 179 ? 4.602 -11.422 -12.898 1 97.31 179 VAL B CA 1
ATOM 3196 C C . VAL B 1 179 ? 3.607 -10.336 -13.312 1 97.31 179 VAL B C 1
ATOM 3198 O O . VAL B 1 179 ? 4 -9.289 -13.828 1 97.31 179 VAL B O 1
ATOM 3201 N N . ASN B 1 180 ? 2.297 -10.609 -13.078 1 94.81 180 ASN B N 1
ATOM 3202 C CA . ASN B 1 180 ? 1.271 -9.656 -13.469 1 94.81 180 ASN B CA 1
ATOM 3203 C C . ASN B 1 180 ? 0.157 -9.562 -12.43 1 94.81 180 ASN B C 1
ATOM 3205 O O . ASN B 1 180 ? 0.018 -10.453 -11.586 1 94.81 180 ASN B O 1
ATOM 3209 N N . GLU B 1 181 ? -0.472 -8.438 -12.492 1 92.88 181 GLU B N 1
ATOM 3210 C CA . GLU B 1 181 ? -1.655 -8.219 -11.672 1 92.88 181 GLU B CA 1
ATOM 3211 C C . GLU B 1 181 ? -2.936 -8.43 -12.469 1 92.88 181 GLU B C 1
ATOM 3213 O O . GLU B 1 181 ? -2.996 -8.094 -13.656 1 92.88 181 GLU B O 1
ATOM 3218 N N . PHE B 1 182 ? -3.947 -9.023 -11.781 1 90.44 182 PHE B N 1
ATOM 3219 C CA . PHE B 1 182 ? -5.23 -9.281 -12.422 1 90.44 182 PHE B CA 1
ATOM 3220 C C . PHE B 1 182 ? -6.379 -8.805 -11.539 1 90.44 182 PHE B C 1
ATOM 3222 O O . PHE B 1 182 ? -6.418 -9.102 -10.344 1 90.44 182 PHE B O 1
ATOM 3229 N N . ASN B 1 183 ? -7.238 -8.094 -12.109 1 82.12 183 ASN B N 1
ATOM 3230 C CA . ASN B 1 183 ? -8.469 -7.656 -11.461 1 82.12 183 ASN B CA 1
ATOM 3231 C C . ASN B 1 183 ? -9.703 -8.219 -12.148 1 82.12 183 ASN B C 1
ATOM 3233 O O . ASN B 1 183 ? -9.977 -7.887 -13.305 1 82.12 183 ASN B O 1
ATOM 3237 N N . PRO B 1 184 ? -10.438 -9.078 -11.453 1 75.56 184 PRO B N 1
ATOM 3238 C CA . PRO B 1 184 ? -11.602 -9.703 -12.078 1 75.56 184 PRO B CA 1
ATOM 3239 C C . PRO B 1 184 ? -12.758 -8.727 -12.281 1 75.56 184 PRO B C 1
ATOM 3241 O O . PRO B 1 184 ? -13.703 -9.031 -13.008 1 75.56 184 PRO B O 1
ATOM 3244 N N . GLY B 1 185 ? -12.625 -7.539 -11.906 1 65 185 GLY B N 1
ATOM 3245 C CA . GLY B 1 185 ? -13.758 -6.637 -11.977 1 65 185 GLY B CA 1
ATOM 3246 C C . GLY B 1 185 ? -14.859 -6.98 -10.984 1 65 185 GLY B C 1
ATOM 3247 O O . GLY B 1 185 ? -14.586 -7.551 -9.93 1 65 185 GLY B O 1
ATOM 3248 N N . GLN B 1 186 ? -16.109 -6.52 -11.227 1 54.69 186 GLN B N 1
ATOM 3249 C CA . GLN B 1 186 ? -17.234 -6.809 -10.352 1 54.69 186 GLN B CA 1
ATOM 3250 C C . GLN B 1 186 ? -17.641 -8.281 -10.445 1 54.69 186 GLN B C 1
ATOM 3252 O O . GLN B 1 186 ? -18 -8.758 -11.523 1 54.69 186 GLN B O 1
ATOM 3257 N N . THR B 1 187 ? -17.172 -9.031 -9.57 1 54.16 187 THR B N 1
ATOM 3258 C CA . THR B 1 187 ? -17.578 -10.43 -9.531 1 54.16 187 THR B CA 1
ATOM 3259 C C . THR B 1 187 ? -18.484 -10.703 -8.336 1 54.16 187 THR B C 1
ATOM 3261 O O . THR B 1 187 ? -18.328 -10.094 -7.273 1 54.16 187 THR B O 1
ATOM 3264 N N . ARG B 1 188 ? -19.547 -11.25 -8.633 1 45.19 188 ARG B N 1
ATOM 3265 C CA . ARG B 1 188 ? -20.453 -11.664 -7.57 1 45.19 188 ARG B CA 1
ATOM 3266 C C . ARG B 1 188 ? -19.766 -12.625 -6.605 1 45.19 188 ARG B C 1
ATOM 3268 O O . ARG B 1 188 ? -19.359 -13.719 -6.996 1 45.19 188 ARG B O 1
ATOM 3275 N N . THR B 1 189 ? -19.203 -12.188 -5.562 1 50.38 189 THR B N 1
ATOM 3276 C CA . THR B 1 189 ? -18.656 -13.023 -4.5 1 50.38 189 THR B CA 1
ATOM 3277 C C . THR B 1 189 ? -19.438 -12.82 -3.201 1 50.38 189 THR B C 1
ATOM 3279 O O . THR B 1 189 ? -20.406 -12.062 -3.16 1 50.38 189 THR B O 1
ATOM 3282 N N . ALA B 1 190 ? -19.234 -13.695 -2.246 1 45.31 190 ALA B N 1
ATOM 3283 C CA . ALA B 1 190 ? -19.812 -13.477 -0.927 1 45.31 190 ALA B CA 1
ATOM 3284 C C . ALA B 1 190 ? -19.688 -12.016 -0.502 1 45.31 190 ALA B C 1
ATOM 3286 O O . ALA B 1 190 ? -20.469 -11.523 0.302 1 45.31 190 ALA B O 1
ATOM 3287 N N . MET B 1 191 ? -18.719 -11.492 -1.16 1 48.25 191 MET B N 1
ATOM 3288 C CA . MET B 1 191 ? -18.422 -10.117 -0.762 1 48.25 191 MET B CA 1
ATOM 3289 C C . MET B 1 191 ? -19.281 -9.133 -1.554 1 48.25 191 MET B C 1
ATOM 3291 O O . MET B 1 191 ? -19.469 -7.988 -1.13 1 48.25 191 MET B O 1
ATOM 3295 N N . SER B 1 192 ? -19.703 -9.484 -2.809 1 51.56 192 SER B N 1
ATOM 3296 C CA . SER B 1 192 ? -20.484 -8.578 -3.641 1 51.56 192 SER B CA 1
ATOM 3297 C C . SER B 1 192 ? -21.641 -9.312 -4.305 1 51.56 192 SER B C 1
ATOM 3299 O O . SER B 1 192 ? -21.531 -10.484 -4.66 1 51.56 192 SER B O 1
ATOM 3301 N N . ASP B 1 193 ? -22.875 -8.906 -4.094 1 50.97 193 ASP B N 1
ATOM 3302 C CA . ASP B 1 193 ? -24.078 -9.5 -4.688 1 50.97 193 ASP B CA 1
ATOM 3303 C C . ASP B 1 193 ? -24.047 -9.375 -6.207 1 50.97 193 ASP B C 1
ATOM 3305 O O . ASP B 1 193 ? -24.688 -10.164 -6.914 1 50.97 193 ASP B O 1
ATOM 3309 N N . GLY B 1 194 ? -23.469 -8.312 -6.824 1 52.31 194 GLY B N 1
ATOM 3310 C CA . GLY B 1 194 ? -23.547 -8.07 -8.258 1 52.31 194 GLY B CA 1
ATOM 3311 C C . GLY B 1 194 ? -22.266 -8.398 -8.984 1 52.31 194 GLY B C 1
ATOM 3312 O O . GLY B 1 194 ? -21.234 -8.664 -8.359 1 52.31 194 GLY B O 1
ATOM 3313 N N . GLY B 1 195 ? -22.297 -9.055 -10.273 1 57.75 195 GLY B N 1
ATOM 3314 C CA . GLY B 1 195 ? -21.141 -9.25 -11.125 1 57.75 195 GLY B CA 1
ATOM 3315 C C . GLY B 1 195 ? -21.062 -10.633 -11.734 1 57.75 195 GLY B C 1
ATOM 3316 O O . GLY B 1 195 ? -22.031 -11.391 -11.68 1 57.75 195 GLY B O 1
ATOM 3317 N N . GLN B 1 196 ? -20.031 -10.891 -12.438 1 60.19 196 GLN B N 1
ATOM 3318 C CA . GLN B 1 196 ? -19.812 -12.156 -13.133 1 60.19 196 GLN B CA 1
ATOM 3319 C C . GLN B 1 196 ? -19.609 -13.305 -12.148 1 60.19 196 GLN B C 1
ATOM 3321 O O . GLN B 1 196 ? -19.109 -13.102 -11.047 1 60.19 196 GLN B O 1
ATOM 3326 N N . PRO B 1 197 ? -20.172 -14.414 -12.57 1 67.69 197 PRO B N 1
ATOM 3327 C CA . P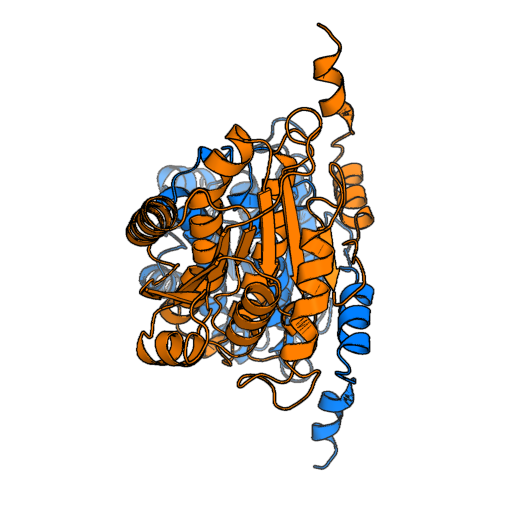RO B 1 197 ? -19.922 -15.578 -11.719 1 67.69 197 PRO B CA 1
ATOM 3328 C C . PRO B 1 197 ? -18.422 -15.883 -11.562 1 67.69 197 PRO B C 1
ATOM 3330 O O . PRO B 1 197 ? -17.641 -15.656 -12.484 1 67.69 197 PRO B O 1
ATOM 3333 N N . PRO B 1 198 ? -18.047 -16.266 -10.414 1 70.81 198 PRO B N 1
ATOM 3334 C CA . PRO B 1 198 ? -16.641 -16.578 -10.156 1 70.81 198 PRO B CA 1
ATOM 3335 C C . PRO B 1 198 ? -16.047 -17.516 -11.203 1 70.81 198 PRO B C 1
ATOM 3337 O O . PRO B 1 198 ? -14.852 -17.422 -11.508 1 70.81 198 PRO B O 1
ATOM 3340 N N . GLU B 1 199 ? -16.859 -18.281 -11.789 1 75.56 199 GLU B N 1
ATOM 3341 C CA . GLU B 1 199 ? -16.391 -19.25 -12.773 1 75.56 199 GLU B CA 1
ATOM 3342 C C . GLU B 1 199 ? -15.898 -18.547 -14.039 1 75.56 199 GLU B C 1
ATOM 3344 O O . GLU B 1 199 ? -15.133 -19.125 -14.812 1 75.56 199 GLU B O 1
ATOM 3349 N N . ALA B 1 200 ? -16.344 -17.312 -14.094 1 79.31 200 ALA B N 1
ATOM 3350 C CA . ALA B 1 200 ? -15.945 -16.562 -15.281 1 79.31 200 ALA B CA 1
ATOM 3351 C C . ALA B 1 200 ? -14.523 -16.031 -15.133 1 79.31 200 ALA B C 1
ATOM 3353 O O . ALA B 1 200 ? -13.906 -15.594 -16.109 1 79.31 200 ALA B O 1
ATOM 3354 N N . VAL B 1 201 ? -13.969 -16.219 -14.008 1 86.44 201 VAL B N 1
ATOM 3355 C CA . VAL B 1 201 ? -12.664 -15.633 -13.719 1 86.44 201 VAL 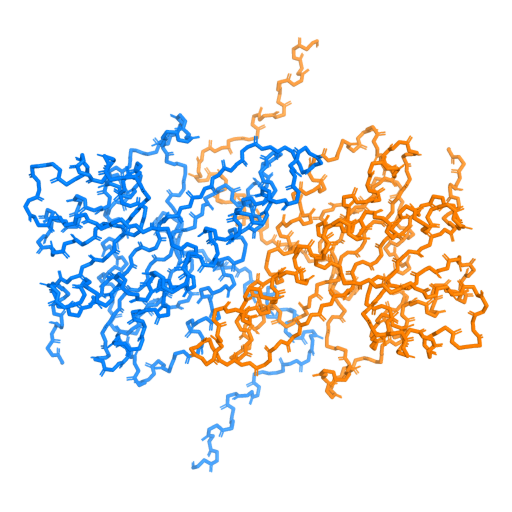B CA 1
ATOM 3356 C C . VAL B 1 201 ? -11.555 -16.547 -14.242 1 86.44 201 VAL B C 1
ATOM 3358 O O . VAL B 1 201 ? -10.547 -16.078 -14.766 1 86.44 201 VAL B O 1
ATOM 3361 N N . TYR B 1 202 ? -11.766 -17.859 -14.242 1 90.12 202 TYR B N 1
ATOM 3362 C CA . TYR B 1 202 ? -10.703 -18.812 -14.523 1 90.12 202 TYR B CA 1
ATOM 3363 C C . TYR B 1 202 ? -10.172 -18.641 -15.945 1 90.12 202 TYR B C 1
ATOM 3365 O O . TYR B 1 202 ? -8.961 -18.578 -16.156 1 90.12 202 TYR B O 1
ATOM 3373 N N . PRO B 1 203 ? -11.062 -18.5 -16.969 1 90.5 203 PRO B N 1
ATOM 3374 C CA . PRO B 1 203 ? -10.523 -18.375 -18.328 1 90.5 203 PRO B CA 1
ATOM 3375 C C . PRO B 1 203 ? -9.57 -17.188 -18.469 1 90.5 203 PRO B C 1
ATOM 3377 O O . PRO B 1 203 ? -8.625 -17.25 -19.266 1 90.5 203 PRO B O 1
ATOM 3380 N N . LEU B 1 204 ? -9.828 -16.188 -17.75 1 89.69 204 LEU B N 1
ATOM 3381 C CA . LEU B 1 204 ? -8.961 -15.008 -17.797 1 89.69 204 LEU B CA 1
ATOM 3382 C C . LEU B 1 204 ? -7.621 -15.289 -17.125 1 89.69 204 LEU B C 1
ATOM 3384 O O . LEU B 1 204 ? -6.582 -14.812 -17.578 1 89.69 204 LEU B O 1
ATOM 3388 N N . ILE B 1 205 ? -7.645 -16.016 -16.062 1 93.25 205 ILE B N 1
ATOM 3389 C CA . ILE B 1 205 ? -6.422 -16.453 -15.406 1 93.25 205 ILE B CA 1
ATOM 3390 C C . ILE B 1 205 ? -5.617 -17.344 -16.344 1 93.25 205 ILE B C 1
ATOM 3392 O O . ILE B 1 205 ? -4.402 -17.188 -16.484 1 93.25 205 ILE B O 1
ATOM 3396 N N . GLN B 1 206 ? -6.266 -18.281 -17.031 1 94.56 206 GLN B N 1
ATOM 3397 C CA . GLN B 1 206 ? -5.598 -19.172 -17.984 1 94.56 206 GLN B CA 1
ATOM 3398 C C . GLN B 1 206 ? -4.91 -18.375 -19.094 1 94.56 206 GLN B C 1
ATOM 3400 O O . GLN B 1 206 ? -3.814 -18.734 -19.531 1 94.56 206 GLN B O 1
ATOM 3405 N N . ALA B 1 207 ? -5.582 -17.375 -19.547 1 93.38 207 ALA B N 1
ATOM 3406 C CA . ALA B 1 207 ? -5 -16.531 -20.594 1 93.38 207 ALA B CA 1
ATOM 3407 C C . ALA B 1 207 ? -3.674 -15.93 -20.141 1 93.38 207 ALA B C 1
ATOM 3409 O O . ALA B 1 207 ? -2.744 -15.789 -20.938 1 93.38 207 ALA B O 1
ATOM 3410 N N . LEU B 1 208 ? -3.594 -15.562 -18.891 1 94.75 208 LEU B N 1
ATOM 3411 C CA . LEU B 1 208 ? -2.361 -15 -18.344 1 94.75 208 LEU B CA 1
ATOM 3412 C C . LEU B 1 208 ? -1.294 -16.078 -18.203 1 94.75 208 LEU B C 1
ATOM 3414 O O . LEU B 1 208 ? -0.107 -15.82 -18.406 1 94.75 208 LEU B O 1
ATOM 3418 N N . ILE B 1 209 ? -1.696 -17.297 -17.812 1 95.81 209 ILE B N 1
ATOM 3419 C CA . ILE B 1 209 ? -0.786 -18.422 -17.703 1 95.81 209 ILE B CA 1
ATOM 3420 C C . ILE B 1 209 ? -0.193 -18.75 -19.062 1 95.81 209 ILE B C 1
ATOM 3422 O O . ILE B 1 209 ? 0.991 -19.078 -19.188 1 95.81 209 ILE B O 1
ATOM 3426 N N . ASP B 1 210 ? -0.967 -18.516 -20.094 1 95 210 ASP B N 1
ATOM 3427 C CA . ASP B 1 210 ? -0.607 -18.938 -21.438 1 95 210 ASP B CA 1
ATOM 3428 C C . ASP B 1 210 ? 0.219 -17.875 -22.156 1 95 210 ASP B C 1
ATOM 3430 O O . ASP B 1 210 ? 0.6 -18.047 -23.312 1 95 210 ASP B O 1
ATOM 3434 N N . LEU B 1 211 ? 0.436 -16.734 -21.531 1 94.12 211 LEU B N 1
ATOM 3435 C CA . LEU B 1 211 ? 1.261 -15.703 -22.172 1 94.12 211 LEU B CA 1
ATOM 3436 C C . LEU B 1 211 ? 2.59 -16.297 -22.641 1 94.12 211 LEU B C 1
ATOM 3438 O O . LEU B 1 211 ? 3.191 -17.109 -21.938 1 94.12 211 LEU B O 1
ATOM 3442 N N . PRO B 1 212 ? 3.039 -15.883 -23.766 1 94 212 PRO B N 1
ATOM 3443 C CA . PRO B 1 212 ? 4.312 -16.391 -24.281 1 94 212 PRO B CA 1
ATOM 3444 C C . PRO B 1 212 ? 5.516 -15.828 -23.531 1 94 212 PRO B C 1
ATOM 3446 O O . PRO B 1 212 ? 5.398 -14.805 -22.844 1 94 212 PRO B O 1
ATOM 3449 N N . PRO B 1 213 ? 6.617 -16.625 -23.641 1 92.88 213 PRO B N 1
ATOM 3450 C CA . PRO B 1 213 ? 7.836 -16.031 -23.109 1 92.88 213 PRO B CA 1
ATOM 3451 C C . PRO B 1 213 ? 8.047 -14.594 -23.594 1 92.88 213 PRO B C 1
ATOM 3453 O O . PRO B 1 213 ? 7.797 -14.289 -24.766 1 92.88 213 PRO B O 1
ATOM 3456 N N . GLY B 1 214 ? 8.344 -13.758 -22.656 1 92.56 214 GLY B N 1
ATOM 3457 C CA . GLY B 1 214 ? 8.531 -12.359 -23 1 92.56 214 GLY B CA 1
ATOM 3458 C C . GLY B 1 214 ? 7.223 -11.594 -23.125 1 92.56 214 GLY B C 1
ATOM 3459 O O . GLY B 1 214 ? 7.219 -10.43 -23.516 1 92.56 214 GLY B O 1
ATOM 3460 N N . GLY B 1 215 ? 6.172 -12.164 -22.75 1 93.38 215 GLY B N 1
ATOM 3461 C CA . GLY B 1 215 ? 4.871 -11.516 -22.828 1 93.38 215 GLY B CA 1
ATOM 3462 C C . GLY B 1 215 ? 4.695 -10.43 -21.781 1 93.38 215 GLY B C 1
ATOM 3463 O O . GLY B 1 215 ? 5.676 -9.953 -21.203 1 93.38 215 GLY B O 1
ATOM 3464 N N . ALA B 1 216 ? 3.492 -10.039 -21.594 1 92.81 216 ALA B N 1
ATOM 3465 C CA . ALA B 1 216 ? 3.166 -8.977 -20.641 1 92.81 216 ALA B CA 1
ATOM 3466 C C . ALA B 1 216 ? 3.715 -9.281 -19.25 1 92.81 216 ALA B C 1
ATOM 3468 O O . ALA B 1 216 ? 3.539 -10.391 -18.75 1 92.81 216 ALA B O 1
ATOM 3469 N N . HIS B 1 217 ? 4.41 -8.344 -18.766 1 93.25 217 HIS B N 1
ATOM 3470 C CA . HIS B 1 217 ? 5.141 -8.477 -17.516 1 93.25 217 HIS B CA 1
ATOM 3471 C C . HIS B 1 217 ? 5.09 -7.184 -16.703 1 93.25 217 HIS B C 1
ATOM 3473 O O . HIS B 1 217 ? 5.383 -6.105 -17.234 1 93.25 217 HIS B O 1
ATOM 3479 N N . GLY B 1 218 ? 4.648 -7.309 -15.406 1 91.19 218 GLY B N 1
ATOM 3480 C CA . GLY B 1 218 ? 4.5 -6.125 -14.578 1 91.19 218 GLY B CA 1
ATOM 3481 C C . GLY B 1 218 ? 3.287 -5.289 -14.938 1 91.19 218 GLY B C 1
ATOM 3482 O O . GLY B 1 218 ? 3.291 -4.07 -14.758 1 91.19 218 GLY B O 1
ATOM 3483 N N . ARG B 1 219 ? 2.328 -5.996 -15.508 1 88.94 219 ARG B N 1
ATOM 3484 C CA . ARG B 1 219 ? 1.16 -5.289 -16.031 1 88.94 219 ARG B CA 1
ATOM 3485 C C . ARG B 1 219 ? -0.079 -5.598 -15.195 1 88.94 219 ARG B C 1
ATOM 3487 O O . ARG B 1 219 ? -0.095 -6.566 -14.43 1 88.94 219 ARG B O 1
ATOM 3494 N N . MET B 1 220 ? -0.98 -4.68 -15.328 1 86.44 220 MET B N 1
ATOM 3495 C CA . MET B 1 220 ? -2.281 -4.875 -14.695 1 86.44 220 MET B CA 1
ATOM 3496 C C . MET B 1 220 ? -3.35 -5.195 -15.734 1 86.44 220 MET B C 1
ATOM 3498 O O . MET B 1 220 ? -3.463 -4.508 -16.75 1 86.44 220 MET B O 1
ATOM 3502 N N . PHE B 1 221 ? -4.051 -6.254 -15.469 1 84.12 221 PHE B N 1
ATOM 3503 C CA . PHE B 1 221 ? -5.16 -6.648 -16.328 1 84.12 221 PHE B CA 1
ATOM 3504 C C . PHE B 1 221 ? -6.488 -6.516 -15.586 1 84.12 221 PHE B C 1
ATOM 3506 O O . PHE B 1 221 ? -6.609 -6.938 -14.43 1 84.12 221 PHE B O 1
ATOM 3513 N N . VAL B 1 222 ? -7.422 -5.871 -16.188 1 76 222 VAL B N 1
ATOM 3514 C CA . VAL B 1 222 ? -8.797 -5.832 -15.703 1 76 222 VAL B CA 1
ATOM 3515 C C . VAL B 1 222 ? -9.703 -6.617 -16.656 1 76 222 VAL B C 1
ATOM 3517 O O . VAL B 1 222 ? -9.844 -6.254 -17.828 1 76 222 VAL B O 1
ATOM 3520 N N . MET B 1 223 ? -10.188 -7.617 -16.109 1 74.81 223 MET B N 1
ATOM 3521 C CA . MET B 1 223 ? -10.883 -8.555 -16.969 1 74.81 223 MET B CA 1
ATOM 3522 C C . MET B 1 223 ? -10.008 -8.961 -18.156 1 74.81 223 MET B C 1
ATOM 3524 O O . MET B 1 223 ? -8.938 -9.539 -17.969 1 74.81 223 MET B O 1
ATOM 3528 N N . ASP B 1 224 ? -10.422 -8.711 -19.297 1 70.94 224 ASP B N 1
ATOM 3529 C CA . ASP B 1 224 ? -9.648 -9.203 -20.438 1 70.94 224 ASP B CA 1
ATOM 3530 C C . ASP B 1 224 ? -8.812 -8.086 -21.062 1 70.94 224 ASP B C 1
ATOM 3532 O O . ASP B 1 224 ? -8.297 -8.227 -22.172 1 70.94 224 ASP B O 1
ATOM 3536 N N . ARG B 1 225 ? -8.672 -6.969 -20.25 1 72.75 225 ARG B N 1
ATOM 3537 C CA . ARG B 1 225 ? -7.977 -5.824 -20.828 1 72.75 225 ARG B CA 1
ATOM 3538 C C . ARG B 1 225 ? -6.812 -5.391 -19.938 1 72.75 225 ARG B C 1
ATOM 3540 O O . ARG B 1 225 ? -6.941 -5.328 -18.719 1 72.75 225 ARG B O 1
ATOM 3547 N N . GLU B 1 226 ? -5.793 -5.211 -20.672 1 71.06 226 GLU B N 1
ATOM 3548 C CA . GLU B 1 226 ? -4.652 -4.625 -19.969 1 71.06 226 GLU B CA 1
ATOM 3549 C C . GLU B 1 226 ? -4.871 -3.139 -19.703 1 71.06 226 GLU B C 1
ATOM 3551 O O . GLU B 1 226 ? -5.367 -2.414 -20.562 1 71.06 226 GLU B O 1
ATOM 3556 N N . VAL B 1 227 ? -4.664 -2.826 -18.375 1 66.38 227 VAL B N 1
ATOM 3557 C CA . VAL B 1 227 ? -4.785 -1.418 -18.016 1 66.38 227 VAL B CA 1
ATOM 3558 C C . VAL B 1 227 ? -3.4 -0.829 -17.75 1 66.38 227 VAL B C 1
ATOM 3560 O O . VAL B 1 227 ? -2.58 -1.437 -17.062 1 66.38 227 VAL B O 1
ATOM 3563 N N . ARG B 1 228 ? -3.068 0.13 -18.531 1 54.75 228 ARG B N 1
ATOM 3564 C CA . ARG B 1 228 ? -1.763 0.762 -18.375 1 54.75 228 ARG B CA 1
ATOM 3565 C C . ARG B 1 228 ? -1.862 2.018 -17.516 1 54.75 228 ARG B C 1
ATOM 3567 O O . ARG B 1 228 ? -2.789 2.812 -17.672 1 54.75 228 ARG B O 1
ATOM 3574 N N . SER B 1 229 ? -1.495 1.853 -16.312 1 51.38 229 SER B N 1
ATOM 3575 C CA . SER B 1 229 ? -1.465 3.014 -15.43 1 51.38 229 SER B CA 1
ATOM 3576 C C . SER B 1 229 ? -0.856 4.223 -16.125 1 51.38 229 SER B C 1
ATOM 3578 O O . SER B 1 229 ? -0.101 4.078 -17.094 1 51.38 229 SER B O 1
ATOM 3580 N N . ASN B 1 230 ? -1.392 5.324 -16.047 1 40.88 230 ASN B N 1
ATOM 3581 C CA . ASN B 1 230 ? -0.84 6.504 -16.703 1 40.88 230 ASN B CA 1
ATOM 3582 C C . ASN B 1 230 ? 0.684 6.527 -16.625 1 40.88 230 ASN B C 1
ATOM 3584 O O . ASN B 1 230 ? 1.253 7.016 -15.648 1 40.88 230 ASN B O 1
ATOM 3588 N N . GLU B 1 231 ? 1.272 5.574 -17.281 1 43.03 231 GLU B N 1
ATOM 3589 C CA . GLU B 1 231 ? 2.709 5.625 -17.531 1 43.03 231 GLU B CA 1
ATOM 3590 C C . GLU B 1 231 ? 3.178 7.059 -17.766 1 43.03 231 GLU B C 1
ATOM 3592 O O . GLU B 1 231 ? 4.293 7.422 -17.375 1 43.03 231 GLU B O 1
ATOM 3597 N N . ARG B 1 232 ? 2.281 7.652 -18.438 1 41.06 232 ARG B N 1
ATOM 3598 C CA . ARG B 1 232 ? 2.609 9.055 -18.688 1 41.06 232 ARG B CA 1
ATOM 3599 C C . ARG B 1 232 ? 2.762 9.828 -17.375 1 41.06 232 ARG B C 1
ATOM 3601 O O . ARG B 1 232 ? 3.65 10.672 -17.25 1 41.06 232 ARG B O 1
ATOM 3608 N N . LEU B 1 233 ? 1.824 9.547 -16.578 1 42.41 233 LEU B N 1
ATOM 3609 C CA . LEU B 1 233 ? 1.96 10.227 -15.297 1 42.41 233 LEU B CA 1
ATOM 3610 C C . LEU B 1 233 ? 3.244 9.812 -14.594 1 42.41 233 LEU B C 1
ATOM 3612 O O . LEU B 1 233 ? 3.957 10.648 -14.039 1 42.41 233 LEU B O 1
ATOM 3616 N N . SER B 1 234 ? 3.484 8.523 -14.672 1 44 234 SER B N 1
ATOM 3617 C CA . SER B 1 234 ? 4.762 8.078 -14.125 1 44 234 SER B CA 1
ATOM 3618 C C . SER B 1 234 ? 5.934 8.734 -14.852 1 44 234 SER B C 1
ATOM 3620 O O . SER B 1 234 ? 6.887 9.188 -14.211 1 44 234 SER B O 1
ATOM 3622 N N . ARG B 1 235 ? 5.738 8.695 -16.234 1 44.34 235 ARG B N 1
ATOM 3623 C CA . ARG B 1 235 ? 6.77 9.336 -17.047 1 44.34 235 ARG B CA 1
ATOM 3624 C C . ARG B 1 235 ? 6.828 10.836 -16.781 1 44.34 235 ARG B C 1
ATOM 3626 O O . ARG B 1 235 ? 7.91 11.422 -16.719 1 44.34 235 ARG B O 1
ATOM 3633 N N . ALA B 1 236 ? 5.641 11.328 -16.75 1 41.59 236 ALA B N 1
ATOM 3634 C CA . ALA B 1 236 ? 5.594 12.766 -16.484 1 41.59 236 ALA B CA 1
ATOM 3635 C C . ALA B 1 236 ? 6.211 13.109 -15.141 1 41.59 236 ALA B C 1
ATOM 3637 O O . ALA B 1 236 ? 6.926 14.102 -15.008 1 41.59 236 ALA B O 1
ATOM 3638 N N . ILE B 1 237 ? 5.973 12.273 -14.297 1 44.62 237 ILE B N 1
ATOM 3639 C CA . ILE B 1 237 ? 6.547 12.461 -12.969 1 44.62 237 ILE B CA 1
ATOM 3640 C C . ILE B 1 237 ? 8.062 12.266 -13.031 1 44.62 237 ILE B C 1
ATOM 3642 O O . ILE B 1 237 ? 8.82 13.062 -12.469 1 44.62 237 ILE B O 1
ATOM 3646 N N . LEU B 1 238 ? 8.367 11.234 -13.82 1 46.38 238 LEU B N 1
ATOM 3647 C CA . LEU B 1 238 ? 9.789 10.984 -13.969 1 46.38 238 LEU B CA 1
ATOM 3648 C C . LEU B 1 238 ? 10.469 12.125 -14.727 1 46.38 238 LEU B C 1
ATOM 3650 O O . LEU B 1 238 ? 11.57 12.547 -14.367 1 46.38 238 LEU B O 1
ATOM 3654 N N . ARG B 1 239 ? 9.945 12.516 -15.836 1 45.25 239 ARG B N 1
ATOM 3655 C CA . ARG B 1 239 ? 10.492 13.609 -16.641 1 45.25 239 ARG B CA 1
ATOM 3656 C C . ARG B 1 239 ? 10.602 14.891 -15.812 1 45.25 239 ARG B C 1
ATOM 3658 O O . ARG B 1 239 ? 11.602 15.609 -15.906 1 45.25 239 ARG B O 1
ATOM 3665 N N . ARG B 1 240 ? 9.688 15.125 -15.203 1 43.41 240 ARG B N 1
ATOM 3666 C CA . ARG B 1 240 ? 9.664 16.391 -14.469 1 43.41 240 ARG B CA 1
ATOM 3667 C C . ARG B 1 240 ? 10.586 16.328 -13.258 1 43.41 240 ARG B C 1
ATOM 3669 O O . ARG B 1 240 ? 11.148 17.344 -12.852 1 43.41 240 ARG B O 1
ATOM 3676 N N . ALA B 1 241 ? 10.734 15.117 -12.82 1 42.53 241 ALA B N 1
ATOM 3677 C CA . ALA B 1 241 ? 11.695 14.93 -11.727 1 42.53 241 ALA B CA 1
ATOM 3678 C C . ALA B 1 241 ? 13.125 14.898 -12.258 1 42.53 241 ALA B C 1
ATOM 3680 O O . ALA B 1 241 ? 14.078 14.812 -11.477 1 42.53 241 ALA B O 1
ATOM 3681 N N . GLY B 1 242 ? 13.414 15.039 -13.516 1 41.34 242 GLY B N 1
ATOM 3682 C CA . GLY B 1 242 ? 14.727 15.016 -14.133 1 41.34 242 GLY B CA 1
ATOM 3683 C C . GLY B 1 242 ? 15.344 13.625 -14.164 1 41.34 242 GLY B C 1
ATOM 3684 O O . GLY B 1 242 ? 16.562 13.492 -14.289 1 41.34 242 GLY B O 1
ATOM 3685 N N . ILE B 1 243 ? 14.781 12.633 -13.875 1 36.72 243 ILE B N 1
ATOM 3686 C CA . ILE B 1 243 ? 15.352 11.289 -13.953 1 36.72 243 ILE B CA 1
ATOM 3687 C C . ILE B 1 243 ? 15.227 10.766 -15.383 1 36.72 243 ILE B C 1
ATOM 3689 O O . ILE B 1 243 ? 14.117 10.547 -15.875 1 36.72 243 ILE B O 1
ATOM 3693 N N . GLY B 1 244 ? 16.172 11.133 -16.297 1 34.59 244 GLY B N 1
ATOM 3694 C CA . GLY B 1 244 ? 16.312 10.586 -17.625 1 34.59 244 GLY B CA 1
ATOM 3695 C C . GLY B 1 244 ? 16.391 9.07 -17.656 1 34.59 244 GLY B C 1
ATOM 3696 O O . GLY B 1 244 ? 16.641 8.445 -16.609 1 34.59 244 GLY B O 1
ATOM 3697 N N . PRO B 1 245 ? 15.992 8.438 -18.766 1 31.23 245 PRO B N 1
ATOM 3698 C CA . PRO B 1 245 ? 16.266 7.035 -19.078 1 31.23 245 PRO B CA 1
ATOM 3699 C C . PRO B 1 245 ? 17.734 6.656 -18.812 1 31.23 245 PRO B C 1
ATOM 3701 O O . PRO B 1 245 ? 18.188 5.602 -19.266 1 31.23 245 PRO B O 1
ATOM 3704 N N . ARG B 1 246 ? 18.578 7.418 -18.328 1 31.06 246 ARG B N 1
ATOM 3705 C CA . ARG B 1 246 ? 19.984 7.074 -18.469 1 31.06 246 ARG B CA 1
ATOM 3706 C C . ARG B 1 246 ? 20.312 5.766 -17.766 1 31.06 246 ARG B C 1
ATOM 3708 O O . ARG B 1 246 ? 21.438 5.27 -17.844 1 31.06 246 ARG B O 1
ATOM 3715 N N . LEU B 1 247 ? 19.562 5.305 -16.859 1 30.31 247 LEU B N 1
ATOM 3716 C CA . LEU B 1 247 ? 20.266 4.18 -16.266 1 30.31 247 LEU B CA 1
ATOM 3717 C C . LEU B 1 247 ? 20.25 2.973 -17.203 1 30.31 247 LEU B C 1
ATOM 3719 O O . LEU B 1 247 ? 20.797 1.916 -16.859 1 30.31 247 LEU B O 1
ATOM 3723 N N . THR B 1 248 ? 19.719 3.047 -18.406 1 27.97 248 THR B N 1
ATOM 3724 C CA . THR B 1 248 ? 20.016 1.902 -19.266 1 27.97 248 THR B CA 1
ATOM 3725 C C . THR B 1 248 ? 21.438 1.979 -19.797 1 27.97 248 THR B C 1
ATOM 3727 O O . THR B 1 248 ? 21.922 1.024 -20.406 1 27.97 248 THR B O 1
ATOM 3730 N N . ARG B 1 249 ? 22.078 3.08 -19.875 1 27.88 249 ARG B N 1
ATOM 3731 C CA . ARG B 1 249 ? 23.328 2.992 -20.609 1 27.88 249 ARG B CA 1
ATOM 3732 C C . ARG B 1 249 ? 24.453 2.455 -19.734 1 27.88 249 ARG B C 1
ATOM 3734 O O . ARG B 1 249 ? 25.609 2.344 -20.172 1 27.88 249 ARG B O 1
ATOM 3741 N N . LEU B 1 250 ? 24.297 2.309 -18.453 1 26.72 250 LEU B N 1
ATOM 3742 C CA . LEU B 1 250 ? 25.547 1.804 -17.906 1 26.72 250 LEU B CA 1
ATOM 3743 C C . LEU B 1 250 ? 25.828 0.384 -18.391 1 26.72 250 LEU B C 1
ATOM 3745 O O . LEU B 1 250 ? 26.859 -0.198 -18.062 1 26.72 250 LEU B O 1
ATOM 3749 N N . GLU B 1 251 ? 24.938 -0.319 -19.125 1 25.92 251 GLU B N 1
ATOM 3750 C CA . GLU B 1 251 ? 25.562 -1.555 -19.594 1 25.92 251 GLU B CA 1
ATOM 3751 C C . GLU B 1 251 ? 26.484 -1.293 -20.781 1 25.92 251 GLU B C 1
ATOM 3753 O O . GLU B 1 251 ? 27.156 -2.205 -21.266 1 25.92 251 GLU B O 1
ATOM 3758 N N . ARG B 1 252 ? 26.516 -0.196 -21.5 1 26.38 252 ARG B N 1
ATOM 3759 C CA . ARG B 1 252 ? 27.312 -0.473 -22.688 1 26.38 252 ARG B CA 1
ATOM 3760 C C . ARG B 1 252 ? 28.812 -0.353 -22.406 1 26.38 252 ARG B C 1
ATOM 3762 O O . ARG B 1 252 ? 29.641 -0.517 -23.297 1 26.38 252 ARG B O 1
ATOM 3769 N N . HIS B 1 253 ? 29.219 0.289 -21.328 1 26.05 253 HIS B N 1
ATOM 3770 C CA . HIS B 1 253 ? 30.672 0.273 -21.438 1 26.05 253 HIS B CA 1
ATOM 3771 C C . HIS B 1 253 ? 31.25 -1.048 -20.938 1 26.05 253 HIS B C 1
ATOM 3773 O O . HIS B 1 253 ? 32.469 -1.204 -20.844 1 26.05 253 HIS B O 1
ATOM 3779 N N . GLY B 1 254 ? 30.562 -2.289 -20.938 1 20.5 254 GLY B N 1
ATOM 3780 C CA . GLY B 1 254 ? 31.547 -3.305 -21.281 1 20.5 254 GLY B CA 1
ATOM 3781 C C . GLY B 1 254 ? 31.719 -3.494 -22.766 1 20.5 254 GLY B C 1
ATOM 3782 O O . GLY B 1 254 ? 30.812 -3.162 -23.547 1 20.5 254 GLY B O 1
#

Nearest PDB structures (foldseek):
  2ewm-assembly1_B-2  TM=8.804E-01  e=6.780E-20  Azoarcus
  4nbu-assembly1_D  TM=9.211E-01  e=2.710E-18  Bacillus sp. SG-1
  3gk3-assembly1_D  TM=8.857E-01  e=2.548E-18  Burkholderia pseudomallei 1710b
  2ehd-assembly1_B  TM=9.215E-01  e=1.083E-16  Thermus thermophilus HB8
  4yxf-assembly1_A  TM=8.891E-01  e=1.481E-14  Pseudomonas fluorescens